Protein AF-0000000074125370 (afdb_homodimer)

Foldseek 3Di:
DKEWEWFFQFLDLPPTFTQKIKTKIDDPVQLAPPDPPDLDRPDIDMDIDGAQRVDFRDPVSCVQQVDGNVVCVVVPHHHLAQVVLVVQLVSLVVDDDDYEYEYAVCLQPVLLNVVVSNVVHDDPCSSPWYWYDHLNVLVVVVVVVVVVVVVPPPPDDADPPLLRLLCVQPVDNPFSPNHRHSSSSSVSSSCSSDVSSVVVCVVPIDTSVPSPHPPPDCSPPPDVD/DKEWEWFFQFLDLPPTFTQKIKTKIDDPVQLAPPDPPDLDRPDIDMDIDGAQRVDFRDPVSCVQQVDGNVVCVVVPHHHLAQVVLVVQLVSLVVDDDDYEYEYAVCLQPVLLNVVVSNVVHDDPCSSPWYWYDHLNVLVVVVVVVVVVVVVPDPPDDADSPLQRLLCVQPVDNDPRPRHRHVSSSSVSSSCSSDVSSVVVCVVPIDTSVPSPHPPPDCSPPPPVD

Structure (mmCIF, N/CA/C/O backbone):
data_AF-0000000074125370-model_v1
#
loop_
_entity.id
_entity.type
_entity.pdbx_description
1 polymer 'Exonuclease domain-containing protein'
#
loop_
_atom_site.group_PDB
_atom_site.id
_atom_site.type_symbol
_atom_site.label_atom_id
_atom_site.label_alt_id
_atom_site.label_comp_id
_atom_site.label_asym_id
_atom_site.label_entity_id
_atom_site.label_seq_id
_atom_site.pdbx_PDB_ins_code
_atom_site.Cartn_x
_atom_site.Cartn_y
_atom_site.Cartn_z
_atom_site.occupancy
_atom_site.B_iso_or_equiv
_atom_site.auth_seq_id
_atom_site.auth_comp_id
_atom_site.auth_asym_id
_atom_site.auth_atom_id
_atom_site.pdbx_PDB_model_num
ATOM 1 N N . GLN A 1 1 ? -14.047 14.781 2.145 1 94.62 1 GLN A N 1
ATOM 2 C CA . GLN A 1 1 ? -12.633 15.125 2.25 1 94.62 1 GLN A CA 1
ATOM 3 C C . GLN A 1 1 ? -11.781 13.891 2.537 1 94.62 1 GLN A C 1
ATOM 5 O O . GLN A 1 1 ? -12.164 13.039 3.34 1 94.62 1 GLN A O 1
ATOM 10 N N . THR A 1 2 ? -10.664 13.82 1.838 1 98.06 2 THR A N 1
ATOM 11 C CA . THR A 1 2 ? -9.727 12.727 2.055 1 98.06 2 THR A CA 1
ATOM 12 C C . THR A 1 2 ? -8.391 13.242 2.561 1 98.06 2 THR A C 1
ATOM 14 O O . THR A 1 2 ? -7.875 14.25 2.062 1 98.06 2 THR A O 1
ATOM 17 N N . TYR A 1 3 ? -7.898 12.609 3.629 1 98.44 3 TYR A N 1
ATOM 18 C CA . TYR A 1 3 ? -6.535 12.852 4.094 1 98.44 3 TYR A CA 1
ATOM 19 C C . TYR A 1 3 ? -5.578 11.789 3.561 1 98.44 3 TYR A C 1
ATOM 21 O O . TYR A 1 3 ? -5.848 10.594 3.668 1 98.44 3 TYR A O 1
ATOM 29 N N . ILE A 1 4 ? -4.527 12.227 2.947 1 98.81 4 ILE A N 1
ATOM 30 C CA . ILE A 1 4 ? -3.459 11.336 2.506 1 98.81 4 ILE A CA 1
ATOM 31 C C . ILE A 1 4 ? -2.219 11.555 3.371 1 98.81 4 ILE A C 1
ATOM 33 O O . ILE A 1 4 ? -1.573 12.602 3.295 1 98.81 4 ILE A O 1
ATOM 37 N N . PHE A 1 5 ? -1.946 10.602 4.191 1 98.69 5 PHE A N 1
ATOM 38 C CA . PHE A 1 5 ? -0.724 10.633 4.984 1 98.69 5 PHE A CA 1
ATOM 39 C C . PHE A 1 5 ? 0.486 10.266 4.129 1 98.69 5 PHE A C 1
ATOM 41 O O . PHE A 1 5 ? 0.632 9.125 3.705 1 98.69 5 PHE A O 1
ATOM 48 N N . LEU A 1 6 ? 1.288 11.258 3.893 1 98.75 6 LEU A N 1
ATOM 49 C CA . LEU A 1 6 ? 2.447 11.164 3.014 1 98.75 6 LEU A CA 1
ATOM 50 C C . LEU A 1 6 ? 3.74 11.117 3.822 1 98.75 6 LEU A C 1
ATOM 52 O O . LEU A 1 6 ? 3.93 11.914 4.742 1 98.75 6 LEU A O 1
ATOM 56 N N . ASP A 1 7 ? 4.555 10.219 3.516 1 98.19 7 ASP A N 1
ATOM 57 C CA . ASP A 1 7 ? 5.898 10.164 4.086 1 98.19 7 ASP A CA 1
ATOM 58 C C . ASP A 1 7 ? 6.922 9.742 3.037 1 98.19 7 ASP A C 1
ATOM 60 O O . ASP A 1 7 ? 6.637 8.898 2.184 1 98.19 7 ASP A O 1
ATOM 64 N N . LEU A 1 8 ? 8.078 10.367 3.096 1 98.31 8 LEU A N 1
ATOM 65 C CA . LEU A 1 8 ? 9.195 10.047 2.221 1 98.31 8 LEU A CA 1
ATOM 66 C C . LEU A 1 8 ? 10.406 9.594 3.031 1 98.31 8 LEU A C 1
ATOM 68 O O . LEU A 1 8 ? 10.688 10.148 4.098 1 98.31 8 LEU A O 1
ATOM 72 N N . GLU A 1 9 ? 11.047 8.57 2.617 1 97.88 9 GLU A N 1
ATOM 73 C CA . GLU A 1 9 ? 12.445 8.352 2.969 1 97.88 9 GLU A CA 1
ATOM 74 C C . GLU A 1 9 ? 13.383 8.852 1.869 1 97.88 9 GLU A C 1
ATOM 76 O O . GLU A 1 9 ? 13.016 8.859 0.691 1 97.88 9 GLU A O 1
ATOM 81 N N . THR A 1 10 ? 14.609 9.32 2.244 1 98.12 10 THR A N 1
ATOM 82 C CA . THR A 1 10 ? 15.5 9.969 1.292 1 98.12 10 THR A CA 1
ATOM 83 C C . THR A 1 10 ? 16.938 9.523 1.515 1 98.12 10 THR A C 1
ATOM 85 O O . THR A 1 10 ? 17.234 8.766 2.439 1 98.12 10 THR A O 1
ATOM 88 N N . THR A 1 11 ? 17.828 9.953 0.654 1 98.12 11 THR A N 1
ATOM 89 C CA . THR A 1 11 ? 19.25 9.578 0.666 1 98.12 11 THR A CA 1
ATOM 90 C C . THR A 1 11 ? 19.953 10.188 1.873 1 98.12 11 THR A C 1
ATOM 92 O O . THR A 1 11 ? 21.062 9.758 2.229 1 98.12 11 THR A O 1
ATOM 95 N N . GLY A 1 12 ? 19.406 11.102 2.475 1 94.94 12 GLY A N 1
ATOM 96 C CA . GLY A 1 12 ? 19.938 11.867 3.594 1 94.94 12 GLY A CA 1
ATOM 97 C C . GLY A 1 12 ? 19.234 13.203 3.785 1 94.94 12 GLY A C 1
ATOM 98 O O . GLY A 1 12 ? 18.125 13.406 3.299 1 94.94 12 GLY A O 1
ATOM 99 N N . LEU A 1 13 ? 19.859 14.047 4.527 1 88.12 13 LEU A N 1
ATOM 100 C CA . LEU A 1 13 ? 19.219 15.32 4.855 1 88.12 13 LEU A CA 1
ATOM 101 C C . LEU A 1 13 ? 19.734 16.438 3.943 1 88.12 13 LEU A C 1
ATOM 103 O O . LEU A 1 13 ? 19.078 17.469 3.797 1 88.12 13 LEU A O 1
ATOM 107 N N . VAL A 1 14 ? 20.906 16.203 3.279 1 86.62 14 VAL A N 1
ATOM 108 C CA . VAL A 1 14 ? 21.484 17.203 2.383 1 86.62 14 VAL A CA 1
ATOM 109 C C . VAL A 1 14 ? 21.156 16.844 0.935 1 86.62 14 VAL A C 1
ATOM 111 O O . VAL A 1 14 ? 21.609 15.82 0.424 1 86.62 14 VAL A O 1
ATOM 114 N N . ASN A 1 15 ? 20.406 17.719 0.258 1 90.69 15 ASN A N 1
ATOM 115 C CA . ASN A 1 15 ? 19.953 17.469 -1.105 1 90.69 15 ASN A CA 1
ATOM 116 C C . ASN A 1 15 ? 19.281 16.109 -1.227 1 90.69 15 ASN A C 1
ATOM 118 O O . ASN A 1 15 ? 19.703 15.266 -2.02 1 90.69 15 ASN A O 1
ATOM 122 N N . PRO A 1 16 ? 18.359 15.961 -0.484 1 96.31 16 PRO A N 1
ATOM 123 C CA . PRO A 1 16 ? 17.734 14.633 -0.375 1 96.31 16 PRO A CA 1
ATOM 124 C C . PRO A 1 16 ? 17.062 14.195 -1.67 1 96.31 16 PRO A C 1
ATOM 126 O O . PRO A 1 16 ? 16.406 15 -2.336 1 96.31 16 PRO A O 1
ATOM 129 N N . GLN A 1 17 ? 17.328 12.953 -2.053 1 97.69 17 GLN A N 1
ATOM 130 C CA . GLN A 1 17 ? 16.594 12.273 -3.113 1 97.69 17 GLN A CA 1
ATOM 131 C C . GLN A 1 17 ? 15.711 11.164 -2.549 1 97.69 17 GLN A C 1
ATOM 133 O O . GLN A 1 17 ? 16.109 10.453 -1.624 1 97.69 17 GLN A O 1
ATOM 138 N N . ILE A 1 18 ? 14.547 11.047 -3.123 1 98.5 18 ILE A N 1
ATOM 139 C CA . ILE A 1 18 ? 13.562 10.102 -2.596 1 98.5 18 ILE A CA 1
ATOM 140 C C . ILE A 1 18 ? 14.07 8.672 -2.779 1 98.5 18 ILE A C 1
ATOM 142 O O . ILE A 1 18 ? 14.523 8.305 -3.863 1 98.5 18 ILE A O 1
ATOM 146 N N . THR A 1 19 ? 13.992 7.84 -1.695 1 98.62 19 THR A N 1
ATOM 147 C CA . THR A 1 19 ? 14.305 6.418 -1.775 1 98.62 19 THR A CA 1
ATOM 148 C C . THR A 1 19 ? 13.055 5.578 -1.542 1 98.62 19 THR A C 1
ATOM 150 O O . THR A 1 19 ? 12.977 4.43 -1.987 1 98.62 19 THR A O 1
ATOM 153 N N . GLU A 1 20 ? 12.125 6.125 -0.817 1 98.62 20 GLU A N 1
ATOM 154 C CA . GLU A 1 20 ? 10.859 5.453 -0.525 1 98.62 20 GLU A CA 1
ATOM 155 C C . GLU A 1 20 ? 9.711 6.449 -0.44 1 98.62 20 GLU A C 1
ATOM 157 O O . GLU A 1 20 ? 9.883 7.562 0.061 1 98.62 20 GLU A O 1
ATOM 162 N N . PHE A 1 21 ? 8.617 6.062 -0.951 1 98.75 21 PHE A N 1
ATOM 163 C CA . PHE A 1 21 ? 7.422 6.895 -1.067 1 98.75 21 PHE A CA 1
ATOM 164 C C . PHE A 1 21 ? 6.199 6.172 -0.519 1 98.75 21 PHE A C 1
ATOM 166 O O . PHE A 1 21 ? 5.973 5 -0.829 1 98.75 21 PHE A O 1
ATOM 173 N N . CYS A 1 22 ? 5.422 6.852 0.39 1 98.75 22 CYS A N 1
ATOM 174 C CA . CYS A 1 22 ? 4.176 6.25 0.849 1 98.75 22 CYS A CA 1
ATOM 175 C C . CYS A 1 22 ? 3.051 7.277 0.868 1 98.75 22 CYS A C 1
ATOM 177 O O . CYS A 1 22 ? 3.23 8.391 1.36 1 98.75 22 CYS A O 1
ATOM 179 N N . MET A 1 23 ? 1.903 6.926 0.303 1 98.88 23 MET A N 1
ATOM 180 C CA . MET A 1 23 ? 0.623 7.609 0.473 1 98.88 23 MET A CA 1
ATOM 181 C C . MET A 1 23 ? -0.417 6.672 1.077 1 98.88 23 MET A C 1
ATOM 183 O O . MET A 1 23 ? -0.71 5.613 0.513 1 98.88 23 MET A O 1
ATOM 187 N N . LEU A 1 24 ? -0.863 6.992 2.193 1 98.56 24 LEU A N 1
ATOM 188 C CA . LEU A 1 24 ? -1.967 6.32 2.875 1 98.56 24 LEU A CA 1
ATOM 189 C C . LEU A 1 24 ? -3.209 7.207 2.896 1 98.56 24 LEU A C 1
ATOM 191 O O . LEU A 1 24 ? -3.236 8.227 3.592 1 98.56 24 LEU A O 1
ATOM 195 N N . ALA A 1 25 ? -4.238 6.852 2.146 1 98.69 25 ALA A N 1
ATOM 196 C CA . ALA A 1 25 ? -5.406 7.711 1.965 1 98.69 25 ALA A CA 1
ATOM 197 C C . ALA A 1 25 ? -6.59 7.211 2.785 1 98.69 25 ALA A C 1
ATOM 199 O O . ALA A 1 25 ? -6.984 6.047 2.674 1 98.69 25 ALA A O 1
ATOM 200 N N . VAL A 1 26 ? -7.156 8.062 3.6 1 98.12 26 VAL A N 1
ATOM 201 C CA . VAL A 1 26 ? -8.281 7.746 4.469 1 98.12 26 VAL A CA 1
ATOM 202 C C . VAL A 1 26 ? -9.289 8.898 4.457 1 98.12 26 VAL A C 1
ATOM 204 O O . VAL A 1 26 ? -8.906 10.062 4.609 1 98.12 26 VAL A O 1
ATOM 207 N N . HIS A 1 27 ? -10.5 8.547 4.246 1 97.94 27 HIS A N 1
ATOM 208 C CA . HIS A 1 27 ? -11.539 9.562 4.281 1 97.94 27 HIS A CA 1
ATOM 209 C C . HIS A 1 27 ? -11.742 10.102 5.695 1 97.94 27 HIS A C 1
ATOM 211 O O . HIS A 1 27 ? -11.602 9.359 6.668 1 97.94 27 HIS A O 1
ATOM 217 N N . ALA A 1 28 ? -12.141 11.336 5.785 1 96.88 28 ALA A N 1
ATOM 218 C CA . ALA A 1 28 ? -12.344 12.008 7.066 1 96.88 28 ALA A CA 1
ATOM 219 C C . ALA A 1 28 ? -13.336 11.234 7.938 1 96.88 28 ALA A C 1
ATOM 221 O O . ALA A 1 28 ? -13.164 11.148 9.156 1 96.88 28 ALA A O 1
ATOM 222 N N . ASN A 1 29 ? -14.352 10.641 7.336 1 95.81 29 ASN A N 1
ATOM 223 C CA . ASN A 1 29 ? -15.375 9.914 8.086 1 95.81 29 ASN A CA 1
ATOM 224 C C . ASN A 1 29 ? -14.781 8.711 8.82 1 95.81 29 ASN A C 1
ATOM 226 O O . ASN A 1 29 ? -15.203 8.391 9.93 1 95.81 29 ASN A O 1
ATOM 230 N N . SER A 1 30 ? -13.836 8.07 8.227 1 94.5 30 SER A N 1
ATOM 231 C CA . SER A 1 30 ? -13.203 6.914 8.836 1 94.5 30 SER A CA 1
ATOM 232 C C . SER A 1 30 ? -12.258 7.332 9.961 1 94.5 30 SER A C 1
ATOM 234 O O . SER A 1 30 ? -12.055 6.582 10.922 1 94.5 30 SER A O 1
ATOM 236 N N . LEU A 1 31 ? -11.703 8.453 9.82 1 94.12 31 LEU A N 1
ATOM 237 C CA . LEU A 1 31 ? -10.805 8.945 10.859 1 94.12 31 LEU A CA 1
ATOM 238 C C . LEU A 1 31 ? -11.586 9.414 12.078 1 94.12 31 LEU A C 1
ATOM 240 O O . LEU A 1 31 ? -11.156 9.195 13.219 1 94.12 31 LEU A O 1
ATOM 244 N N . LYS A 1 32 ? -12.695 10.062 11.852 1 90.69 32 LYS A N 1
ATOM 245 C CA . LYS A 1 32 ? -13.516 10.648 12.914 1 90.69 32 LYS A CA 1
ATOM 246 C C . LYS A 1 32 ? -14.273 9.562 13.68 1 90.69 32 LYS A C 1
ATOM 248 O O . LYS A 1 32 ? -14.508 9.703 14.883 1 90.69 32 LYS A O 1
ATOM 253 N N . CYS A 1 33 ? -14.688 8.469 12.984 1 80.25 33 CYS A N 1
ATOM 254 C CA . CYS A 1 33 ? -15.562 7.469 13.586 1 80.25 33 CYS A CA 1
ATOM 255 C C . CYS A 1 33 ? -14.781 6.219 13.977 1 80.25 33 CYS A C 1
ATOM 257 O O . CYS A 1 33 ? -15.375 5.18 14.273 1 80.25 33 CYS A O 1
ATOM 259 N N . ALA A 1 34 ? -13.555 6.344 14.008 1 74.06 34 ALA A N 1
ATOM 260 C CA . ALA A 1 34 ? -12.789 5.137 14.297 1 74.06 34 ALA A CA 1
ATOM 261 C C . ALA A 1 34 ? -12.93 4.738 15.766 1 74.06 34 ALA A C 1
ATOM 263 O O . ALA A 1 34 ? -12.781 5.578 16.656 1 74.06 34 ALA A O 1
ATOM 264 N N . PRO A 1 35 ? -13.359 3.449 15.852 1 69 35 PRO A N 1
ATOM 265 C CA . PRO A 1 35 ? -13.398 2.979 17.234 1 69 35 PRO A CA 1
ATOM 266 C C . PRO A 1 35 ? -12.023 3.006 17.906 1 69 35 PRO A C 1
ATOM 268 O O . PRO A 1 35 ? -11 2.898 17.234 1 69 35 PRO A O 1
ATOM 271 N N . ALA A 1 36 ? -12.039 3.199 19.234 1 64.62 36 ALA A N 1
ATOM 272 C CA . ALA A 1 36 ? -10.82 3.344 20.031 1 64.62 36 ALA A CA 1
ATOM 273 C C . ALA A 1 36 ? -9.914 2.127 19.875 1 64.62 36 ALA A C 1
ATOM 275 O O . ALA A 1 36 ? -8.695 2.238 19.969 1 64.62 36 ALA A O 1
ATOM 276 N N . ASN A 1 37 ? -10.469 1.025 19.531 1 67.94 37 ASN A N 1
ATOM 277 C CA . ASN A 1 37 ? -9.68 -0.202 19.5 1 67.94 37 ASN A CA 1
ATOM 278 C C . ASN A 1 37 ? -9.148 -0.499 18.094 1 67.94 37 ASN A C 1
ATOM 280 O O . ASN A 1 37 ? -8.422 -1.476 17.906 1 67.94 37 ASN A O 1
ATOM 284 N N . ILE A 1 38 ? -9.492 0.372 17.25 1 66.38 38 ILE A N 1
ATOM 285 C CA . ILE A 1 38 ? -9.078 0.102 15.867 1 66.38 38 ILE A CA 1
ATOM 286 C C . ILE A 1 38 ? -7.793 0.868 15.562 1 66.38 38 ILE A C 1
ATOM 288 O O . ILE A 1 38 ? -7.703 2.07 15.82 1 66.38 38 ILE A O 1
ATOM 292 N N . LYS A 1 39 ? -6.918 0.131 15.039 1 75.69 39 LYS A N 1
ATOM 293 C CA . LYS A 1 39 ? -5.617 0.731 14.75 1 75.69 39 LYS A CA 1
ATOM 294 C C . LYS A 1 39 ? -5.586 1.313 13.336 1 75.69 39 LYS A C 1
ATOM 296 O O . LYS A 1 39 ? -4.895 2.299 13.078 1 75.69 39 LYS A O 1
ATOM 301 N N . THR A 1 40 ? -6.312 0.747 12.484 1 86.25 40 THR A N 1
ATOM 302 C CA . THR A 1 40 ? -6.363 1.212 11.102 1 86.25 40 THR A CA 1
ATOM 303 C C . THR A 1 40 ? -7.785 1.129 10.555 1 86.25 40 THR A C 1
ATOM 305 O O . THR A 1 40 ? -8.438 0.087 10.656 1 86.25 40 THR A O 1
ATOM 308 N N . PRO A 1 41 ? -8.25 2.242 10.102 1 93.31 41 PRO A N 1
ATOM 309 C CA . PRO A 1 41 ? -9.562 2.164 9.445 1 93.31 41 PRO A CA 1
ATOM 310 C C . PRO A 1 41 ? -9.617 1.093 8.359 1 93.31 41 PRO A C 1
ATOM 312 O O . PRO A 1 41 ? -8.641 0.911 7.621 1 93.31 41 PRO A O 1
ATOM 315 N N . ARG A 1 42 ? -10.688 0.397 8.289 1 92.88 42 ARG A N 1
ATOM 316 C CA . ARG A 1 42 ? -10.836 -0.713 7.355 1 92.88 42 ARG A CA 1
ATOM 317 C C . ARG A 1 42 ? -10.758 -0.228 5.91 1 92.88 42 ARG A C 1
ATOM 319 O O . ARG A 1 42 ? -10.234 -0.929 5.043 1 92.88 42 ARG A O 1
ATOM 326 N N . VAL A 1 43 ? -11.352 0.995 5.668 1 96.19 43 VAL A N 1
ATOM 327 C CA . VAL A 1 43 ? -11.328 1.565 4.324 1 96.19 43 VAL A CA 1
ATOM 328 C C . VAL A 1 43 ? -10.125 2.488 4.172 1 96.19 43 VAL A C 1
ATOM 330 O O . VAL A 1 43 ? -10.18 3.662 4.543 1 96.19 43 VAL A O 1
ATOM 333 N N . THR A 1 44 ? -9.062 1.917 3.639 1 97 44 THR A N 1
ATOM 334 C CA . THR A 1 44 ? -7.797 2.615 3.473 1 97 44 THR A CA 1
ATOM 335 C C . THR A 1 44 ? -7.148 2.254 2.141 1 97 44 THR A C 1
ATOM 337 O O . THR A 1 44 ? -7.102 1.079 1.766 1 97 44 THR A O 1
ATOM 340 N N . ASP A 1 45 ? -6.777 3.244 1.349 1 98.56 45 ASP A N 1
ATOM 341 C CA . ASP A 1 45 ? -6 3.035 0.131 1 98.56 45 ASP A CA 1
ATOM 342 C C . ASP A 1 45 ? -4.516 3.311 0.37 1 98.56 45 ASP A C 1
ATOM 344 O O . ASP A 1 45 ? -4.164 4.145 1.205 1 98.56 45 ASP A O 1
ATOM 348 N N . LYS A 1 46 ? -3.662 2.598 -0.355 1 98.56 46 LYS A N 1
ATOM 349 C CA . LYS A 1 46 ? -2.223 2.777 -0.179 1 98.56 46 LYS A CA 1
ATOM 350 C C . LYS A 1 46 ? -1.498 2.756 -1.522 1 98.56 46 LYS A C 1
ATOM 352 O O . LYS A 1 46 ? -1.86 1.99 -2.418 1 98.56 46 LYS A O 1
ATOM 357 N N . LEU A 1 47 ? -0.559 3.584 -1.672 1 98.88 47 LEU A N 1
ATOM 358 C CA . LEU A 1 47 ? 0.461 3.543 -2.715 1 98.88 47 LEU A CA 1
ATOM 359 C C . LEU A 1 47 ? 1.858 3.656 -2.113 1 98.88 47 LEU A C 1
ATOM 361 O O . LEU A 1 47 ? 2.199 4.68 -1.516 1 98.88 47 LEU A O 1
ATOM 365 N N . VAL A 1 48 ? 2.646 2.588 -2.158 1 98.62 48 VAL A N 1
ATOM 366 C CA . VAL A 1 48 ? 3.992 2.518 -1.597 1 98.62 48 VAL A CA 1
ATOM 367 C C . VAL A 1 48 ? 4.98 2.098 -2.68 1 98.62 48 VAL A C 1
ATOM 369 O O . VAL A 1 48 ? 4.695 1.199 -3.477 1 98.62 48 VAL A O 1
ATOM 372 N N . ALA A 1 49 ? 6.102 2.777 -2.746 1 98.56 49 ALA A N 1
ATOM 373 C CA . ALA A 1 49 ? 7.105 2.404 -3.74 1 98.56 49 ALA A CA 1
ATOM 374 C C . ALA A 1 49 ? 8.508 2.748 -3.258 1 98.56 49 ALA A C 1
ATOM 376 O O . ALA A 1 49 ? 8.727 3.799 -2.65 1 98.56 49 ALA A O 1
ATOM 377 N N . VAL A 1 50 ? 9.414 1.865 -3.52 1 98.44 50 VAL A N 1
ATOM 378 C CA . VAL A 1 50 ? 10.836 2.166 -3.414 1 98.44 50 VAL A CA 1
ATOM 379 C C . VAL A 1 50 ? 11.359 2.662 -4.762 1 98.44 50 VAL A C 1
ATOM 381 O O . VAL A 1 50 ? 11.031 2.098 -5.809 1 98.44 50 VAL A O 1
ATOM 384 N N . VAL A 1 51 ? 12.086 3.744 -4.742 1 98.25 51 VAL A N 1
ATOM 385 C CA . VAL A 1 51 ? 12.555 4.332 -5.992 1 98.25 51 VAL A CA 1
ATOM 386 C C . VAL A 1 51 ? 14.078 4.488 -5.945 1 98.25 51 VAL A C 1
ATOM 388 O O . VAL A 1 51 ? 14.656 4.668 -4.871 1 98.25 51 VAL A O 1
ATOM 391 N N . ASP A 1 52 ? 14.719 4.395 -7.102 1 98.69 52 ASP A N 1
ATOM 392 C CA . ASP A 1 52 ? 16.156 4.617 -7.234 1 98.69 52 ASP A CA 1
ATOM 393 C C . ASP A 1 52 ? 16.484 6.109 -7.184 1 98.69 52 ASP A C 1
ATOM 395 O O . ASP A 1 52 ? 16.078 6.871 -8.062 1 98.69 52 ASP A O 1
ATOM 399 N N . PRO A 1 53 ? 17.25 6.535 -6.195 1 98.31 53 PRO A N 1
ATOM 400 C CA . PRO A 1 53 ? 17.562 7.961 -6.074 1 98.31 53 PRO A CA 1
ATOM 401 C C . PRO A 1 53 ? 18.625 8.414 -7.066 1 98.31 53 PRO A C 1
ATOM 403 O O . PRO A 1 53 ? 18.859 9.617 -7.223 1 98.31 53 PRO A O 1
ATOM 406 N N . LEU A 1 54 ? 19.281 7.523 -7.758 1 97.5 54 LEU A N 1
ATOM 407 C CA . LEU A 1 54 ? 20.312 7.781 -8.75 1 97.5 54 LEU A CA 1
ATOM 408 C C . LEU A 1 54 ? 21.5 8.516 -8.125 1 97.5 54 LEU A C 1
ATOM 410 O O . LEU A 1 54 ? 22.25 9.211 -8.82 1 97.5 54 LEU A O 1
ATOM 414 N N . THR A 1 55 ? 21.656 8.57 -6.809 1 97.75 55 THR A N 1
ATOM 415 C CA . THR A 1 55 ? 22.766 9.109 -6.031 1 97.75 55 THR A CA 1
ATOM 416 C C . THR A 1 55 ? 23.062 8.227 -4.828 1 97.75 55 THR A C 1
ATOM 418 O O . THR A 1 55 ? 22.281 7.32 -4.504 1 97.75 55 THR A O 1
ATOM 421 N N . GLN A 1 56 ? 24.172 8.453 -4.242 1 97.88 56 GLN A N 1
ATOM 422 C CA . GLN A 1 56 ? 24.578 7.656 -3.09 1 97.88 56 GLN A CA 1
ATOM 423 C C . GLN A 1 56 ? 23.688 7.945 -1.884 1 97.88 56 GLN A C 1
ATOM 425 O O . GLN A 1 56 ? 23.391 9.102 -1.583 1 97.88 56 GLN A O 1
ATOM 430 N N . ILE A 1 57 ? 23.266 6.879 -1.244 1 98.31 57 ILE A N 1
ATOM 431 C CA . ILE A 1 57 ? 22.547 6.996 0.023 1 98.31 57 ILE A CA 1
ATOM 432 C C . ILE A 1 57 ? 23.547 7.109 1.17 1 98.31 57 ILE A C 1
ATOM 434 O O . ILE A 1 57 ? 24.453 6.281 1.29 1 98.31 57 ILE A O 1
ATOM 438 N N . GLN A 1 58 ? 23.328 8.141 1.988 1 98 58 GLN A N 1
ATOM 439 C CA . GLN A 1 58 ? 24.219 8.312 3.133 1 98 58 GLN A CA 1
ATOM 440 C C . GLN A 1 58 ? 24.141 7.125 4.086 1 98 58 GLN A C 1
ATOM 442 O O . GLN A 1 58 ? 23.062 6.551 4.27 1 98 58 GLN A O 1
ATOM 447 N N . GLN A 1 59 ? 25.234 6.84 4.711 1 97.12 59 GLN A N 1
ATOM 448 C CA . GLN A 1 59 ? 25.328 5.684 5.594 1 97.12 59 GLN A CA 1
ATOM 449 C C . GLN A 1 59 ? 24.281 5.742 6.695 1 97.12 59 GLN A C 1
ATOM 451 O O . GLN A 1 59 ? 23.609 4.746 6.988 1 97.12 59 GLN A O 1
ATOM 456 N N . ARG A 1 60 ? 24.172 6.855 7.285 1 95.81 60 ARG A N 1
ATOM 457 C CA . ARG A 1 60 ? 23.203 7.012 8.375 1 95.81 60 ARG A CA 1
ATOM 458 C C . ARG A 1 60 ? 21.781 6.727 7.906 1 95.81 60 ARG A C 1
ATOM 460 O O . ARG A 1 60 ? 21.016 6.059 8.602 1 95.81 60 ARG A O 1
ATOM 467 N N . ALA A 1 61 ? 21.391 7.215 6.773 1 96.31 61 ALA A N 1
ATOM 468 C CA . ALA A 1 61 ? 20.062 6.965 6.203 1 96.31 61 ALA A CA 1
ATOM 469 C C . ALA A 1 61 ? 19.859 5.473 5.949 1 96.31 61 ALA A C 1
ATOM 471 O O . ALA A 1 61 ? 18.781 4.934 6.246 1 96.31 61 ALA A O 1
ATOM 472 N N . SER A 1 62 ? 20.906 4.812 5.414 1 96.81 62 SER A N 1
ATOM 473 C CA . SER A 1 62 ? 20.828 3.381 5.148 1 96.81 62 SER A CA 1
ATOM 474 C C . SER A 1 62 ? 20.625 2.59 6.438 1 96.81 62 SER A C 1
ATOM 476 O O . SER A 1 62 ? 19.844 1.637 6.469 1 96.81 62 SER A O 1
ATOM 478 N N . GLU A 1 63 ? 21.297 3.006 7.484 1 95 63 GLU A N 1
ATOM 479 C CA . GLU A 1 63 ? 21.219 2.324 8.773 1 95 63 GLU A CA 1
ATOM 480 C C . GLU A 1 63 ? 19.812 2.451 9.375 1 95 63 GLU A C 1
ATOM 482 O O . GLU A 1 63 ? 19.297 1.495 9.953 1 95 63 GLU A O 1
ATOM 487 N N . ILE A 1 64 ? 19.188 3.533 9.18 1 93.25 64 ILE A N 1
ATOM 488 C CA . ILE A 1 64 ? 17.891 3.83 9.789 1 93.25 64 ILE A CA 1
ATOM 489 C C . ILE A 1 64 ? 16.766 3.195 8.969 1 93.25 64 ILE A C 1
ATOM 491 O O . ILE A 1 64 ? 15.852 2.586 9.523 1 93.25 64 ILE A O 1
ATOM 495 N N . THR A 1 65 ? 16.859 3.23 7.652 1 94.56 65 THR A N 1
ATOM 496 C CA . THR A 1 65 ? 15.742 2.861 6.797 1 94.56 65 THR A CA 1
ATOM 497 C C . THR A 1 65 ? 15.883 1.42 6.312 1 94.56 65 THR A C 1
ATOM 499 O O . THR A 1 65 ? 14.914 0.825 5.832 1 94.56 65 THR A O 1
ATOM 502 N N . GLY A 1 66 ? 17.125 0.879 6.332 1 93.75 66 GLY A N 1
ATOM 503 C CA . GLY A 1 66 ? 17.391 -0.451 5.805 1 93.75 66 GLY A CA 1
ATOM 504 C C . GLY A 1 66 ? 17.5 -0.479 4.289 1 93.75 66 GLY A C 1
ATOM 505 O O . GLY A 1 66 ? 17.594 -1.551 3.689 1 93.75 66 GLY A O 1
ATOM 506 N N . LEU A 1 67 ? 17.469 0.678 3.65 1 96.69 67 LEU A N 1
ATOM 507 C CA . LEU A 1 67 ? 17.625 0.768 2.203 1 96.69 67 LEU A CA 1
ATOM 508 C C . LEU A 1 67 ? 19.062 1.143 1.837 1 96.69 67 LEU A C 1
ATOM 510 O O . LEU A 1 67 ? 19.641 2.033 2.451 1 96.69 67 LEU A O 1
ATOM 514 N N . THR A 1 68 ? 19.641 0.439 0.936 1 97.5 68 THR A N 1
ATOM 515 C CA . THR A 1 68 ? 20.969 0.708 0.401 1 97.5 68 THR A CA 1
ATOM 516 C C . THR A 1 68 ? 20.938 0.823 -1.12 1 97.5 68 THR A C 1
ATOM 518 O O . THR A 1 68 ? 20.016 0.312 -1.762 1 97.5 68 THR A O 1
ATOM 521 N N . ASN A 1 69 ? 22 1.536 -1.659 1 98.38 69 ASN A N 1
ATOM 522 C CA . ASN A 1 69 ? 22.078 1.562 -3.115 1 98.38 69 ASN A CA 1
ATOM 523 C C . ASN A 1 69 ? 22.125 0.152 -3.699 1 98.38 69 ASN A C 1
ATOM 525 O O . ASN A 1 69 ? 21.5 -0.12 -4.719 1 98.38 69 ASN A O 1
ATOM 529 N N . ARG A 1 70 ? 22.797 -0.709 -3.035 1 97.31 70 ARG A N 1
ATOM 530 C CA . ARG A 1 70 ? 22.938 -2.084 -3.504 1 97.31 70 ARG A CA 1
ATOM 531 C C . ARG A 1 70 ? 21.578 -2.791 -3.553 1 97.31 70 ARG A C 1
ATOM 533 O O . ARG A 1 70 ? 21.25 -3.432 -4.551 1 97.31 70 ARG A O 1
ATOM 540 N N . SER A 1 71 ? 20.797 -2.73 -2.471 1 95.75 71 SER A N 1
ATOM 541 C CA . SER A 1 71 ? 19.5 -3.4 -2.436 1 95.75 71 SER A CA 1
ATOM 542 C C . SER A 1 71 ? 18.562 -2.834 -3.49 1 95.75 71 SER A C 1
ATOM 544 O O . SER A 1 71 ? 17.797 -3.576 -4.113 1 95.75 71 SER A O 1
ATOM 546 N N . ILE A 1 72 ? 18.562 -1.558 -3.693 1 98.19 72 ILE A N 1
ATOM 547 C CA . ILE A 1 72 ? 17.719 -0.898 -4.676 1 98.19 72 ILE A CA 1
ATOM 548 C C . ILE A 1 72 ? 18.125 -1.329 -6.082 1 98.19 72 ILE A C 1
ATOM 550 O O . ILE A 1 72 ? 17.266 -1.671 -6.906 1 98.19 72 ILE A O 1
ATOM 554 N N . GLU A 1 73 ? 19.422 -1.386 -6.332 1 97.75 73 GLU A N 1
ATOM 555 C CA . GLU A 1 73 ? 19.953 -1.828 -7.617 1 97.75 73 GLU A CA 1
ATOM 556 C C . GLU A 1 73 ? 19.641 -3.303 -7.863 1 97.75 73 GLU A C 1
ATOM 558 O O . GLU A 1 73 ? 19.219 -3.682 -8.961 1 97.75 73 GLU A O 1
ATOM 563 N N . ASN A 1 74 ? 19.828 -4.109 -6.84 1 96.94 74 ASN A N 1
ATOM 564 C CA . ASN A 1 74 ? 19.609 -5.547 -6.945 1 96.94 74 ASN A CA 1
ATOM 565 C C . ASN A 1 74 ? 18.141 -5.855 -7.262 1 96.94 74 ASN A C 1
ATOM 567 O O . ASN A 1 74 ? 17.844 -6.902 -7.84 1 96.94 74 ASN A O 1
ATOM 571 N N . ASN A 1 75 ? 17.297 -4.961 -6.902 1 97.62 75 ASN A N 1
ATOM 572 C CA . ASN A 1 75 ? 15.883 -5.156 -7.16 1 97.62 75 ASN A CA 1
ATOM 573 C C . ASN A 1 75 ? 15.43 -4.402 -8.406 1 97.62 75 ASN A C 1
ATOM 575 O O . ASN A 1 75 ? 14.234 -4.332 -8.695 1 97.62 75 ASN A O 1
ATOM 579 N N . HIS A 1 76 ? 16.312 -3.76 -9.094 1 98.12 76 HIS A N 1
ATOM 580 C CA . HIS A 1 76 ? 16.094 -3.074 -10.367 1 98.12 76 HIS A CA 1
ATOM 581 C C . HIS A 1 76 ? 15 -2.018 -10.234 1 98.12 76 HIS A C 1
ATOM 583 O O . HIS A 1 76 ? 14.109 -1.928 -11.086 1 98.12 76 HIS A O 1
ATOM 589 N N . LYS A 1 77 ? 15.055 -1.32 -9.156 1 98.56 77 LYS A N 1
ATOM 590 C CA . LYS A 1 77 ? 14.078 -0.248 -8.953 1 98.56 77 LYS A CA 1
ATOM 591 C C . LYS A 1 77 ? 14.336 0.908 -9.922 1 98.56 77 LYS A C 1
ATOM 593 O O . LYS A 1 77 ? 15.484 1.256 -10.188 1 98.56 77 LYS A O 1
ATOM 598 N N . LEU A 1 78 ? 13.312 1.515 -10.43 1 98.25 78 LEU A N 1
ATOM 599 C CA . LEU A 1 78 ? 13.391 2.668 -11.32 1 98.25 78 LEU A CA 1
ATOM 600 C C . LEU A 1 78 ? 13.414 3.969 -10.523 1 98.25 78 LEU A C 1
ATOM 602 O O . LEU A 1 78 ? 12.969 4.008 -9.375 1 98.25 78 LEU A O 1
ATOM 606 N N . PRO A 1 79 ? 14 5.016 -11.102 1 98.25 79 PRO A N 1
ATOM 607 C CA . PRO A 1 79 ? 13.953 6.316 -10.43 1 98.25 79 PRO A CA 1
ATOM 608 C C . PRO A 1 79 ? 12.547 6.914 -10.391 1 98.25 79 PRO A C 1
ATOM 610 O O . PRO A 1 79 ? 11.609 6.316 -10.93 1 98.25 79 PRO A O 1
ATOM 613 N N . PHE A 1 80 ? 12.367 7.953 -9.578 1 97.75 80 PHE A N 1
ATOM 614 C CA . PHE A 1 80 ? 11.141 8.742 -9.656 1 97.75 80 PHE A CA 1
ATOM 615 C C . PHE A 1 80 ? 10.938 9.281 -11.062 1 97.75 80 PHE A C 1
ATOM 617 O O . PHE A 1 80 ? 11.562 10.273 -11.453 1 97.75 80 PHE A O 1
ATOM 624 N N . ASP A 1 81 ? 10.109 8.586 -11.836 1 96.5 81 ASP A N 1
ATOM 625 C CA . ASP A 1 81 ? 9.953 8.906 -13.25 1 96.5 81 ASP A CA 1
ATOM 626 C C . ASP A 1 81 ? 8.5 9.258 -13.57 1 96.5 81 ASP A C 1
ATOM 628 O O . ASP A 1 81 ? 7.684 9.43 -12.664 1 96.5 81 ASP A O 1
ATOM 632 N N . SER A 1 82 ? 8.188 9.391 -14.836 1 94.06 82 SER A N 1
ATOM 633 C CA . SER A 1 82 ? 6.859 9.812 -15.273 1 94.06 82 SER A CA 1
ATOM 634 C C . SER A 1 82 ? 5.812 8.758 -14.961 1 94.06 82 SER A C 1
ATOM 636 O O . SER A 1 82 ? 4.68 9.078 -14.594 1 94.06 82 SER A O 1
ATOM 638 N N . GLU A 1 83 ? 6.148 7.461 -15.102 1 93.56 83 GLU A N 1
ATOM 639 C CA . GLU A 1 83 ? 5.211 6.387 -14.781 1 93.56 83 GLU A CA 1
ATOM 640 C C . GLU A 1 83 ? 4.758 6.473 -13.32 1 93.56 83 GLU A C 1
ATOM 642 O O . GLU A 1 83 ? 3.572 6.32 -13.031 1 93.56 83 GLU A O 1
ATOM 647 N N . PHE A 1 84 ? 5.758 6.707 -12.508 1 96.75 84 PHE A N 1
ATOM 648 C CA . PHE A 1 84 ? 5.414 6.812 -11.102 1 96.75 84 PHE A CA 1
ATOM 649 C C . PHE A 1 84 ? 4.559 8.047 -10.836 1 96.75 84 PHE A C 1
ATOM 651 O O . PHE A 1 84 ? 3.584 7.988 -10.086 1 96.75 84 PHE A O 1
ATOM 658 N N . CYS A 1 85 ? 4.895 9.148 -11.453 1 95.81 85 CYS A N 1
ATOM 659 C CA . CYS A 1 85 ? 4.113 10.375 -11.32 1 95.81 85 CYS A CA 1
ATOM 660 C C . CYS A 1 85 ? 2.66 10.141 -11.719 1 95.81 85 CYS A C 1
ATOM 662 O O . CYS A 1 85 ? 1.743 10.609 -11.039 1 95.81 85 CYS A O 1
ATOM 664 N N . PHE A 1 86 ? 2.502 9.453 -12.75 1 95.5 86 PHE A N 1
ATOM 665 C CA . PHE A 1 86 ? 1.146 9.195 -13.219 1 95.5 86 PHE A CA 1
ATOM 666 C C . PHE A 1 86 ? 0.413 8.25 -12.273 1 95.5 86 PHE A C 1
ATOM 668 O O . PHE A 1 86 ? -0.79 8.398 -12.047 1 95.5 86 PHE A O 1
ATOM 675 N N . ALA A 1 87 ? 1.108 7.238 -11.773 1 97.12 87 ALA A N 1
ATOM 676 C CA . ALA A 1 87 ? 0.495 6.383 -10.758 1 97.12 87 ALA A CA 1
ATOM 677 C C . ALA A 1 87 ? 0.01 7.203 -9.57 1 97.12 87 ALA A C 1
ATOM 679 O O . ALA A 1 87 ? -1.108 7.008 -9.086 1 97.12 87 ALA A O 1
ATOM 680 N N . ILE A 1 88 ? 0.873 8.156 -9.117 1 97.69 88 ILE A N 1
ATOM 681 C CA . ILE A 1 88 ? 0.545 9.039 -7.996 1 97.69 88 ILE A CA 1
ATOM 682 C C . ILE A 1 88 ? -0.669 9.891 -8.352 1 97.69 88 ILE A C 1
ATOM 684 O O . ILE A 1 88 ? -1.605 10.008 -7.555 1 97.69 88 ILE A O 1
ATOM 688 N N . LYS A 1 89 ? -0.655 10.453 -9.531 1 96.5 89 LYS A N 1
ATOM 689 C CA . LYS A 1 89 ? -1.742 11.312 -9.992 1 96.5 89 LYS A CA 1
ATOM 690 C C . LYS A 1 89 ? -3.078 10.578 -9.961 1 96.5 89 LYS A C 1
ATOM 692 O O . LYS A 1 89 ? -4.055 11.078 -9.398 1 96.5 89 LYS A O 1
ATOM 697 N N . HIS A 1 90 ? -3.121 9.461 -10.539 1 97.06 90 HIS A N 1
ATOM 698 C CA . HIS A 1 90 ? -4.371 8.711 -10.633 1 97.06 90 HIS A CA 1
ATOM 699 C C . HIS A 1 90 ? -4.82 8.219 -9.258 1 97.06 90 HIS A C 1
ATOM 701 O O . HIS A 1 90 ? -6.02 8.141 -8.984 1 97.06 90 HIS A O 1
ATOM 707 N N . PHE A 1 91 ? -3.873 7.863 -8.375 1 97.88 91 PHE A N 1
ATOM 708 C CA . PHE A 1 91 ? -4.18 7.5 -6.996 1 97.88 91 PHE A CA 1
ATOM 709 C C . PHE A 1 91 ? -4.871 8.648 -6.273 1 97.88 91 PHE A C 1
ATOM 711 O O . PHE A 1 91 ? -5.895 8.453 -5.613 1 97.88 91 PHE A O 1
ATOM 718 N N . ILE A 1 92 ? -4.312 9.852 -6.457 1 97.25 92 ILE A N 1
ATOM 719 C CA . ILE A 1 92 ? -4.852 11.031 -5.797 1 97.25 92 ILE A CA 1
ATOM 720 C C . ILE A 1 92 ? -6.211 11.383 -6.398 1 97.25 92 ILE A C 1
ATOM 722 O O . ILE A 1 92 ? -7.168 11.656 -5.668 1 97.25 92 ILE A O 1
ATOM 726 N N . CYS A 1 93 ? -6.359 11.328 -7.715 1 95 93 CYS A N 1
ATOM 727 C CA . CYS A 1 93 ? -7.547 11.789 -8.422 1 95 93 CYS A CA 1
ATOM 728 C C . CYS A 1 93 ? -8.75 10.914 -8.094 1 95 93 CYS A C 1
ATOM 730 O O . CYS A 1 93 ? -9.898 11.352 -8.227 1 95 93 CYS A O 1
ATOM 732 N N . ARG A 1 94 ? -8.539 9.773 -7.617 1 95.75 94 ARG A N 1
ATOM 733 C CA . ARG A 1 94 ? -9.664 8.898 -7.336 1 95.75 94 ARG A CA 1
ATOM 734 C C . ARG A 1 94 ? -10.188 9.109 -5.914 1 95.75 94 ARG A C 1
ATOM 736 O O . ARG A 1 94 ? -11.211 8.547 -5.531 1 95.75 94 ARG A O 1
ATOM 743 N N . GLN A 1 95 ? -9.422 9.852 -5.133 1 97.06 95 GLN A N 1
ATOM 744 C CA . GLN A 1 95 ? -9.883 10.117 -3.777 1 97.06 95 GLN A CA 1
ATOM 745 C C . GLN A 1 95 ? -10.992 11.164 -3.773 1 97.06 95 GLN A C 1
ATOM 747 O O . GLN A 1 95 ? -10.984 12.094 -4.586 1 97.06 95 GLN A O 1
ATOM 752 N N . SER A 1 96 ? -11.93 10.984 -2.832 1 96.31 96 SER A N 1
ATOM 753 C CA . SER A 1 96 ? -12.961 12 -2.666 1 96.31 96 SER A CA 1
ATOM 754 C C . SER A 1 96 ? -12.367 13.305 -2.148 1 96.31 96 SER A C 1
ATOM 756 O O . SER A 1 96 ? -11.695 13.32 -1.115 1 96.31 96 SER A O 1
ATOM 758 N N . GLY A 1 97 ? -12.578 14.398 -2.822 1 94.62 97 GLY A N 1
ATOM 759 C CA . GLY A 1 97 ? -12.016 15.695 -2.48 1 94.62 97 GLY A CA 1
ATOM 760 C C . GLY A 1 97 ? -12.805 16.422 -1.408 1 94.62 97 GLY A C 1
ATOM 761 O O . GLY A 1 97 ? -13.922 16.031 -1.075 1 94.62 97 GLY A O 1
ATOM 762 N N . PRO A 1 98 ? -12.234 17.562 -0.985 1 96.12 98 PRO A N 1
ATOM 763 C CA . PRO A 1 98 ? -10.852 18.016 -1.163 1 96.12 98 PRO A CA 1
ATOM 764 C C . PRO A 1 98 ? -9.828 17.047 -0.552 1 96.12 98 PRO A C 1
ATOM 766 O O . PRO A 1 98 ? -10.133 16.375 0.429 1 96.12 98 PRO A O 1
ATOM 769 N N . VAL A 1 99 ? -8.695 16.969 -1.211 1 97.5 99 VAL A N 1
ATOM 770 C CA . VAL A 1 99 ? -7.613 16.094 -0.751 1 97.5 99 VAL A CA 1
ATOM 771 C C . VAL A 1 99 ? -6.582 16.922 0.011 1 97.5 99 VAL A C 1
ATOM 773 O O . VAL A 1 99 ? -6.191 18.016 -0.436 1 97.5 99 VAL A O 1
ATOM 776 N N . CYS A 1 100 ? -6.16 16.422 1.195 1 98.19 100 CYS A N 1
ATOM 777 C CA . CYS A 1 100 ? -5.148 17.094 2.008 1 98.19 100 CYS A CA 1
ATOM 778 C C . CYS A 1 100 ? -3.982 16.156 2.299 1 98.19 100 CYS A C 1
ATOM 780 O O . CYS A 1 100 ? -4.156 15.133 2.969 1 98.19 100 CYS A O 1
ATOM 782 N N . LEU A 1 101 ? -2.812 16.5 1.756 1 98.31 101 LEU A N 1
ATOM 783 C CA . LEU A 1 101 ? -1.593 15.789 2.137 1 98.31 101 LEU A CA 1
ATOM 784 C C . LEU A 1 101 ? -1.189 16.141 3.566 1 98.31 101 LEU A C 1
ATOM 786 O O . LEU A 1 101 ? -1.141 17.312 3.938 1 98.31 101 LEU A O 1
ATOM 790 N N . VAL A 1 102 ? -0.954 15.133 4.375 1 98.75 102 VAL A N 1
ATOM 791 C CA . VAL A 1 102 ? -0.58 15.312 5.773 1 98.75 102 VAL A CA 1
ATOM 792 C C . VAL A 1 102 ? 0.774 14.656 6.035 1 98.75 102 VAL A C 1
ATOM 794 O O . VAL A 1 102 ? 0.96 13.469 5.754 1 98.75 102 VAL A O 1
ATOM 797 N N . SER A 1 103 ? 1.71 15.375 6.465 1 98.69 103 SER A N 1
ATOM 798 C CA . SER A 1 103 ? 3.039 14.883 6.809 1 98.69 103 SER A CA 1
ATOM 799 C C . SER A 1 103 ? 3.531 15.492 8.117 1 98.69 103 SER A C 1
ATOM 801 O O . SER A 1 103 ? 3.045 16.531 8.547 1 98.69 103 SER A O 1
ATOM 803 N N . HIS A 1 104 ? 4.398 14.781 8.812 1 98.25 104 HIS A N 1
ATOM 804 C CA . HIS A 1 104 ? 5.051 15.305 10.008 1 98.25 104 HIS A CA 1
ATOM 805 C C . HIS A 1 104 ? 6.355 16.016 9.664 1 98.25 104 HIS A C 1
ATOM 807 O O . HIS A 1 104 ? 7.309 15.383 9.203 1 98.25 104 HIS A O 1
ATOM 813 N N . ASN A 1 105 ? 6.406 17.328 9.82 1 97.12 105 ASN A N 1
ATOM 814 C CA . ASN A 1 105 ? 7.473 18.203 9.336 1 97.12 105 ASN A CA 1
ATOM 815 C C . ASN A 1 105 ? 7.461 18.312 7.812 1 97.12 105 ASN A C 1
ATOM 817 O O . ASN A 1 105 ? 8.516 18.391 7.184 1 97.12 105 ASN A O 1
ATOM 821 N N . GLY A 1 106 ? 6.277 18.203 7.281 1 97.5 106 GLY A N 1
ATOM 822 C CA . GLY A 1 106 ? 6.098 18.172 5.84 1 97.5 106 GLY A CA 1
ATOM 823 C C . GLY A 1 106 ? 6.484 19.484 5.168 1 97.5 106 GLY A C 1
ATOM 824 O O . GLY A 1 106 ? 6.957 19.484 4.027 1 97.5 106 GLY A O 1
ATOM 825 N N . ASP A 1 107 ? 6.285 20.578 5.836 1 96.31 107 ASP A N 1
ATOM 826 C CA . ASP A 1 107 ? 6.543 21.891 5.262 1 96.31 107 ASP A CA 1
ATOM 827 C C . ASP A 1 107 ? 8.008 22.047 4.875 1 96.31 107 ASP A C 1
ATOM 829 O O . ASP A 1 107 ? 8.328 22.672 3.859 1 96.31 107 ASP A O 1
ATOM 833 N N . LYS A 1 108 ? 8.875 21.422 5.645 1 94.75 108 LYS A N 1
ATOM 83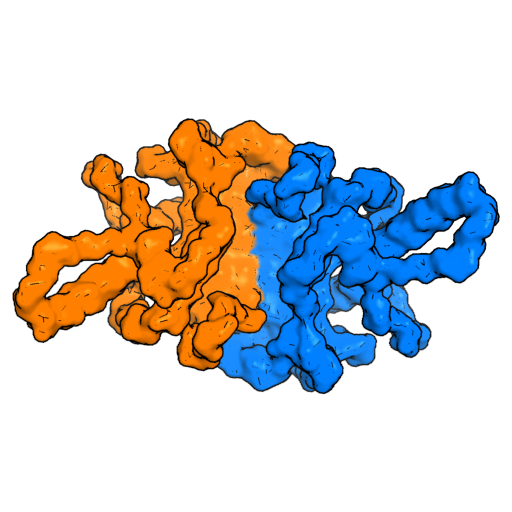4 C CA . LYS A 1 108 ? 10.305 21.625 5.434 1 94.75 108 LYS A CA 1
ATOM 835 C C . LYS A 1 108 ? 10.93 20.422 4.727 1 94.75 108 LYS A C 1
ATOM 837 O O . LYS A 1 108 ? 12.055 20.5 4.234 1 94.75 108 LYS A O 1
ATOM 842 N N . PHE A 1 109 ? 10.172 19.359 4.676 1 96.31 109 PHE A N 1
ATOM 843 C CA . PHE A 1 109 ? 10.828 18.156 4.207 1 96.31 109 PHE A CA 1
ATOM 844 C C . PHE A 1 109 ? 10.023 17.484 3.096 1 96.31 109 PHE A C 1
ATOM 846 O O . PHE A 1 109 ? 10.227 17.781 1.916 1 96.31 109 PHE A O 1
ATOM 853 N N . ASP A 1 110 ? 8.93 16.812 3.393 1 97.38 110 ASP A N 1
ATOM 854 C CA . ASP A 1 110 ? 8.211 15.961 2.447 1 97.38 110 ASP A CA 1
ATOM 855 C C . ASP A 1 110 ? 7.625 16.781 1.307 1 97.38 110 ASP A C 1
ATOM 857 O O . ASP A 1 110 ? 7.75 16.422 0.137 1 97.38 110 ASP A O 1
ATOM 861 N N . PHE A 1 111 ? 6.98 17.875 1.647 1 96.56 111 PHE A N 1
ATOM 862 C CA . PHE A 1 111 ? 6.199 18.609 0.665 1 96.56 111 PHE A CA 1
ATOM 863 C C . PHE A 1 111 ? 7.102 19.234 -0.388 1 96.56 111 PHE A C 1
ATOM 865 O O . PHE A 1 111 ? 6.887 19.062 -1.589 1 96.56 111 PHE A O 1
ATOM 872 N N . PRO A 1 112 ? 8.133 19.953 -0.005 1 94.88 112 PRO A N 1
ATOM 873 C CA . PRO A 1 112 ? 8.992 20.516 -1.052 1 94.88 112 PRO A CA 1
ATOM 874 C C . PRO A 1 112 ? 9.703 19.453 -1.877 1 94.88 112 PRO A C 1
ATOM 876 O O . PRO A 1 112 ? 9.883 19.609 -3.086 1 94.88 112 PRO A O 1
ATOM 879 N N . ILE A 1 113 ? 10.188 18.359 -1.24 1 96.38 113 ILE A N 1
ATOM 880 C CA . ILE A 1 113 ? 10.875 17.281 -1.958 1 96.38 113 ILE A CA 1
ATOM 881 C C . ILE A 1 113 ? 9.922 16.656 -2.973 1 96.38 113 ILE A C 1
ATOM 883 O O . ILE A 1 113 ? 10.289 16.453 -4.133 1 96.38 113 ILE A O 1
ATOM 887 N N . PHE A 1 114 ? 8.711 16.391 -2.541 1 96.31 114 PHE A N 1
ATOM 888 C CA . PHE A 1 114 ? 7.695 15.797 -3.41 1 96.31 114 PHE A CA 1
ATOM 889 C C . PHE A 1 114 ? 7.336 16.75 -4.547 1 96.31 114 PHE A C 1
ATOM 891 O O . PHE A 1 114 ? 7.309 16.344 -5.711 1 96.31 114 PHE A O 1
ATOM 898 N N . ARG A 1 115 ? 7.113 17.969 -4.234 1 93.62 115 ARG A N 1
ATOM 899 C CA . ARG A 1 115 ? 6.766 18.969 -5.234 1 93.62 115 ARG A CA 1
ATOM 900 C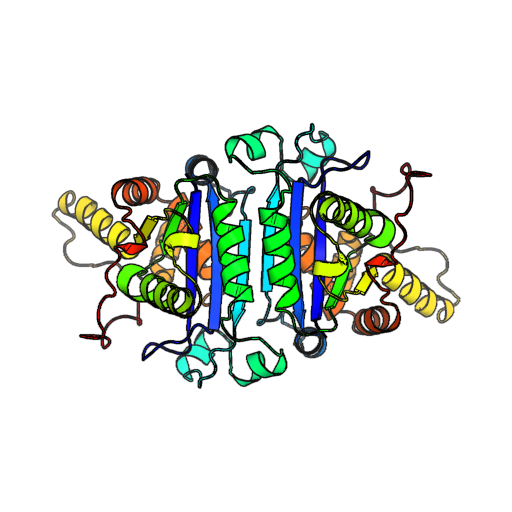 C . ARG A 1 115 ? 7.855 19.078 -6.297 1 93.62 115 ARG A C 1
ATOM 902 O O . ARG A 1 115 ? 7.566 19.078 -7.492 1 93.62 115 ARG A O 1
ATOM 909 N N . ASN A 1 116 ? 9.086 19.172 -5.867 1 92.94 116 ASN A N 1
ATOM 910 C CA . ASN A 1 116 ? 10.211 19.281 -6.789 1 92.94 116 ASN A CA 1
ATOM 911 C C . ASN A 1 116 ? 10.305 18.078 -7.715 1 92.94 116 ASN A C 1
ATOM 913 O O . ASN A 1 116 ? 10.578 18.219 -8.906 1 92.94 116 ASN A O 1
ATOM 917 N N . SER A 1 117 ? 10.031 16.906 -7.184 1 94.38 117 SER A N 1
ATOM 918 C CA . SER A 1 117 ? 10.109 15.68 -7.965 1 94.38 117 SER A CA 1
ATOM 919 C C . SER A 1 117 ? 9.023 15.633 -9.039 1 94.38 117 SER A C 1
ATOM 921 O O . SER A 1 117 ? 9.281 15.211 -10.164 1 94.38 117 SER A O 1
ATOM 923 N N . ILE A 1 118 ? 7.871 16.078 -8.672 1 93.5 118 ILE A N 1
ATOM 924 C CA . ILE A 1 118 ? 6.742 16.031 -9.594 1 93.5 118 ILE A CA 1
ATOM 925 C C . ILE A 1 118 ? 6.902 17.125 -10.664 1 93.5 118 ILE A C 1
ATOM 927 O O . ILE A 1 118 ? 6.668 16.875 -11.844 1 93.5 118 ILE A O 1
ATOM 931 N N . GLU A 1 119 ? 7.316 18.312 -10.289 1 91.75 119 GLU A N 1
ATOM 932 C CA . GLU A 1 119 ? 7.379 19.469 -11.172 1 91.75 119 GLU A CA 1
ATOM 933 C C . GLU A 1 119 ? 8.391 19.266 -12.297 1 91.75 119 GLU A C 1
ATOM 935 O O . GLU A 1 119 ? 8.25 19.828 -13.383 1 91.75 119 GLU A O 1
ATOM 940 N N . LYS A 1 120 ? 9.344 18.438 -12.078 1 92.06 120 LYS A N 1
ATOM 941 C CA . LYS A 1 120 ? 10.352 18.125 -13.086 1 92.06 120 LYS A CA 1
ATOM 942 C C . LYS A 1 120 ? 9.758 17.266 -14.211 1 92.06 120 LYS A C 1
ATOM 944 O O . LYS A 1 120 ? 10.336 17.172 -15.289 1 92.06 120 LYS A O 1
ATOM 949 N N . LEU A 1 121 ? 8.633 16.688 -13.914 1 93.5 121 LEU A N 1
ATOM 950 C CA . LEU A 1 121 ? 8.164 15.641 -14.828 1 93.5 121 LEU A CA 1
ATOM 951 C C . LEU A 1 121 ? 6.789 16 -15.398 1 93.5 121 LEU A C 1
ATOM 953 O O . LEU A 1 121 ? 6.5 15.703 -16.562 1 93.5 121 LEU A O 1
ATOM 957 N N . ILE A 1 122 ? 5.938 16.531 -14.531 1 88 122 ILE A N 1
ATOM 958 C CA . ILE A 1 122 ? 4.594 16.875 -14.992 1 88 122 ILE A CA 1
ATOM 959 C C . ILE A 1 122 ? 4.18 18.234 -14.43 1 88 122 ILE A C 1
ATOM 961 O O . ILE A 1 122 ? 4.812 18.75 -13.508 1 88 122 ILE A O 1
ATOM 965 N N . ASP A 1 123 ? 3.084 18.766 -15.062 1 85.5 123 ASP A N 1
ATOM 966 C CA . ASP A 1 123 ? 2.447 19.953 -14.5 1 85.5 123 ASP A CA 1
ATOM 967 C C . ASP A 1 123 ? 1.695 19.609 -13.211 1 85.5 123 ASP A C 1
ATOM 969 O O . ASP A 1 123 ? 0.772 18.781 -13.227 1 85.5 123 ASP A O 1
ATOM 973 N N . PRO A 1 124 ? 2.145 20.203 -12.109 1 80.44 124 PRO A N 1
ATOM 974 C CA . PRO A 1 124 ? 1.504 19.875 -10.836 1 80.44 124 PRO A CA 1
ATOM 975 C C . PRO A 1 124 ? -0.004 20.125 -10.852 1 80.44 124 PRO A C 1
ATOM 977 O O . PRO A 1 124 ? -0.735 19.547 -10.039 1 80.44 124 PRO A O 1
ATOM 980 N N . SER A 1 125 ? -0.483 20.984 -11.688 1 80.75 125 SER A N 1
ATOM 981 C CA . SER A 1 125 ? -1.917 21.234 -11.805 1 80.75 125 SER A CA 1
ATOM 982 C C . SER A 1 125 ? -2.666 19.953 -12.203 1 80.75 125 SER A C 1
ATOM 984 O O . SER A 1 125 ? -3.875 19.859 -11.984 1 80.75 125 SER A O 1
ATOM 986 N N . HIS A 1 126 ? -1.92 19 -12.672 1 83.69 126 HIS A N 1
ATOM 987 C CA . HIS A 1 126 ? -2.51 17.734 -13.062 1 83.69 126 HIS A CA 1
ATOM 988 C C . HIS A 1 126 ? -2.936 16.922 -11.844 1 83.69 126 HIS A C 1
ATOM 990 O O . HIS A 1 126 ? -3.729 15.984 -11.961 1 83.69 126 HIS A O 1
ATOM 996 N N . LEU A 1 127 ? -2.412 17.203 -10.68 1 86.06 127 LEU A N 1
ATOM 997 C CA . LEU A 1 127 ? -2.801 16.5 -9.469 1 86.06 127 LEU A CA 1
ATOM 998 C C . LEU A 1 127 ? -4.133 17.016 -8.938 1 86.06 127 LEU A C 1
ATOM 1000 O O . LEU A 1 127 ? -4.719 16.422 -8.031 1 86.06 127 LEU A O 1
ATOM 1004 N N . GLY A 1 128 ? -4.711 18.062 -9.562 1 83.25 128 GLY A N 1
ATOM 1005 C CA . GLY A 1 128 ? -5.906 18.703 -9.047 1 83.25 128 GLY A CA 1
ATOM 1006 C C . GLY A 1 128 ? -5.625 19.656 -7.895 1 83.25 128 GLY A C 1
ATOM 1007 O O . GLY A 1 128 ? -4.469 19.984 -7.629 1 83.25 128 GLY A O 1
ATOM 1008 N N . GLN A 1 129 ? -6.684 20.203 -7.379 1 86.94 129 GLN A N 1
ATOM 1009 C CA . GLN A 1 129 ? -6.527 21.062 -6.219 1 86.94 129 GLN A CA 1
ATOM 1010 C C . GLN A 1 129 ? -6.312 20.25 -4.945 1 86.94 129 GLN A C 1
ATOM 1012 O O . GLN A 1 129 ? -7.246 19.641 -4.434 1 86.94 129 GLN A O 1
ATOM 1017 N N . ILE A 1 130 ? -5.078 20.203 -4.566 1 94.06 130 ILE A N 1
ATOM 1018 C CA . ILE A 1 130 ? -4.762 19.453 -3.355 1 94.06 130 ILE A CA 1
ATOM 1019 C C . ILE A 1 130 ? -4.215 20.406 -2.293 1 94.06 130 ILE A C 1
ATOM 1021 O O . ILE A 1 130 ? -3.635 21.438 -2.621 1 94.06 130 ILE A O 1
ATOM 1025 N N . PHE A 1 131 ? -4.465 20.109 -1.086 1 96.81 131 PHE A N 1
ATOM 1026 C CA . PHE A 1 131 ? -4.004 20.859 0.072 1 96.81 131 PHE A CA 1
ATOM 1027 C C . PHE A 1 131 ? -2.932 20.094 0.831 1 96.81 131 PHE A C 1
ATOM 1029 O O . PHE A 1 131 ? -2.688 18.922 0.546 1 96.81 131 PHE A O 1
ATOM 1036 N N . CYS A 1 132 ? -2.209 20.75 1.683 1 97.62 132 CYS A N 1
ATOM 1037 C CA . CYS A 1 132 ? -1.268 20.078 2.574 1 97.62 132 CYS A CA 1
ATOM 1038 C C . CYS A 1 132 ? -1.281 20.719 3.959 1 97.62 132 CYS A C 1
ATOM 1040 O O . CYS A 1 132 ? -1.66 21.875 4.109 1 97.62 132 CYS A O 1
ATOM 1042 N N . ALA A 1 133 ? -0.958 19.969 4.973 1 98.06 133 ALA A N 1
ATOM 1043 C CA . ALA A 1 133 ? -0.882 20.406 6.363 1 98.06 133 ALA A CA 1
ATOM 1044 C C . ALA A 1 133 ? 0.19 19.625 7.125 1 98.06 133 ALA A C 1
ATOM 1046 O O . ALA A 1 133 ? 0.344 18.422 6.934 1 98.06 133 ALA A O 1
ATOM 1047 N N . ASP A 1 134 ? 0.882 20.281 7.949 1 98.19 134 ASP A N 1
ATOM 1048 C CA . ASP A 1 134 ? 2.016 19.734 8.688 1 98.19 134 ASP A CA 1
ATOM 1049 C C . ASP A 1 134 ? 1.629 19.422 10.133 1 98.19 134 ASP A C 1
ATOM 1051 O O . ASP A 1 134 ? 1.382 20.344 10.922 1 98.19 134 ASP A O 1
ATOM 1055 N N . THR A 1 135 ? 1.702 18.203 10.523 1 98.31 135 THR A N 1
ATOM 1056 C CA . THR A 1 135 ? 1.247 17.812 11.852 1 98.31 135 THR A CA 1
ATOM 1057 C C . THR A 1 135 ? 2.189 18.344 12.93 1 98.31 135 THR A C 1
ATOM 1059 O O . THR A 1 135 ? 1.779 18.562 14.07 1 98.31 135 THR A O 1
ATOM 1062 N N . LEU A 1 136 ? 3.506 18.469 12.57 1 98 136 LEU A N 1
ATOM 1063 C CA . LEU A 1 136 ? 4.438 19.031 13.547 1 98 136 LEU A CA 1
ATOM 1064 C C . LEU A 1 136 ? 3.996 20.422 13.992 1 98 136 LEU A C 1
ATOM 1066 O O . LEU A 1 136 ? 3.965 20.703 15.188 1 98 136 LEU A O 1
ATOM 1070 N N . VAL A 1 137 ? 3.629 21.234 13.047 1 97.19 137 VAL A N 1
ATOM 1071 C CA . VAL A 1 137 ? 3.148 22.578 13.344 1 97.19 137 VAL A CA 1
ATOM 1072 C C . VAL A 1 137 ? 1.865 22.5 14.172 1 97.19 137 VAL A C 1
ATOM 1074 O O . VAL A 1 137 ? 1.728 23.188 15.188 1 97.19 137 VAL A O 1
ATOM 1077 N N . GLY A 1 138 ? 0.971 21.656 13.734 1 97.5 138 GLY A N 1
ATOM 1078 C CA . GLY A 1 138 ? -0.292 21.5 14.445 1 97.5 138 GLY A CA 1
ATOM 1079 C C . GLY A 1 138 ? -0.123 21.047 15.875 1 97.5 138 GLY A C 1
ATOM 1080 O O . GLY A 1 138 ? -0.737 21.609 16.797 1 97.5 138 GLY A O 1
ATOM 1081 N N . LEU A 1 139 ? 0.686 20.047 16.078 1 96.56 139 LEU A N 1
ATOM 1082 C CA . LEU A 1 139 ? 0.901 19.484 17.406 1 96.56 139 LEU A CA 1
ATOM 1083 C C . LEU A 1 139 ? 1.548 20.516 18.328 1 96.56 139 LEU A C 1
ATOM 1085 O O . LEU A 1 139 ? 1.185 20.625 19.5 1 96.56 139 LEU A O 1
ATOM 1089 N N . LYS A 1 140 ? 2.521 21.234 17.828 1 95.75 140 LYS A N 1
ATOM 1090 C CA . LYS A 1 140 ? 3.178 22.281 18.625 1 95.75 140 LYS A CA 1
ATOM 1091 C C . LYS A 1 140 ? 2.189 23.359 19.016 1 95.75 140 LYS A C 1
ATOM 1093 O O . LYS A 1 140 ? 2.172 23.797 20.172 1 95.75 140 LYS A O 1
ATOM 1098 N N . GLN A 1 141 ? 1.377 23.781 18.141 1 95.5 141 GLN A N 1
ATOM 1099 C CA . GLN A 1 141 ? 0.401 24.828 18.422 1 95.5 141 GLN A CA 1
ATOM 1100 C C . GLN A 1 141 ? -0.643 24.344 19.422 1 95.5 141 GLN A C 1
ATOM 1102 O O . GLN A 1 141 ? -1.032 25.078 20.328 1 95.5 141 GLN A O 1
ATOM 1107 N N . LEU A 1 142 ? -1.052 23.172 19.281 1 94.25 142 LEU A N 1
ATOM 1108 C CA . LEU A 1 142 ? -2.033 22.609 20.203 1 94.25 142 LEU A CA 1
ATOM 1109 C C . LEU A 1 142 ? -1.444 22.469 21.609 1 94.25 142 LEU A C 1
ATOM 1111 O O . LEU A 1 142 ? -2.141 22.672 22.594 1 94.25 142 LEU A O 1
ATOM 1115 N N . ASN A 1 143 ? -0.18 22 21.672 1 91.62 143 ASN A N 1
ATOM 1116 C CA . ASN A 1 143 ? 0.502 21.875 22.953 1 91.62 143 ASN A CA 1
ATOM 1117 C C . ASN A 1 143 ? 0.623 23.234 23.641 1 91.62 143 ASN A C 1
ATOM 1119 O O . ASN A 1 143 ? 0.474 23.328 24.859 1 91.62 143 ASN A O 1
ATOM 1123 N N . GLN A 1 144 ? 0.928 24.266 22.953 1 90.19 144 GLN A N 1
ATOM 1124 C CA . GLN A 1 144 ? 1.048 25.625 23.484 1 90.19 144 GLN A CA 1
ATOM 1125 C C . GLN A 1 144 ? -0.283 26.109 24.047 1 90.19 144 GLN A C 1
ATOM 1127 O O . GLN A 1 144 ? -0.321 26.734 25.109 1 90.19 144 GLN A O 1
ATOM 1132 N N . LYS A 1 145 ? -1.309 25.797 23.422 1 85.81 145 LYS A N 1
ATOM 1133 C CA . LYS A 1 145 ? -2.639 26.203 23.891 1 85.81 145 LYS A CA 1
ATOM 1134 C C . LYS A 1 145 ? -3 25.5 25.188 1 85.81 145 LYS A C 1
ATOM 1136 O O . LYS A 1 145 ? -3.643 26.094 26.062 1 85.81 145 LYS A O 1
ATOM 1141 N N . GLU A 1 146 ? -2.619 24.281 25.25 1 81 146 GLU A N 1
ATOM 1142 C CA . GLU A 1 146 ? -2.902 23.516 26.453 1 81 146 GLU A CA 1
ATOM 1143 C C . GLU A 1 146 ? -2.102 24.047 27.641 1 81 146 GLU A C 1
ATOM 1145 O O . GLU A 1 146 ? -2.596 24.062 28.781 1 81 146 GLU A O 1
ATOM 1150 N N . LYS A 1 147 ? -0.795 24.422 27.5 1 73.06 147 LYS A N 1
ATOM 1151 C CA . LYS A 1 147 ? 0.068 24.938 28.562 1 73.06 147 LYS A CA 1
ATOM 1152 C C . LYS A 1 147 ? -0.387 26.328 29.016 1 73.06 147 LYS A C 1
ATOM 1154 O O . LYS A 1 147 ? -0.239 26.688 30.188 1 73.06 147 LYS A O 1
ATOM 1159 N N . GLY A 1 148 ? -0.56 27.172 28.016 1 63.59 148 GLY A N 1
ATOM 1160 C CA . GLY A 1 148 ? -1.053 28.484 28.422 1 63.59 148 GLY A CA 1
ATOM 1161 C C . GLY A 1 148 ? -2.217 28.406 29.406 1 63.59 148 GLY A C 1
ATOM 1162 O O . GLY A 1 148 ? -2.355 29.25 30.281 1 63.59 148 GLY A O 1
ATOM 1163 N N . SER A 1 149 ? -2.916 27.375 29.188 1 56.69 149 SER A N 1
ATOM 1164 C CA . SER A 1 149 ? -4.023 27.219 30.125 1 56.69 149 SER A CA 1
ATOM 1165 C C . SER A 1 149 ? -3.537 26.703 31.469 1 56.69 149 SER A C 1
ATOM 1167 O O . SER A 1 149 ? -4.219 26.859 32.5 1 56.69 149 SER A O 1
ATOM 1169 N N . ASN A 1 150 ? -2.402 25.922 31.312 1 56 150 ASN A N 1
ATOM 1170 C CA . ASN A 1 150 ? -1.86 25.438 32.594 1 56 150 ASN A CA 1
ATOM 1171 C C . ASN A 1 150 ? -0.539 26.125 32.938 1 56 150 ASN A C 1
ATOM 1173 O O . ASN A 1 150 ? 0.459 25.938 32.219 1 56 150 ASN A O 1
ATOM 1177 N N . PHE A 1 151 ? -0.521 27.344 33.5 1 49.94 151 PHE A N 1
ATOM 1178 C CA . PHE A 1 151 ? 0.512 28.312 33.875 1 49.94 151 PHE A CA 1
ATOM 1179 C C . PHE A 1 151 ? 1.737 27.594 34.438 1 49.94 151 PHE A C 1
ATOM 1181 O O . PHE A 1 151 ? 2.85 28.125 34.375 1 49.94 151 PHE A O 1
ATOM 1188 N N . ASN A 1 152 ? 1.592 26.609 35.312 1 48.09 152 ASN A N 1
ATOM 1189 C CA . ASN A 1 152 ? 2.629 26.234 36.25 1 48.09 152 ASN A CA 1
ATOM 1190 C C . ASN A 1 152 ? 3.744 25.438 35.594 1 48.09 152 ASN A C 1
ATOM 1192 O O . ASN A 1 152 ? 4.793 25.203 36.188 1 48.09 152 ASN A O 1
ATOM 1196 N N . ASN A 1 153 ? 3.631 24.516 34.656 1 48.94 153 ASN A N 1
ATOM 1197 C CA . ASN A 1 153 ? 4.664 23.516 34.406 1 48.94 153 ASN A CA 1
ATOM 1198 C C . ASN A 1 153 ? 5.527 23.906 33.219 1 48.94 153 ASN A C 1
ATOM 1200 O O . ASN A 1 153 ? 5.312 23.406 32.094 1 48.94 153 ASN A O 1
ATOM 1204 N N . GLN A 1 154 ? 6.086 25.047 33.125 1 49.56 154 GLN A N 1
ATOM 1205 C CA . GLN A 1 154 ? 6.973 25.688 32.188 1 49.56 154 GLN A CA 1
ATOM 1206 C C . GLN A 1 154 ? 8.094 24.75 31.734 1 49.56 154 GLN A C 1
ATOM 1208 O O . GLN A 1 154 ? 8.773 25.016 30.734 1 49.56 154 GLN A O 1
ATOM 1213 N N . ARG A 1 155 ? 8.664 23.875 32.531 1 54.25 155 ARG A N 1
ATOM 1214 C CA . ARG A 1 155 ? 10.047 23.406 32.438 1 54.25 155 ARG A CA 1
ATOM 1215 C C . ARG A 1 155 ? 10.18 22.312 31.375 1 54.25 155 ARG A C 1
ATOM 1217 O O . ARG A 1 155 ? 11.242 22.141 30.781 1 54.25 155 ARG A O 1
ATOM 1224 N N . PHE A 1 156 ? 9.172 21.391 31.094 1 62.44 156 PHE A N 1
ATOM 1225 C CA . PHE A 1 156 ? 9.586 20.25 30.266 1 62.44 156 PHE A CA 1
ATOM 1226 C C . PHE A 1 156 ? 8.922 20.312 28.906 1 62.44 156 PHE A C 1
ATOM 1228 O O . PHE A 1 156 ? 7.695 20.312 28.797 1 62.44 156 PHE A O 1
ATOM 1235 N N . LYS A 1 157 ? 9.648 20.812 27.891 1 78.81 157 LYS A N 1
ATOM 1236 C CA . LYS A 1 157 ? 9.195 20.766 26.5 1 78.81 157 LYS A CA 1
ATOM 1237 C C . LYS A 1 157 ? 9.18 19.344 25.969 1 78.81 157 LYS A C 1
ATOM 1239 O O . LYS A 1 157 ? 10.211 18.672 25.922 1 78.81 157 LYS A O 1
ATOM 1244 N N . PRO A 1 158 ? 7.98 18.891 25.672 1 88.38 158 PRO A N 1
ATOM 1245 C CA . PRO A 1 158 ? 7.934 17.516 25.172 1 88.38 158 PRO A CA 1
ATOM 1246 C C . PRO A 1 158 ? 8.539 17.359 23.781 1 88.38 158 PRO A C 1
ATOM 1248 O O . PRO A 1 158 ? 8.562 18.328 23.016 1 88.38 158 PRO A O 1
ATOM 1251 N N . SER A 1 159 ? 9.047 16.219 23.516 1 93.31 159 SER A N 1
ATOM 1252 C CA . SER A 1 159 ? 9.555 15.891 22.188 1 93.31 159 SER A CA 1
ATOM 1253 C C . SER A 1 159 ? 8.414 15.758 21.188 1 93.31 159 SER A C 1
ATOM 1255 O O . SER A 1 159 ? 7.363 15.195 21.5 1 93.31 159 SER A O 1
ATOM 1257 N N . PHE A 1 160 ? 8.656 16.328 19.953 1 95.25 160 PHE A N 1
ATOM 1258 C CA . PHE A 1 160 ? 7.637 16.234 18.922 1 95.25 160 PHE A CA 1
ATOM 1259 C C . PHE A 1 160 ? 8.094 15.344 17.781 1 95.25 160 PHE A C 1
ATOM 1261 O O . PHE A 1 160 ? 7.52 15.367 16.688 1 95.25 160 PHE A O 1
ATOM 1268 N N . LYS A 1 161 ? 9.164 14.578 18.094 1 93.81 161 LYS A N 1
ATOM 1269 C CA . LYS A 1 161 ? 9.523 13.539 17.141 1 93.81 161 LYS A CA 1
ATOM 1270 C C . LYS A 1 161 ? 8.375 12.555 16.953 1 93.81 161 LYS A C 1
ATOM 1272 O O . LYS A 1 161 ? 7.672 12.219 17.906 1 93.81 161 LYS A O 1
ATOM 1277 N N . LEU A 1 162 ? 8.242 12.148 15.75 1 93.69 162 LEU A N 1
ATOM 1278 C CA . LEU A 1 162 ? 7.098 11.32 15.406 1 93.69 162 LEU A CA 1
ATOM 1279 C C . LEU A 1 162 ? 6.969 10.148 16.375 1 93.69 162 LEU A C 1
ATOM 1281 O O . LEU A 1 162 ? 5.887 9.898 16.906 1 93.69 162 LEU A O 1
ATOM 1285 N N . LEU A 1 163 ? 8.07 9.445 16.562 1 89.62 163 LEU A N 1
ATOM 1286 C CA . LEU A 1 163 ? 8.055 8.273 17.438 1 89.62 163 LEU A CA 1
ATOM 1287 C C . LEU A 1 163 ? 7.648 8.664 18.844 1 89.62 163 LEU A C 1
ATOM 1289 O O . LEU A 1 163 ? 6.891 7.938 19.5 1 89.62 163 LEU A O 1
ATOM 1293 N N . ASP A 1 164 ? 8.141 9.734 19.359 1 91.44 164 ASP A N 1
ATOM 1294 C CA . ASP A 1 164 ? 7.84 10.195 20.703 1 91.44 164 ASP A CA 1
ATOM 1295 C C . ASP A 1 164 ? 6.363 10.562 20.844 1 91.44 164 ASP A C 1
ATOM 1297 O O . ASP A 1 164 ? 5.719 10.203 21.828 1 91.44 164 ASP A O 1
ATOM 1301 N N . VAL A 1 165 ? 5.926 11.281 19.891 1 92.75 165 VAL A N 1
ATOM 1302 C CA . VAL A 1 165 ? 4.52 11.664 19.891 1 92.75 165 VAL A CA 1
ATOM 1303 C C . VAL A 1 165 ? 3.641 10.414 19.844 1 92.75 165 VAL A C 1
ATOM 1305 O O . VAL A 1 165 ? 2.652 10.32 20.562 1 92.75 165 VAL A O 1
ATOM 1308 N N . TYR A 1 166 ? 4.004 9.508 18.938 1 91.75 166 TYR A N 1
ATOM 1309 C CA . TYR A 1 166 ? 3.246 8.273 18.797 1 91.75 166 TYR A CA 1
ATOM 1310 C C . TYR A 1 166 ? 3.174 7.523 20.125 1 91.75 166 TYR A C 1
ATOM 1312 O O . TYR A 1 166 ? 2.1 7.082 20.531 1 91.75 166 TYR A O 1
ATOM 1320 N N . THR A 1 167 ? 4.281 7.359 20.734 1 89.12 167 THR A N 1
ATOM 1321 C CA . THR A 1 167 ? 4.355 6.633 22 1 89.12 167 THR A CA 1
ATOM 1322 C C . THR A 1 167 ? 3.473 7.293 23.047 1 89.12 167 THR A C 1
ATOM 1324 O O . THR A 1 167 ? 2.777 6.609 23.797 1 89.12 167 THR A O 1
ATOM 1327 N N . ARG A 1 168 ? 3.482 8.547 23.109 1 88.81 168 ARG A N 1
ATOM 1328 C CA . ARG A 1 168 ? 2.693 9.289 24.078 1 88.81 168 ARG A CA 1
ATOM 1329 C C . ARG A 1 168 ? 1.2 9.148 23.797 1 88.81 168 ARG A C 1
ATOM 1331 O O . ARG A 1 168 ? 0.398 9.016 24.734 1 88.81 168 ARG A O 1
ATOM 1338 N N . CYS A 1 169 ? 0.851 9.148 22.562 1 85.56 169 CYS A N 1
ATOM 1339 C CA . CYS A 1 169 ? -0.554 9.203 22.172 1 85.56 169 CYS A CA 1
ATOM 1340 C C . CYS A 1 169 ? -1.154 7.805 22.094 1 85.56 169 CYS A C 1
ATOM 1342 O O . CYS A 1 169 ? -2.324 7.609 22.422 1 85.56 169 CYS A O 1
ATOM 1344 N N . CYS A 1 170 ? -0.38 6.855 21.578 1 82.81 170 CYS A N 1
ATOM 1345 C CA . CYS A 1 170 ? -0.951 5.562 21.203 1 82.81 170 CYS A CA 1
ATOM 1346 C C . CYS A 1 170 ? -0.424 4.457 22.109 1 82.81 170 CYS A C 1
ATOM 1348 O O . CYS A 1 170 ? -1.022 3.383 22.203 1 82.81 170 CYS A O 1
ATOM 1350 N N . GLY A 1 171 ? 0.552 4.586 22.891 1 74.88 171 GLY A N 1
ATOM 1351 C CA . GLY A 1 171 ? 1.061 3.66 23.891 1 74.88 171 GLY A CA 1
ATOM 1352 C C . GLY A 1 171 ? 1.841 2.506 23.297 1 74.88 171 GLY A C 1
ATOM 1353 O O . GLY A 1 171 ? 2.662 1.886 23.969 1 74.88 171 GLY A O 1
ATOM 1354 N N . ASP A 1 172 ? 1.526 1.935 22.125 1 64.81 172 ASP A N 1
ATOM 1355 C CA . ASP A 1 172 ? 2.09 0.683 21.625 1 64.81 172 ASP A CA 1
ATOM 1356 C C . ASP A 1 172 ? 3.404 0.928 20.891 1 64.81 172 ASP A C 1
ATOM 1358 O O . ASP A 1 172 ? 3.516 1.873 20.109 1 64.81 172 ASP A O 1
ATOM 1362 N N . LEU A 1 173 ? 4.586 0.385 21.344 1 57.84 173 LEU A N 1
ATOM 1363 C CA . LEU A 1 173 ? 5.906 0.473 20.719 1 57.84 173 LEU A CA 1
ATOM 1364 C C . LEU A 1 173 ? 5.988 -0.42 19.484 1 57.84 173 LEU A C 1
ATOM 1366 O O . LEU A 1 173 ? 7.039 -0.506 18.844 1 57.84 173 LEU A O 1
ATOM 1370 N N . MET A 1 174 ? 5.078 -1.124 18.953 1 52.78 174 MET A N 1
ATOM 1371 C CA . MET A 1 174 ? 5.355 -2.303 18.141 1 52.78 174 MET A CA 1
ATOM 1372 C C . MET A 1 174 ? 5.762 -1.903 16.719 1 52.78 174 MET A C 1
ATOM 1374 O O . MET A 1 174 ? 6.016 -2.764 15.875 1 52.78 174 MET A O 1
ATOM 1378 N N . PHE A 1 175 ? 6.086 -0.677 16.5 1 57.62 175 PHE A N 1
ATOM 1379 C CA . PHE A 1 175 ? 6.137 -0.418 15.062 1 57.62 175 PHE A CA 1
ATOM 1380 C C . PHE A 1 175 ? 7.578 -0.39 14.57 1 57.62 175 PHE A C 1
ATOM 1382 O O . PHE A 1 175 ? 8.484 0.009 15.305 1 57.62 175 PHE A O 1
ATOM 1389 N N . ASN A 1 176 ? 7.973 -1.459 13.672 1 58.81 176 ASN A N 1
ATOM 1390 C CA . ASN A 1 176 ? 9.195 -1.231 12.906 1 58.81 176 ASN A CA 1
ATOM 1391 C C . ASN A 1 176 ? 9.219 0.167 12.297 1 58.81 176 ASN A C 1
ATOM 1393 O O . ASN A 1 176 ? 8.664 0.389 11.219 1 58.81 176 ASN A O 1
ATOM 1397 N N . TRP A 1 177 ? 10.023 0.951 12.93 1 67.38 177 TRP A N 1
ATOM 1398 C CA . TRP A 1 177 ? 10.18 2.361 12.586 1 67.38 177 TRP A CA 1
ATOM 1399 C C . TRP A 1 177 ? 11.148 2.537 11.422 1 67.38 177 TRP A C 1
ATOM 1401 O O . TRP A 1 177 ? 11.898 1.62 11.086 1 67.38 177 TRP A O 1
ATOM 1411 N N . HIS A 1 178 ? 10.836 3.477 10.5 1 77.81 178 HIS A N 1
ATOM 1412 C CA . HIS A 1 178 ? 11.734 4.043 9.5 1 77.81 178 HIS A CA 1
ATOM 1413 C C . HIS A 1 178 ? 11.477 3.441 8.125 1 77.81 178 HIS A C 1
ATOM 1415 O O . HIS A 1 178 ? 12.383 3.398 7.281 1 77.81 178 HIS A O 1
ATOM 1421 N N . SER A 1 179 ? 10.281 2.922 8 1 92.12 179 SER A N 1
ATOM 1422 C CA . SER A 1 179 ? 9.727 2.846 6.656 1 92.12 179 SER A CA 1
ATOM 1423 C C . SER A 1 179 ? 8.68 3.932 6.426 1 92.12 179 SER A C 1
ATOM 1425 O O . SER A 1 179 ? 7.992 4.348 7.363 1 92.12 179 SER A O 1
ATOM 1427 N N . ALA A 1 180 ? 8.633 4.371 5.219 1 96.69 180 ALA A N 1
ATOM 1428 C CA . ALA A 1 180 ? 7.668 5.414 4.898 1 96.69 180 ALA A CA 1
ATOM 1429 C C . ALA A 1 180 ? 6.246 4.969 5.234 1 96.69 180 ALA A C 1
ATOM 1431 O O . ALA A 1 180 ? 5.441 5.762 5.73 1 96.69 180 ALA A O 1
ATOM 1432 N N . GLU A 1 181 ? 5.977 3.721 4.973 1 95.75 181 GLU A N 1
ATOM 1433 C CA . GLU A 1 181 ? 4.637 3.201 5.246 1 95.75 181 GLU A CA 1
ATOM 1434 C C . GLU A 1 181 ? 4.34 3.201 6.742 1 95.75 181 GLU A C 1
ATOM 1436 O O . GLU A 1 181 ? 3.273 3.652 7.168 1 95.75 181 GLU A O 1
ATOM 1441 N N . ASN A 1 182 ? 5.246 2.674 7.555 1 93.12 182 ASN A N 1
ATOM 1442 C CA . ASN A 1 182 ? 5.031 2.611 8.992 1 93.12 182 ASN A CA 1
ATOM 1443 C C . ASN A 1 182 ? 4.914 4.008 9.602 1 93.12 182 ASN A C 1
ATOM 1445 O O . ASN A 1 182 ? 4.105 4.227 10.508 1 93.12 182 ASN A O 1
ATOM 1449 N N . ASP A 1 183 ? 5.746 4.914 9.141 1 95.12 183 ASP A N 1
ATOM 1450 C CA . ASP A 1 183 ? 5.676 6.281 9.648 1 95.12 183 ASP A CA 1
ATOM 1451 C C . ASP A 1 183 ? 4.352 6.938 9.266 1 95.12 183 ASP A C 1
ATOM 1453 O O . ASP A 1 183 ? 3.781 7.699 10.047 1 95.12 183 ASP A O 1
ATOM 1457 N N . SER A 1 184 ? 3.861 6.699 8.039 1 96.44 184 SER A N 1
ATOM 1458 C CA . SER A 1 184 ? 2.553 7.199 7.625 1 96.44 184 SER A CA 1
ATOM 1459 C C . SER A 1 184 ? 1.441 6.621 8.5 1 96.44 184 SER A C 1
ATOM 1461 O O . SER A 1 184 ? 0.519 7.34 8.891 1 96.44 184 SER A O 1
ATOM 1463 N N . PHE A 1 185 ? 1.548 5.332 8.789 1 94.25 185 PHE A N 1
ATOM 1464 C CA . PHE A 1 185 ? 0.572 4.676 9.648 1 94.25 185 PHE A CA 1
ATOM 1465 C C . PHE A 1 185 ? 0.581 5.293 11.047 1 94.25 185 PHE A C 1
ATOM 1467 O O . PHE A 1 185 ? -0.477 5.527 11.633 1 94.25 185 PHE A O 1
ATOM 1474 N N . ALA A 1 186 ? 1.759 5.461 11.562 1 93.31 186 ALA A N 1
ATOM 1475 C CA . ALA A 1 186 ? 1.879 6.078 12.883 1 93.31 186 ALA A CA 1
ATOM 1476 C C . ALA A 1 186 ? 1.209 7.449 12.906 1 93.31 186 ALA A C 1
ATOM 1478 O O . ALA A 1 186 ? 0.485 7.773 13.852 1 93.31 186 ALA A O 1
ATOM 1479 N N . LEU A 1 187 ? 1.483 8.203 11.906 1 95.44 187 LEU A N 1
ATOM 1480 C CA . LEU A 1 187 ? 0.908 9.539 11.82 1 95.44 187 LEU A CA 1
ATOM 1481 C C . LEU A 1 187 ? -0.614 9.477 11.758 1 95.44 187 LEU A C 1
ATOM 1483 O O . LEU A 1 187 ? -1.301 10.266 12.414 1 95.44 187 LEU A O 1
ATOM 1487 N N . MET A 1 188 ? -1.128 8.586 10.961 1 95.5 188 MET A N 1
ATOM 1488 C CA . MET A 1 188 ? -2.572 8.383 10.875 1 95.5 188 MET A CA 1
ATOM 1489 C C . MET A 1 188 ? -3.156 8.039 12.242 1 95.5 188 MET A C 1
ATOM 1491 O O . MET A 1 188 ? -4.168 8.609 12.648 1 95.5 188 MET A O 1
ATOM 1495 N N . GLN A 1 189 ? -2.5 7.18 12.945 1 92.88 189 GLN A N 1
ATOM 1496 C CA . GLN A 1 189 ? -2.98 6.762 14.258 1 92.88 189 GLN A CA 1
ATOM 1497 C C . GLN A 1 189 ? -2.969 7.926 15.242 1 92.88 189 GLN A C 1
ATOM 1499 O O . GLN A 1 189 ? -3.889 8.078 16.047 1 92.88 189 GLN A O 1
ATOM 1504 N N . ILE A 1 190 ? -1.908 8.695 15.188 1 92.81 190 ILE A N 1
ATOM 1505 C CA . ILE A 1 190 ? -1.842 9.883 16.031 1 92.81 190 ILE A CA 1
ATOM 1506 C C . ILE A 1 190 ? -3.053 10.773 15.766 1 92.81 190 ILE A C 1
ATOM 1508 O O . ILE A 1 190 ? -3.693 11.258 16.703 1 92.81 190 ILE A O 1
ATOM 1512 N N . THR A 1 191 ? -3.371 10.953 14.492 1 94.31 191 THR A N 1
ATOM 1513 C CA . THR A 1 191 ? -4.492 11.805 14.102 1 94.31 191 THR A CA 1
ATOM 1514 C C . THR A 1 191 ? -5.812 11.219 14.602 1 94.31 191 THR A C 1
ATOM 1516 O O . THR A 1 191 ? -6.723 11.969 14.961 1 94.31 191 THR A O 1
ATOM 1519 N N . MET A 1 192 ? -5.887 9.922 14.617 1 92.88 192 MET A N 1
ATOM 1520 C CA . MET A 1 192 ? -7.082 9.25 15.125 1 92.88 192 MET A CA 1
ATOM 1521 C C . MET A 1 192 ? -7.203 9.43 16.641 1 92.88 192 MET A C 1
ATOM 1523 O O . MET A 1 192 ? -8.305 9.578 17.156 1 92.88 192 MET A O 1
ATOM 1527 N N . CYS A 1 193 ? -6.156 9.453 17.312 1 89.38 193 CYS A N 1
ATOM 1528 C CA . CYS A 1 193 ? -6.125 9.523 18.766 1 89.38 193 CYS A CA 1
ATOM 1529 C C . CYS A 1 193 ? -6.305 10.961 19.234 1 89.38 193 CYS A C 1
ATOM 1531 O O . CYS A 1 193 ? -6.637 11.195 20.406 1 89.38 193 CYS A O 1
ATOM 1533 N N . LYS A 1 194 ? -6.07 11.938 18.375 1 91 194 LYS A N 1
ATOM 1534 C CA . LYS A 1 194 ? -6.16 13.352 18.734 1 91 194 LYS A CA 1
ATOM 1535 C C . LYS A 1 194 ? -7.137 14.086 17.828 1 91 194 LYS A C 1
ATOM 1537 O O . LYS A 1 194 ? -6.723 14.789 16.891 1 91 194 LYS A O 1
ATOM 1542 N N . PRO A 1 195 ? -8.352 14.031 18.172 1 90.81 195 PRO A N 1
ATOM 1543 C CA . PRO A 1 195 ? -9.359 14.68 17.328 1 90.81 195 PRO A CA 1
ATOM 1544 C C . PRO A 1 195 ? -9.086 16.156 17.109 1 90.81 195 PRO A C 1
ATOM 1546 O O . PRO A 1 195 ? -9.422 16.703 16.062 1 90.81 195 PRO A O 1
ATOM 1549 N N . GLU A 1 196 ? -8.477 16.828 18.109 1 95.25 196 GLU A N 1
ATOM 1550 C CA . GLU A 1 196 ? -8.156 18.234 17.969 1 95.25 196 GLU A CA 1
ATOM 1551 C C . GLU A 1 196 ? -7.16 18.469 16.828 1 95.25 196 GLU A C 1
ATOM 1553 O O . GLU A 1 196 ? -7.191 19.516 16.172 1 95.25 196 GLU A O 1
ATOM 1558 N N . LEU A 1 197 ? -6.32 17.5 16.625 1 96.5 197 LEU A N 1
ATOM 1559 C CA . LEU A 1 197 ? -5.363 17.609 15.539 1 96.5 197 LEU A CA 1
ATOM 1560 C C . LEU A 1 197 ? -6.07 17.547 14.188 1 96.5 197 LEU A C 1
ATOM 1562 O O . LEU A 1 197 ? -5.73 18.312 13.266 1 96.5 197 LEU A O 1
ATOM 1566 N N . LEU A 1 198 ? -7.012 16.703 14.031 1 95.69 198 LEU A N 1
ATOM 1567 C CA . LEU A 1 198 ? -7.766 16.594 12.789 1 95.69 198 LEU A CA 1
ATOM 1568 C C . LEU A 1 198 ? -8.5 17.891 12.477 1 95.69 198 LEU A C 1
ATOM 1570 O O . LEU A 1 198 ? -8.516 18.344 11.328 1 95.69 198 LEU A O 1
ATOM 1574 N N . ILE A 1 199 ? -9.086 18.453 13.516 1 96.5 199 ILE A N 1
ATOM 1575 C CA . ILE A 1 199 ? -9.75 19.75 13.359 1 96.5 199 ILE A CA 1
ATOM 1576 C C . ILE A 1 199 ? -8.742 20.797 12.914 1 96.5 199 ILE A C 1
ATOM 1578 O O . ILE A 1 199 ? -9.016 21.578 11.992 1 96.5 199 ILE A O 1
ATOM 1582 N N . TRP A 1 200 ? -7.613 20.812 13.586 1 97.69 200 TRP A N 1
ATOM 1583 C CA . TRP A 1 200 ? -6.566 21.766 13.242 1 97.69 200 TRP A CA 1
ATOM 1584 C C . TRP A 1 200 ? -6.145 21.609 11.789 1 97.69 200 TRP A C 1
ATOM 1586 O O . TRP A 1 200 ? -5.996 22.594 11.062 1 97.69 200 TRP A O 1
ATOM 1596 N N . LEU A 1 201 ? -5.93 20.375 11.328 1 97.94 201 LEU A N 1
ATOM 1597 C CA . LEU A 1 201 ? -5.52 20.094 9.961 1 97.94 201 LEU A CA 1
ATOM 1598 C C . LEU A 1 201 ? -6.527 20.656 8.961 1 97.94 201 LEU A C 1
ATOM 1600 O O . LEU A 1 201 ? -6.145 21.234 7.945 1 97.94 201 LEU A O 1
ATOM 1604 N N . ASP A 1 202 ? -7.762 20.469 9.266 1 96.62 202 ASP A N 1
ATOM 1605 C CA . ASP A 1 202 ? -8.828 20.938 8.383 1 96.62 202 ASP A CA 1
ATOM 1606 C C . ASP A 1 202 ? -8.844 22.469 8.305 1 96.62 202 ASP A C 1
ATOM 1608 O O . ASP A 1 202 ? -9.031 23.031 7.227 1 96.62 202 ASP A O 1
ATOM 1612 N N . GLN A 1 203 ? -8.578 23.078 9.391 1 97.31 203 GLN A N 1
ATOM 1613 C CA . GLN A 1 203 ? -8.703 24.531 9.477 1 97.31 203 GLN A CA 1
ATOM 1614 C C . GLN A 1 203 ? -7.453 25.234 8.961 1 97.31 203 GLN A C 1
ATOM 1616 O O . GLN A 1 203 ? -7.496 26.406 8.578 1 97.31 203 GLN A O 1
ATOM 1621 N N . ASN A 1 204 ? -6.324 24.5 8.922 1 97.25 204 ASN A N 1
ATOM 1622 C CA . ASN A 1 204 ? -5.066 25.172 8.656 1 97.25 204 ASN A CA 1
ATOM 1623 C C . ASN A 1 204 ? -4.406 24.656 7.383 1 97.25 204 ASN A C 1
ATOM 1625 O O . ASN A 1 204 ? -3.277 25.031 7.062 1 97.25 204 ASN A O 1
ATOM 1629 N N . LYS A 1 205 ? -5.07 23.766 6.707 1 97.12 205 LYS A N 1
ATOM 1630 C CA . LYS A 1 205 ? -4.508 23.281 5.449 1 97.12 205 LYS A CA 1
ATOM 1631 C C . LYS A 1 205 ? -4.344 24.406 4.441 1 97.12 205 LYS A C 1
ATOM 1633 O O . LYS A 1 205 ? -5.137 25.359 4.426 1 97.12 205 LYS A O 1
ATOM 1638 N N . VAL A 1 206 ? -3.293 24.359 3.662 1 95.69 206 VAL A N 1
ATOM 1639 C CA . VAL A 1 206 ? -3.006 25.344 2.631 1 95.69 206 VAL A CA 1
ATOM 1640 C C . VAL A 1 206 ? -2.883 24.656 1.272 1 95.69 206 VAL A C 1
ATOM 1642 O O . VAL A 1 206 ? -2.705 23.453 1.199 1 95.69 206 VAL A O 1
ATOM 1645 N N . LEU A 1 207 ? -3.039 25.406 0.207 1 93.94 207 LEU A N 1
ATOM 1646 C CA . LEU A 1 207 ? -2.859 24.844 -1.13 1 93.94 207 LEU A CA 1
ATOM 1647 C C . LEU A 1 207 ? -1.448 24.297 -1.304 1 93.94 207 LEU A C 1
ATOM 1649 O O . LEU A 1 207 ? -0.469 24.953 -0.942 1 93.94 207 LEU A O 1
ATOM 1653 N N . PHE A 1 208 ? -1.354 23.094 -1.761 1 92.81 208 PHE A N 1
ATOM 1654 C CA . PHE A 1 208 ? -0.081 22.406 -1.939 1 92.81 208 PHE A CA 1
ATOM 1655 C C . PHE A 1 208 ? 0.831 23.203 -2.877 1 92.81 208 PHE A C 1
ATOM 1657 O O . PHE A 1 208 ? 2.051 23.203 -2.703 1 92.81 208 PHE A O 1
ATOM 1664 N N . THR A 1 209 ? 0.269 23.906 -3.891 1 82.44 209 THR A N 1
ATOM 1665 C CA . THR A 1 209 ? 1.042 24.688 -4.852 1 82.44 209 THR A CA 1
ATOM 1666 C C . THR A 1 209 ? 1.64 25.922 -4.188 1 82.44 209 THR A C 1
ATOM 1668 O O . THR A 1 209 ? 2.564 26.531 -4.723 1 82.44 209 THR A O 1
ATOM 1671 N N . HIS A 1 210 ? 1.013 26.453 -3.088 1 71.62 210 HIS A N 1
ATOM 1672 C CA . HIS A 1 210 ? 1.457 27.656 -2.41 1 71.62 210 HIS A CA 1
ATOM 1673 C C . HIS A 1 210 ? 2.482 27.344 -1.327 1 71.62 210 HIS A C 1
ATOM 1675 O O . HIS A 1 210 ? 3.027 28.25 -0.696 1 71.62 210 HIS A O 1
ATOM 1681 N N . ASN A 1 211 ? 2.551 26.078 -1.105 1 64.56 211 ASN A N 1
ATOM 1682 C CA . ASN A 1 211 ? 3.553 25.75 -0.097 1 64.56 211 ASN A CA 1
ATOM 1683 C C . ASN A 1 211 ? 4.953 26.156 -0.541 1 64.56 211 ASN A C 1
ATOM 1685 O O . ASN A 1 211 ? 5.434 25.719 -1.584 1 64.56 211 ASN A O 1
ATOM 1689 N N . GLN A 1 212 ? 5.254 27.438 -0.532 1 55.22 212 GLN A N 1
ATOM 1690 C CA . GLN A 1 212 ? 6.535 28.016 -0.942 1 55.22 212 GLN A CA 1
ATOM 1691 C C . GLN A 1 212 ? 7.695 27.156 -0.437 1 55.22 212 GLN A C 1
ATOM 1693 O O . GLN A 1 212 ? 7.684 26.703 0.707 1 55.22 212 GLN A O 1
ATOM 1698 N N . PRO A 1 213 ? 8.438 26.609 -1.366 1 46.75 213 PRO A N 1
ATOM 1699 C CA . PRO A 1 213 ? 9.648 25.859 -1.037 1 46.75 213 PRO A CA 1
ATOM 1700 C C . PRO A 1 213 ? 10.469 26.531 0.065 1 46.75 213 PRO A C 1
ATOM 1702 O O . PRO A 1 213 ? 10.539 27.75 0.133 1 46.75 213 PRO A O 1
ATOM 1705 N N . MET A 1 214 ? 10.477 26.125 1.295 1 37.97 214 MET A N 1
ATOM 1706 C CA . MET A 1 214 ? 11.539 26.672 2.129 1 37.97 214 MET A CA 1
ATOM 1707 C C . MET A 1 214 ? 12.859 26.703 1.373 1 37.97 214 MET A C 1
ATOM 1709 O O . MET A 1 214 ? 13.406 25.656 1.017 1 37.97 214 MET A O 1
ATOM 1713 N N . TYR A 1 215 ?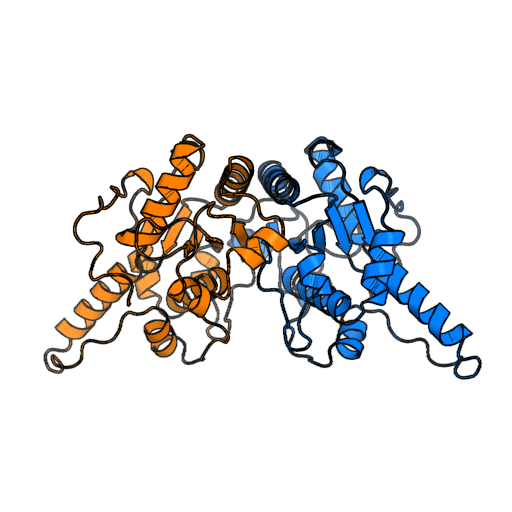 13.305 27.469 0.587 1 35.28 215 TYR A N 1
ATOM 1714 C CA . TYR A 1 215 ? 14.719 27.656 0.254 1 35.28 215 TYR A CA 1
ATOM 1715 C C . TYR A 1 215 ? 15.609 27.203 1.402 1 35.28 215 TYR A C 1
ATOM 1717 O O . TYR A 1 215 ? 15.188 27.172 2.559 1 35.28 215 TYR A O 1
ATOM 1725 N N . LEU A 1 216 ? 16.875 26.422 1.043 1 35.97 216 LEU A N 1
ATOM 1726 C CA . LEU A 1 216 ? 18.094 25.859 1.607 1 35.97 216 LEU A CA 1
ATOM 1727 C C . LEU A 1 216 ? 18.641 26.75 2.721 1 35.97 216 LEU A C 1
ATOM 1729 O O . LEU A 1 216 ? 19.844 26.75 2.979 1 35.97 216 LEU A O 1
ATOM 1733 N N . LYS A 1 217 ? 18.031 27.734 3.172 1 33.66 217 LYS A N 1
ATOM 1734 C CA . LYS A 1 217 ? 18.922 28.438 4.102 1 33.66 217 LYS A CA 1
ATOM 1735 C C . LYS A 1 217 ? 19.469 27.484 5.156 1 33.66 217 LYS A C 1
ATOM 1737 O O . LYS A 1 217 ? 20.688 27.438 5.383 1 33.66 217 LYS A O 1
ATOM 1742 N N . HIS A 1 218 ? 18.828 27.281 6.488 1 33.59 218 HIS A N 1
ATOM 1743 C CA . HIS A 1 218 ? 19.406 26.703 7.695 1 33.59 218 HIS A CA 1
ATOM 1744 C C . HIS A 1 218 ? 19.172 25.203 7.758 1 33.59 218 HIS A C 1
ATOM 1746 O O . HIS A 1 218 ? 18.172 24.75 8.32 1 33.59 218 HIS A O 1
ATOM 1752 N N . VAL A 1 219 ? 19.484 24.312 6.816 1 34.84 219 VAL A N 1
ATOM 1753 C CA . VAL A 1 219 ? 19.453 22.859 6.773 1 34.84 219 VAL A CA 1
ATOM 1754 C C . VAL A 1 219 ? 20.078 22.297 8.047 1 34.84 219 VAL A C 1
ATOM 1756 O O . VAL A 1 219 ? 20.188 21.078 8.211 1 34.84 219 VAL A O 1
ATOM 1759 N N . ASP A 1 220 ? 20.844 22.922 8.828 1 32.22 220 ASP A N 1
ATOM 1760 C CA . ASP A 1 220 ? 21.672 22.359 9.875 1 32.22 220 ASP A CA 1
ATOM 1761 C C . ASP A 1 220 ? 20.828 21.594 10.898 1 32.22 220 ASP A C 1
ATOM 1763 O O . ASP A 1 220 ? 21.266 20.578 11.438 1 32.22 220 ASP A O 1
ATOM 1767 N N . GLU A 1 221 ? 19.703 22.172 11.555 1 31.41 221 GLU A N 1
ATOM 1768 C CA . GLU A 1 221 ? 19.172 21.688 12.828 1 31.41 221 GLU A CA 1
ATOM 1769 C C . GLU A 1 221 ? 18.078 20.641 12.609 1 31.41 221 GLU A C 1
ATOM 1771 O O . GLU A 1 221 ? 17.484 20.156 13.57 1 31.41 221 GLU A O 1
ATOM 1776 N N . ILE A 1 222 ? 17.547 20.328 11.477 1 35.28 222 ILE A N 1
ATOM 1777 C CA . ILE A 1 222 ? 16.156 19.922 11.336 1 35.28 222 ILE A CA 1
ATOM 1778 C C . ILE A 1 222 ? 16 18.438 11.648 1 35.28 222 ILE A C 1
ATOM 1780 O O . ILE A 1 222 ? 15.055 18.047 12.336 1 35.28 222 ILE A O 1
ATOM 1784 N N . ARG A 1 223 ? 16.531 17.547 10.875 1 36.56 223 ARG A N 1
ATOM 1785 C CA . ARG A 1 223 ? 15.961 16.203 10.727 1 36.56 223 ARG A CA 1
ATOM 1786 C C . ARG A 1 223 ? 16.203 15.367 11.977 1 36.56 223 ARG A C 1
ATOM 1788 O O . ARG A 1 223 ? 15.961 14.156 11.969 1 36.56 223 ARG A O 1
ATOM 1795 N N . GLU A 1 224 ? 16.984 15.867 12.984 1 32.88 224 GLU A N 1
ATOM 1796 C CA . GLU A 1 224 ? 17.141 14.852 14.016 1 32.88 224 GLU A CA 1
ATOM 1797 C C . GLU A 1 224 ? 15.805 14.586 14.719 1 32.88 224 GLU A C 1
ATOM 1799 O O . GLU A 1 224 ? 15.773 13.93 15.766 1 32.88 224 GLU A O 1
ATOM 1804 N N . VAL A 1 225 ? 14.742 15.258 14.25 1 31.06 225 VAL A N 1
ATOM 1805 C CA . VAL A 1 225 ? 13.562 15.148 15.109 1 31.06 225 VAL A CA 1
ATOM 1806 C C . VAL A 1 225 ? 12.75 13.922 14.711 1 31.06 225 VAL A C 1
ATOM 1808 O O . VAL A 1 225 ? 12.578 13.633 13.523 1 31.06 225 VAL A O 1
ATOM 1811 N N . GLN B 1 1 ? 13.008 -10.086 -13.039 1 94.5 1 GLN B N 1
ATOM 1812 C CA . GLN B 1 1 ? 11.617 -10.516 -12.961 1 94.5 1 GLN B CA 1
ATOM 1813 C C . GLN B 1 1 ? 10.961 -10.023 -11.672 1 94.5 1 GLN B C 1
ATOM 1815 O O . GLN B 1 1 ? 11.586 -10.062 -10.602 1 94.5 1 GLN B O 1
ATOM 1820 N N . THR B 1 2 ? 9.742 -9.547 -11.82 1 98.06 2 THR B N 1
ATOM 1821 C CA . THR B 1 2 ? 8.984 -9.102 -10.656 1 98.06 2 THR B CA 1
ATOM 1822 C C . THR B 1 2 ? 7.734 -9.945 -10.461 1 98.06 2 THR B C 1
ATOM 1824 O O . THR B 1 2 ? 7.039 -10.266 -11.422 1 98.06 2 THR B O 1
ATOM 1827 N N . TYR B 1 3 ? 7.535 -10.406 -9.227 1 98.44 3 TYR B N 1
ATOM 1828 C CA . TYR B 1 3 ? 6.281 -11.047 -8.836 1 98.44 3 TYR B CA 1
ATOM 1829 C C . TYR B 1 3 ? 5.344 -10.055 -8.164 1 98.44 3 TYR B C 1
ATOM 1831 O O . TYR B 1 3 ? 5.746 -9.352 -7.234 1 98.44 3 TYR B O 1
ATOM 1839 N N . ILE B 1 4 ? 4.156 -9.977 -8.656 1 98.81 4 ILE B N 1
ATOM 1840 C CA . ILE B 1 4 ? 3.113 -9.172 -8.023 1 98.81 4 ILE B CA 1
ATOM 1841 C C . ILE B 1 4 ? 2.064 -10.086 -7.398 1 98.81 4 ILE B C 1
ATOM 1843 O O . ILE B 1 4 ? 1.317 -10.766 -8.109 1 98.81 4 ILE B O 1
ATOM 1847 N N . PHE B 1 5 ? 2.064 -10.125 -6.113 1 98.62 5 PHE B N 1
ATOM 1848 C CA . PHE B 1 5 ? 1.038 -10.867 -5.391 1 98.62 5 PHE B CA 1
ATOM 1849 C C . PHE B 1 5 ? -0.282 -10.109 -5.387 1 98.62 5 PHE B C 1
ATOM 1851 O O . PHE B 1 5 ? -0.403 -9.07 -4.738 1 98.62 5 PHE B O 1
ATOM 1858 N N . LEU B 1 6 ? -1.211 -10.641 -6.125 1 98.75 6 LEU B N 1
ATOM 1859 C CA . LEU B 1 6 ? -2.514 -10.023 -6.352 1 98.75 6 LEU B CA 1
ATOM 1860 C C . LEU B 1 6 ? -3.598 -10.742 -5.551 1 98.75 6 LEU B C 1
ATOM 1862 O O . LEU B 1 6 ? -3.668 -11.969 -5.559 1 98.75 6 LEU B O 1
ATOM 1866 N N . ASP B 1 7 ? -4.367 -10 -4.883 1 98.06 7 ASP B N 1
ATOM 1867 C CA . ASP B 1 7 ? -5.551 -10.539 -4.211 1 98.06 7 ASP B CA 1
ATOM 1868 C C . ASP B 1 7 ? -6.727 -9.57 -4.316 1 98.06 7 ASP B C 1
ATOM 1870 O O . ASP B 1 7 ? -6.543 -8.352 -4.258 1 98.06 7 ASP B O 1
ATOM 1874 N N . LEU B 1 8 ? -7.898 -10.133 -4.516 1 98.31 8 LEU B N 1
ATOM 1875 C CA . LEU B 1 8 ? -9.141 -9.367 -4.574 1 98.31 8 LEU B CA 1
ATOM 1876 C C . LEU B 1 8 ? -10.109 -9.82 -3.484 1 98.31 8 LEU B C 1
ATOM 1878 O O . LEU B 1 8 ? -10.211 -11.008 -3.199 1 98.31 8 LEU B O 1
ATOM 1882 N N . GLU B 1 9 ? -10.711 -8.898 -2.812 1 97.88 9 GLU B N 1
ATOM 1883 C CA . GLU B 1 9 ? -11.984 -9.164 -2.139 1 97.88 9 GLU B CA 1
ATOM 1884 C C . GLU B 1 9 ? -13.164 -8.742 -3.004 1 97.88 9 GLU B C 1
ATOM 1886 O O . GLU B 1 9 ? -13.055 -7.805 -3.799 1 97.88 9 GLU B O 1
ATOM 1891 N N . THR B 1 10 ? -14.32 -9.453 -2.881 1 98.12 10 THR B N 1
ATOM 1892 C CA . THR B 1 10 ? -15.453 -9.227 -3.771 1 98.12 10 THR B CA 1
ATOM 1893 C C . THR B 1 10 ? -16.766 -9.258 -2.994 1 98.12 10 THR B C 1
ATOM 1895 O O . THR B 1 10 ? -16.766 -9.5 -1.787 1 98.12 10 THR B O 1
ATOM 1898 N N . THR B 1 11 ? -17.859 -8.969 -3.668 1 98.06 11 THR B N 1
ATOM 1899 C CA . THR B 1 11 ? -19.188 -8.875 -3.08 1 98.06 11 THR B CA 1
ATOM 1900 C C . THR B 1 11 ? -19.688 -10.25 -2.652 1 98.06 11 THR B C 1
ATOM 1902 O O . THR B 1 11 ? -20.641 -10.359 -1.882 1 98.06 11 THR B O 1
ATOM 1905 N N . GLY B 1 12 ? -19.125 -11.242 -3.094 1 94.88 12 GLY B N 1
ATOM 1906 C CA . GLY B 1 12 ? -19.484 -12.633 -2.885 1 94.88 12 GLY B CA 1
ATOM 1907 C C . GLY B 1 12 ? -18.891 -13.562 -3.93 1 94.88 12 GLY B C 1
ATOM 1908 O O . GLY B 1 12 ? -17.938 -13.211 -4.617 1 94.88 12 GLY B O 1
ATOM 1909 N N . LEU B 1 13 ? -19.422 -14.734 -3.984 1 88.06 13 LEU B N 1
ATOM 1910 C CA . LEU B 1 13 ? -18.859 -15.734 -4.883 1 88.06 13 LEU B CA 1
ATOM 1911 C C . LEU B 1 13 ? -19.656 -15.805 -6.184 1 88.06 13 LEU B C 1
ATOM 1913 O O . LEU B 1 13 ? -19.156 -16.297 -7.195 1 88.06 13 LEU B O 1
ATOM 1917 N N . VAL B 1 14 ? -20.906 -15.273 -6.168 1 86.62 14 VAL B N 1
ATOM 1918 C CA . VAL B 1 14 ? -21.766 -15.281 -7.352 1 86.62 14 VAL B CA 1
ATOM 1919 C C . VAL B 1 14 ? -21.719 -13.922 -8.039 1 86.62 14 VAL B C 1
ATOM 1921 O O . VAL B 1 14 ? -22.156 -12.922 -7.48 1 86.62 14 VAL B O 1
ATOM 1924 N N . ASN B 1 15 ? -21.203 -13.898 -9.289 1 90.69 15 ASN B N 1
ATOM 1925 C CA . ASN B 1 15 ? -21.031 -12.656 -10.031 1 90.69 15 ASN B CA 1
ATOM 1926 C C . ASN B 1 15 ? -20.266 -11.617 -9.203 1 90.69 15 ASN B C 1
ATOM 1928 O O . ASN B 1 15 ? -20.766 -10.523 -8.953 1 90.69 15 ASN B O 1
ATOM 1932 N N . PRO B 1 16 ? -19.203 -12 -8.836 1 96.25 16 PRO B N 1
ATOM 1933 C CA . PRO B 1 16 ? -18.438 -11.172 -7.891 1 96.25 16 PRO B CA 1
ATOM 1934 C C . PRO B 1 16 ? -18.016 -9.836 -8.492 1 96.25 16 PRO B C 1
ATOM 1936 O O . PRO B 1 16 ? -17.594 -9.773 -9.648 1 96.25 16 PRO B O 1
ATOM 1939 N N . GLN B 1 17 ? -18.219 -8.773 -7.719 1 97.62 17 GLN B N 1
ATOM 1940 C CA . GLN B 1 17 ? -17.656 -7.457 -8 1 97.62 17 GLN B CA 1
ATOM 1941 C C . GLN B 1 17 ? -16.578 -7.086 -6.992 1 97.62 17 GLN B C 1
ATOM 1943 O O . GLN B 1 17 ? -16.703 -7.379 -5.801 1 97.62 17 GLN B O 1
ATOM 1948 N N . ILE B 1 18 ? -15.555 -6.465 -7.496 1 98.5 18 ILE B N 1
ATOM 1949 C CA . ILE B 1 18 ? -14.391 -6.168 -6.66 1 98.5 18 ILE B CA 1
ATOM 1950 C C . ILE B 1 18 ? -14.781 -5.16 -5.582 1 98.5 18 ILE B C 1
ATOM 1952 O O . ILE B 1 18 ? -15.422 -4.145 -5.871 1 98.5 18 ILE B O 1
ATOM 1956 N N . THR B 1 19 ? -14.398 -5.441 -4.293 1 98.62 19 THR B N 1
ATOM 1957 C CA . THR B 1 19 ? -14.578 -4.5 -3.195 1 98.62 19 THR B CA 1
ATOM 1958 C C . THR B 1 19 ? -13.227 -4.016 -2.672 1 98.62 19 THR B C 1
ATOM 1960 O O . THR B 1 19 ? -13.141 -2.936 -2.086 1 98.62 19 THR B O 1
ATOM 1963 N N . GLU B 1 20 ? -12.227 -4.828 -2.834 1 98.62 20 GLU B N 1
ATOM 1964 C CA . GLU B 1 20 ? -10.875 -4.492 -2.408 1 98.62 20 GLU B CA 1
ATOM 1965 C C . GLU B 1 20 ? -9.836 -5.086 -3.357 1 98.62 20 GLU B C 1
ATOM 1967 O O . GLU B 1 20 ? -10.008 -6.199 -3.855 1 98.62 20 GLU B O 1
ATOM 1972 N N . PHE B 1 21 ? -8.844 -4.344 -3.607 1 98.75 21 PHE B N 1
ATOM 1973 C CA . PHE B 1 21 ? -7.789 -4.672 -4.559 1 98.75 21 PHE B CA 1
ATOM 1974 C C . PHE B 1 21 ? -6.414 -4.504 -3.924 1 98.75 21 PHE B C 1
ATOM 1976 O O . PHE B 1 21 ? -6.145 -3.498 -3.268 1 98.75 21 PHE B O 1
ATOM 1983 N N . CYS B 1 22 ? -5.527 -5.559 -4.051 1 98.69 22 CYS B N 1
ATOM 1984 C CA . CYS B 1 22 ? -4.16 -5.398 -3.572 1 98.69 22 CYS B CA 1
ATOM 1985 C C . CYS B 1 22 ? -3.162 -5.961 -4.578 1 98.69 22 CYS B C 1
ATOM 1987 O O . CYS B 1 22 ? -3.344 -7.066 -5.086 1 98.69 22 CYS B O 1
ATOM 1989 N N . MET B 1 23 ? -2.123 -5.191 -4.891 1 98.88 23 MET B N 1
ATOM 1990 C CA . MET B 1 23 ? -0.909 -5.633 -5.574 1 98.88 23 MET B CA 1
ATOM 1991 C C . MET B 1 23 ? 0.321 -5.391 -4.703 1 98.88 23 MET B C 1
ATOM 1993 O O . MET B 1 23 ? 0.594 -4.258 -4.309 1 98.88 23 MET B O 1
ATOM 1997 N N . LEU B 1 24 ? 0.951 -6.398 -4.352 1 98.56 24 LEU B N 1
ATOM 1998 C CA . LEU B 1 24 ? 2.234 -6.379 -3.656 1 98.56 24 LEU B CA 1
ATOM 1999 C C . LEU B 1 24 ? 3.357 -6.844 -4.578 1 98.56 24 LEU B C 1
ATOM 2001 O O . LEU B 1 24 ? 3.428 -8.023 -4.934 1 98.56 24 LEU B O 1
ATOM 2005 N N . ALA B 1 25 ? 4.242 -5.945 -4.98 1 98.69 25 ALA B N 1
ATOM 2006 C CA . ALA B 1 25 ? 5.25 -6.242 -5.992 1 98.69 25 ALA B CA 1
ATOM 2007 C C . ALA B 1 25 ? 6.625 -6.43 -5.359 1 98.69 25 ALA B C 1
ATOM 2009 O O . ALA B 1 25 ? 7.098 -5.562 -4.621 1 98.69 25 ALA B O 1
ATOM 2010 N N . VAL B 1 26 ? 7.266 -7.543 -5.629 1 98.12 26 VAL B N 1
ATOM 2011 C CA . VAL B 1 26 ? 8.578 -7.887 -5.086 1 98.12 26 VAL B CA 1
ATOM 2012 C C . VAL B 1 26 ? 9.438 -8.516 -6.18 1 98.12 26 VAL B C 1
ATOM 2014 O O . VAL B 1 26 ? 8.984 -9.414 -6.898 1 98.12 26 VAL B O 1
ATOM 2017 N N . HIS B 1 27 ? 10.602 -8.008 -6.293 1 97.94 27 HIS B N 1
ATOM 2018 C CA . HIS B 1 27 ? 11.523 -8.586 -7.266 1 97.94 27 HIS B CA 1
ATOM 2019 C C . HIS B 1 27 ? 11.961 -9.984 -6.848 1 97.94 27 HIS B C 1
ATOM 2021 O O . HIS B 1 27 ? 12.102 -10.266 -5.656 1 97.94 27 HIS B O 1
ATOM 2027 N N . ALA B 1 28 ? 12.25 -10.812 -7.816 1 96.81 28 ALA B N 1
ATOM 2028 C CA . ALA B 1 28 ? 12.648 -12.195 -7.582 1 96.81 28 ALA B CA 1
ATOM 2029 C C . ALA B 1 28 ? 13.867 -12.266 -6.668 1 96.81 28 ALA B C 1
ATOM 2031 O O . ALA B 1 28 ? 13.969 -13.156 -5.82 1 96.81 28 ALA B O 1
ATOM 2032 N N . ASN B 1 29 ? 14.797 -11.336 -6.797 1 95.75 29 ASN B N 1
ATOM 2033 C CA . ASN B 1 29 ? 16.016 -11.336 -5.996 1 95.75 29 ASN B CA 1
ATOM 2034 C C . ASN B 1 29 ? 15.711 -11.18 -4.512 1 95.75 29 ASN B C 1
ATOM 2036 O O . ASN B 1 29 ? 16.391 -11.781 -3.67 1 95.75 29 ASN B O 1
ATOM 2040 N N . SER B 1 30 ? 14.734 -10.406 -4.188 1 94.44 30 SER B N 1
ATOM 2041 C CA . SER B 1 30 ? 14.359 -10.195 -2.793 1 94.44 30 SER B CA 1
ATOM 2042 C C . SER B 1 30 ? 13.633 -11.414 -2.227 1 94.44 30 SER B C 1
ATOM 2044 O O . SER B 1 30 ? 13.703 -11.68 -1.024 1 94.44 30 SER B O 1
ATOM 2046 N N . LEU B 1 31 ? 12.953 -12.078 -3.043 1 94.06 31 LEU B N 1
ATOM 2047 C CA . LEU B 1 31 ? 12.242 -13.281 -2.602 1 94.06 31 LEU B CA 1
ATOM 2048 C C . LEU B 1 31 ? 13.219 -14.43 -2.369 1 94.06 31 LEU B C 1
ATOM 2050 O O . LEU B 1 31 ? 13.055 -15.211 -1.426 1 94.06 31 LEU B O 1
ATOM 2054 N N . LYS B 1 32 ? 14.188 -14.562 -3.246 1 90.62 32 LYS B N 1
ATOM 2055 C CA . LYS B 1 32 ? 15.141 -15.664 -3.211 1 90.62 32 LYS B CA 1
ATOM 2056 C C . LYS B 1 32 ? 16.141 -15.484 -2.074 1 90.62 32 LYS B C 1
ATOM 2058 O O . LYS B 1 32 ? 16.609 -16.469 -1.491 1 90.62 32 LYS B O 1
ATOM 2063 N N . CYS B 1 33 ? 16.516 -14.203 -1.754 1 80 33 CYS B N 1
ATOM 2064 C CA . CYS B 1 33 ? 17.594 -13.938 -0.809 1 80 33 CYS B CA 1
ATOM 2065 C C . CYS B 1 33 ? 17.047 -13.508 0.545 1 80 33 CYS B C 1
ATOM 2067 O O . CYS B 1 33 ? 17.781 -13.008 1.394 1 80 33 CYS B O 1
ATOM 2069 N N . ALA B 1 34 ? 15.852 -13.734 0.72 1 73.88 34 ALA B N 1
ATOM 2070 C CA . ALA B 1 34 ? 15.281 -13.258 1.979 1 73.88 34 ALA B CA 1
ATOM 2071 C C . ALA B 1 34 ? 15.766 -14.102 3.154 1 73.88 34 ALA B C 1
ATOM 2073 O O . ALA B 1 34 ? 15.727 -15.336 3.096 1 73.88 34 ALA B O 1
ATOM 2074 N N . PRO B 1 35 ? 16.344 -13.305 4.102 1 68.69 35 PRO B N 1
ATOM 2075 C CA . PRO B 1 35 ? 16.719 -14.055 5.305 1 68.69 35 PRO B CA 1
ATOM 2076 C C . PRO B 1 35 ? 15.516 -14.711 5.98 1 68.69 35 PRO B C 1
ATOM 2078 O O . PRO B 1 35 ? 14.391 -14.227 5.855 1 68.69 35 PRO B O 1
ATOM 2081 N N . ALA B 1 36 ? 15.781 -15.852 6.645 1 64.12 36 ALA B N 1
ATOM 2082 C CA . ALA B 1 36 ? 14.742 -16.672 7.273 1 64.12 36 ALA B CA 1
ATOM 2083 C C . ALA B 1 36 ? 13.945 -15.852 8.297 1 64.12 36 ALA B C 1
ATOM 2085 O O . ALA B 1 36 ? 12.766 -16.109 8.516 1 64.12 36 ALA B O 1
ATOM 2086 N N . ASN B 1 37 ? 14.531 -14.828 8.805 1 67.31 37 ASN B N 1
ATOM 2087 C CA . ASN B 1 37 ? 13.875 -14.102 9.891 1 67.31 37 ASN B CA 1
ATOM 2088 C C . ASN B 1 37 ? 13.102 -12.898 9.367 1 67.31 37 ASN B C 1
ATOM 2090 O O . ASN B 1 37 ? 12.445 -12.195 10.141 1 67.31 37 ASN B O 1
ATOM 2094 N N . ILE B 1 38 ? 13.156 -12.781 8.102 1 65.5 38 ILE B N 1
ATOM 2095 C CA . ILE B 1 38 ? 12.5 -11.602 7.555 1 65.5 38 ILE B CA 1
ATOM 2096 C C . ILE B 1 38 ? 11.109 -11.977 7.043 1 65.5 38 ILE B C 1
ATOM 2098 O O . ILE B 1 38 ? 10.961 -12.953 6.301 1 65.5 38 ILE B O 1
ATOM 2102 N N . LYS B 1 39 ? 10.219 -11.203 7.473 1 75.06 39 LYS B N 1
ATOM 2103 C CA . LYS B 1 39 ? 8.836 -11.492 7.105 1 75.06 39 LYS B CA 1
ATOM 2104 C C . LYS B 1 39 ? 8.453 -10.789 5.805 1 75.06 39 LYS B C 1
ATOM 2106 O O . LYS B 1 39 ? 7.625 -11.289 5.039 1 75.06 39 LYS B O 1
ATOM 2111 N N . THR B 1 40 ? 9.031 -9.711 5.559 1 85.75 40 THR B N 1
ATOM 2112 C CA . THR B 1 40 ? 8.742 -8.953 4.348 1 85.75 40 THR B CA 1
ATOM 2113 C C . THR B 1 40 ? 10.023 -8.344 3.775 1 85.75 40 THR B C 1
ATOM 2115 O O . THR B 1 40 ? 10.781 -7.691 4.496 1 85.75 40 THR B O 1
ATOM 2118 N N . PRO B 1 41 ? 10.258 -8.648 2.561 1 93.19 41 PRO B N 1
ATOM 2119 C CA . PRO B 1 41 ? 11.406 -7.969 1.944 1 93.19 41 PRO B CA 1
ATOM 2120 C C . PRO B 1 41 ? 11.328 -6.449 2.082 1 93.19 41 PRO B C 1
ATOM 2122 O O . PRO B 1 41 ? 10.25 -5.867 1.974 1 93.19 41 PRO B O 1
ATOM 2125 N N . ARG B 1 42 ? 12.422 -5.848 2.346 1 92.75 42 ARG B N 1
ATOM 2126 C CA . ARG B 1 42 ? 12.484 -4.41 2.586 1 92.75 42 ARG B CA 1
ATOM 2127 C C . ARG B 1 42 ? 12.055 -3.629 1.347 1 92.75 42 ARG B C 1
ATOM 2129 O O . ARG B 1 42 ? 11.438 -2.568 1.456 1 92.75 42 ARG B O 1
ATOM 2136 N N . VAL B 1 43 ? 12.461 -4.168 0.144 1 96.19 43 VAL B N 1
ATOM 2137 C CA . VAL B 1 43 ? 12.102 -3.514 -1.11 1 96.19 43 VAL B CA 1
ATOM 2138 C C . VAL B 1 43 ? 10.812 -4.109 -1.652 1 96.19 43 VAL B C 1
ATOM 2140 O O . VAL B 1 43 ? 10.828 -5.141 -2.33 1 96.19 43 VAL B O 1
ATOM 2143 N N . THR B 1 44 ? 9.727 -3.441 -1.318 1 97 44 THR B N 1
ATOM 2144 C CA . THR B 1 44 ? 8.383 -3.893 -1.685 1 97 44 THR B CA 1
ATOM 2145 C C . THR B 1 44 ? 7.508 -2.709 -2.09 1 97 44 THR B C 1
ATOM 2147 O O . THR B 1 44 ? 7.488 -1.683 -1.406 1 97 44 THR B O 1
ATOM 2150 N N . ASP B 1 45 ? 6.891 -2.771 -3.262 1 98.56 45 ASP B N 1
ATOM 2151 C CA . ASP B 1 45 ? 5.902 -1.785 -3.686 1 98.56 45 ASP B CA 1
ATOM 2152 C C . ASP B 1 45 ? 4.484 -2.289 -3.439 1 98.56 45 ASP B C 1
ATOM 2154 O O . ASP B 1 45 ? 4.23 -3.494 -3.488 1 98.56 45 ASP B O 1
ATOM 2158 N N . LYS B 1 46 ? 3.572 -1.362 -3.16 1 98.56 46 LYS B N 1
ATOM 2159 C CA . LYS B 1 46 ? 2.193 -1.751 -2.885 1 98.56 46 LYS B CA 1
ATOM 2160 C C . LYS B 1 46 ? 1.209 -0.79 -3.545 1 98.56 46 LYS B C 1
ATOM 2162 O O . LYS B 1 46 ? 1.45 0.418 -3.592 1 98.56 46 LYS B O 1
ATOM 2167 N N . LEU B 1 47 ? 0.181 -1.293 -4.078 1 98.88 47 LEU B N 1
ATOM 2168 C CA . LEU B 1 47 ? -1.025 -0.575 -4.473 1 98.88 47 LEU B CA 1
ATOM 2169 C C . LEU B 1 47 ? -2.27 -1.245 -3.902 1 98.88 47 LEU B C 1
ATOM 2171 O O . LEU B 1 47 ? -2.578 -2.389 -4.246 1 98.88 47 LEU B O 1
ATOM 2175 N N . VAL B 1 48 ? -2.938 -0.602 -2.951 1 98.62 48 VAL B N 1
ATOM 2176 C CA . VAL B 1 48 ? -4.121 -1.118 -2.271 1 98.62 48 VAL B CA 1
ATOM 2177 C C . VAL B 1 48 ? -5.273 -0.124 -2.41 1 98.62 48 VAL B C 1
ATOM 2179 O O . VAL B 1 48 ? -5.074 1.087 -2.279 1 98.62 48 VAL B O 1
ATOM 2182 N N . ALA B 1 49 ? -6.441 -0.625 -2.723 1 98.56 49 ALA B N 1
ATOM 2183 C CA . ALA B 1 49 ? -7.59 0.273 -2.838 1 98.56 49 ALA B CA 1
ATOM 2184 C C . ALA B 1 49 ? -8.891 -0.456 -2.512 1 98.56 49 ALA B C 1
ATOM 2186 O O . ALA B 1 49 ? -9.078 -1.61 -2.902 1 98.56 49 ALA B O 1
ATOM 2187 N N . VAL B 1 50 ? -9.734 0.218 -1.807 1 98.44 50 VAL B N 1
ATOM 2188 C CA . VAL B 1 50 ? -11.125 -0.193 -1.676 1 98.44 50 VAL B CA 1
ATOM 2189 C C . VAL B 1 50 ? -11.969 0.465 -2.77 1 98.44 50 VAL B C 1
ATOM 2191 O O . VAL B 1 50 ? -11.805 1.656 -3.049 1 98.44 50 VAL B O 1
ATOM 2194 N N . VAL B 1 51 ? -12.781 -0.309 -3.439 1 98.31 51 VAL B N 1
ATOM 2195 C CA . VAL B 1 51 ? -13.562 0.222 -4.555 1 98.31 51 VAL B CA 1
ATOM 2196 C C . VAL B 1 51 ? -15.047 -0.062 -4.332 1 98.31 51 VAL B C 1
ATOM 2198 O O . VAL B 1 51 ? -15.406 -1.051 -3.688 1 98.31 51 VAL B O 1
ATOM 2201 N N . ASP B 1 52 ? -15.891 0.823 -4.84 1 98.69 52 ASP B N 1
ATOM 2202 C CA . ASP B 1 52 ? -17.344 0.638 -4.797 1 98.69 52 ASP B CA 1
ATOM 2203 C C . ASP B 1 52 ? -17.797 -0.39 -5.828 1 98.69 52 ASP B C 1
ATOM 2205 O O . ASP B 1 52 ? -17.656 -0.172 -7.035 1 98.69 52 ASP B O 1
ATOM 2209 N N . PRO B 1 53 ? -18.375 -1.492 -5.391 1 98.31 53 PRO B N 1
ATOM 2210 C CA . PRO B 1 53 ? -18.797 -2.527 -6.336 1 98.31 53 PRO B CA 1
ATOM 2211 C C . PRO B 1 53 ? -20.094 -2.17 -7.07 1 98.31 53 PRO B C 1
ATOM 2213 O O . PRO B 1 53 ? -20.469 -2.846 -8.031 1 98.31 53 PRO B O 1
ATOM 2216 N N . LEU B 1 54 ? -20.781 -1.14 -6.684 1 97.5 54 LEU B N 1
ATOM 2217 C CA . LEU B 1 54 ? -22.016 -0.654 -7.273 1 97.5 54 LEU B CA 1
ATOM 2218 C C . LEU B 1 54 ? -23.109 -1.722 -7.203 1 97.5 54 LEU B C 1
ATOM 2220 O O . LEU B 1 54 ? -24.031 -1.717 -8.008 1 97.5 54 LEU B O 1
ATOM 2224 N N . THR B 1 55 ? -22.984 -2.76 -6.402 1 97.81 55 THR B N 1
ATOM 2225 C CA . THR B 1 55 ? -23.969 -3.805 -6.105 1 97.81 55 THR B CA 1
ATOM 2226 C C . THR B 1 55 ? -23.922 -4.184 -4.629 1 97.81 55 THR B C 1
ATOM 2228 O O . THR B 1 55 ? -23.016 -3.77 -3.904 1 97.81 55 THR B O 1
ATOM 2231 N N . GLN B 1 56 ? -24.891 -4.887 -4.219 1 97.81 56 GLN B N 1
ATOM 2232 C CA . GLN B 1 56 ? -24.969 -5.293 -2.82 1 97.81 56 GLN B CA 1
ATOM 2233 C C . GLN B 1 56 ? -23.875 -6.309 -2.484 1 97.81 56 GLN B C 1
ATOM 2235 O O . GLN B 1 56 ? -23.641 -7.254 -3.242 1 97.81 56 GLN B O 1
ATOM 2240 N N . ILE B 1 57 ? -23.234 -6.078 -1.359 1 98.31 57 ILE B N 1
ATOM 2241 C CA . ILE B 1 57 ? -22.281 -7.051 -0.822 1 98.31 57 ILE B CA 1
ATOM 2242 C C . ILE B 1 57 ? -23.031 -8.094 0.006 1 98.31 57 ILE B C 1
ATOM 2244 O O . ILE B 1 57 ? -23.812 -7.75 0.897 1 98.31 57 ILE B O 1
ATOM 2248 N N . GLN B 1 58 ? -22.75 -9.352 -0.32 1 98 58 GLN B N 1
ATOM 2249 C CA . GLN B 1 58 ? -23.406 -10.43 0.431 1 98 58 GLN B CA 1
ATOM 2250 C C . GLN B 1 58 ? -23 -10.383 1.902 1 98 58 GLN B C 1
ATOM 2252 O O . GLN B 1 58 ? -21.859 -10.047 2.23 1 98 58 GLN B O 1
ATOM 2257 N N . GLN B 1 59 ? -23.906 -10.789 2.73 1 97.06 59 GLN B N 1
ATOM 2258 C CA . GLN B 1 59 ? -23.703 -10.734 4.176 1 97.06 59 GLN B CA 1
ATOM 2259 C C . GLN B 1 59 ? -22.453 -11.508 4.586 1 97.06 59 GLN B C 1
ATOM 2261 O O . GLN B 1 59 ? -21.656 -11.023 5.387 1 97.06 59 GLN B O 1
ATOM 2266 N N . ARG B 1 60 ? -22.328 -12.664 4.074 1 95.75 60 ARG B N 1
ATOM 2267 C CA . ARG B 1 60 ? -21.188 -13.5 4.426 1 95.75 60 ARG B CA 1
ATOM 2268 C C . ARG B 1 60 ? -19.875 -12.82 4.066 1 95.75 60 ARG B C 1
ATOM 2270 O O . ARG B 1 60 ? -18.906 -12.852 4.84 1 95.75 60 ARG B O 1
ATOM 2277 N N . ALA B 1 61 ? -19.766 -12.227 2.912 1 96.25 61 ALA B N 1
ATOM 2278 C CA . ALA B 1 61 ? -18.578 -11.5 2.482 1 96.25 61 ALA B CA 1
ATOM 2279 C C . ALA B 1 61 ? -18.281 -10.336 3.418 1 96.25 61 ALA B C 1
ATOM 2281 O O . ALA B 1 61 ? -17.125 -10.109 3.787 1 96.25 61 ALA B O 1
ATOM 2282 N N . SER B 1 62 ? -19.344 -9.602 3.812 1 96.81 62 SER B N 1
ATOM 2283 C CA . SER B 1 62 ? -19.188 -8.477 4.727 1 96.81 62 SER B CA 1
ATOM 2284 C C . SER B 1 62 ? -18.641 -8.93 6.074 1 96.81 62 SER B C 1
ATOM 2286 O O . SER B 1 62 ? -17.781 -8.266 6.66 1 96.81 62 SER B O 1
ATOM 2288 N N . GLU B 1 63 ? -19.109 -10.07 6.543 1 95 63 GLU B N 1
ATOM 2289 C CA . GLU B 1 63 ? -18.688 -10.609 7.832 1 95 63 GLU B CA 1
ATOM 2290 C C . GLU B 1 63 ? -17.219 -11.008 7.812 1 95 63 GLU B C 1
ATOM 2292 O O . GLU B 1 63 ? -16.484 -10.789 8.789 1 95 63 GLU B O 1
ATOM 2297 N N . ILE B 1 64 ? -16.75 -11.492 6.746 1 93.19 64 ILE B N 1
ATOM 2298 C CA . ILE B 1 64 ? -15.398 -12.023 6.625 1 93.19 64 ILE B CA 1
ATOM 2299 C C . ILE B 1 64 ? -14.422 -10.883 6.371 1 93.19 64 ILE B C 1
ATOM 2301 O O . ILE B 1 64 ? -13.352 -10.828 6.984 1 93.19 64 ILE B O 1
ATOM 2305 N N . THR B 1 65 ? -14.781 -9.898 5.551 1 94.5 65 THR B N 1
ATOM 2306 C CA . THR B 1 65 ? -13.828 -8.898 5.074 1 94.5 65 THR 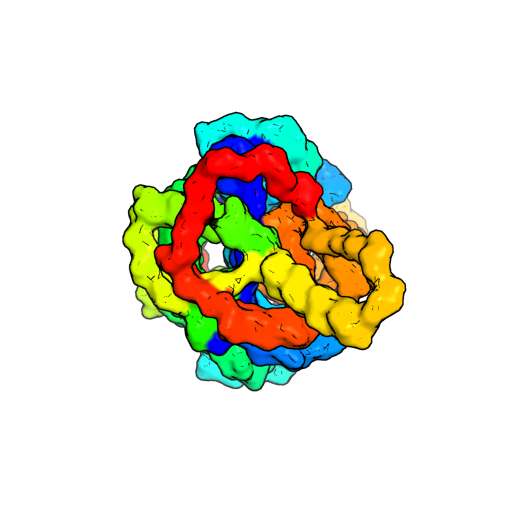B CA 1
ATOM 2307 C C . THR B 1 65 ? -13.93 -7.625 5.906 1 94.5 65 THR B C 1
ATOM 2309 O O . THR B 1 65 ? -13.023 -6.785 5.867 1 94.5 65 THR B O 1
ATOM 2312 N N . GLY B 1 66 ? -15.086 -7.414 6.582 1 93.81 66 GLY B N 1
ATOM 2313 C CA . GLY B 1 66 ? -15.32 -6.188 7.324 1 93.81 66 GLY B CA 1
ATOM 2314 C C . GLY B 1 66 ? -15.75 -5.027 6.445 1 93.81 66 GLY B C 1
ATOM 2315 O O . GLY B 1 66 ? -15.852 -3.891 6.914 1 93.81 66 GLY B O 1
ATOM 2316 N N . LEU B 1 67 ? -15.961 -5.277 5.156 1 96.69 67 LEU B N 1
ATOM 2317 C CA . LEU B 1 67 ? -16.422 -4.242 4.238 1 96.69 67 LEU B CA 1
ATOM 2318 C C . LEU B 1 67 ? -17.922 -4.344 4.023 1 96.69 67 LEU B C 1
ATOM 2320 O O . LEU B 1 67 ? -18.469 -5.441 3.854 1 96.69 67 LEU B O 1
ATOM 2324 N N . THR B 1 68 ? -18.609 -3.258 4.129 1 97.56 68 THR B N 1
ATOM 2325 C CA . THR B 1 68 ? -20.047 -3.154 3.875 1 97.56 68 THR B CA 1
ATOM 2326 C C . THR B 1 68 ? -20.328 -2.064 2.848 1 97.56 68 THR B C 1
ATOM 2328 O O . THR B 1 68 ? -19.531 -1.157 2.65 1 97.56 68 THR B O 1
ATOM 2331 N N . ASN B 1 69 ? -21.562 -2.219 2.189 1 98.38 69 ASN B N 1
ATOM 2332 C CA . ASN B 1 69 ? -21.953 -1.135 1.296 1 98.38 69 ASN B CA 1
ATOM 2333 C C . ASN B 1 69 ? -21.984 0.208 2.02 1 98.38 69 ASN B C 1
ATOM 2335 O O . ASN B 1 69 ? -21.547 1.224 1.468 1 98.38 69 ASN B O 1
ATOM 2339 N N . ARG B 1 70 ? -22.391 0.19 3.227 1 97.31 70 ARG B N 1
ATOM 2340 C CA . ARG B 1 70 ? -22.5 1.414 4.016 1 97.31 70 ARG B CA 1
ATOM 2341 C C . ARG B 1 70 ? -21.125 2.039 4.246 1 97.31 70 ARG B C 1
ATOM 2343 O O . ARG B 1 70 ? -20.953 3.242 4.051 1 97.31 70 ARG B O 1
ATOM 2350 N N . SER B 1 71 ? -20.141 1.258 4.695 1 95.75 71 SER B N 1
ATOM 2351 C CA . SER B 1 71 ? -18.812 1.79 4.957 1 95.75 71 SER B CA 1
ATOM 2352 C C . SER B 1 71 ? -18.172 2.32 3.682 1 95.75 71 SER B C 1
ATOM 2354 O O . SER B 1 71 ? -17.484 3.348 3.707 1 95.75 71 SER B O 1
ATOM 2356 N N . ILE B 1 72 ? -18.344 1.654 2.582 1 98.19 72 ILE B N 1
ATOM 2357 C CA . ILE B 1 72 ? -17.781 2.064 1.3 1 98.19 72 ILE B CA 1
ATOM 2358 C C . ILE B 1 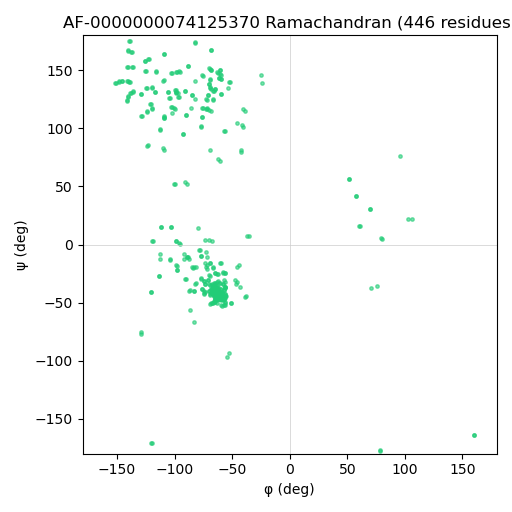72 ? -18.438 3.371 0.848 1 98.19 72 ILE B C 1
ATOM 2360 O O . ILE B 1 72 ? -17.734 4.301 0.427 1 98.19 72 ILE B O 1
ATOM 2364 N N . GLU B 1 73 ? -19.734 3.475 1.006 1 97.75 73 GLU B N 1
ATOM 2365 C CA . GLU B 1 73 ? -20.484 4.688 0.665 1 97.75 73 GLU B CA 1
ATOM 2366 C C . GLU B 1 73 ? -20.094 5.848 1.575 1 97.75 73 GLU B C 1
ATOM 2368 O O . GLU B 1 73 ? -19.875 6.965 1.105 1 97.75 73 GLU B O 1
ATOM 2373 N N . ASN B 1 74 ? -19.984 5.566 2.859 1 97 74 ASN B N 1
ATOM 2374 C CA . ASN B 1 74 ? -19.641 6.59 3.842 1 97 74 ASN B CA 1
ATOM 2375 C C . ASN B 1 74 ? -18.266 7.176 3.58 1 97 74 ASN B C 1
ATOM 2377 O O . ASN B 1 74 ? -17.984 8.32 3.951 1 97 74 ASN B O 1
ATOM 2381 N N . ASN B 1 75 ? -17.453 6.402 2.947 1 97.69 75 ASN B N 1
ATOM 2382 C CA . ASN B 1 75 ? -16.109 6.867 2.643 1 97.69 75 ASN B CA 1
ATOM 2383 C C . ASN B 1 75 ? -16 7.379 1.208 1 97.69 75 ASN B C 1
ATOM 2385 O O . ASN B 1 75 ? -14.898 7.664 0.727 1 97.69 75 ASN B O 1
ATOM 2389 N N . HIS B 1 76 ? -17.062 7.398 0.482 1 98.12 76 HIS B N 1
ATOM 2390 C CA . HIS B 1 76 ? -17.172 7.949 -0.864 1 98.12 76 HIS B CA 1
ATOM 2391 C C . HIS B 1 76 ? -16.188 7.281 -1.815 1 98.12 76 HIS B C 1
ATOM 2393 O O . HIS B 1 76 ? -15.508 7.961 -2.59 1 98.12 76 HIS B O 1
ATOM 2399 N N . LYS B 1 77 ? -16.094 6 -1.67 1 98.56 77 LYS B N 1
ATOM 2400 C CA . LYS B 1 77 ? -15.211 5.258 -2.57 1 98.56 77 LYS B CA 1
ATOM 2401 C C . LYS B 1 77 ? -15.773 5.234 -3.988 1 98.56 77 LYS B C 1
ATOM 2403 O O . LYS B 1 77 ? -16.984 5.109 -4.18 1 98.56 77 LYS B O 1
ATOM 2408 N N . LEU B 1 78 ? -14.938 5.34 -4.977 1 98.31 78 LEU B N 1
ATOM 2409 C CA . LEU B 1 78 ? -15.32 5.27 -6.383 1 98.31 78 LEU B CA 1
ATOM 2410 C C . LEU B 1 78 ? -15.297 3.83 -6.883 1 98.31 78 LEU B C 1
ATOM 2412 O O . LEU B 1 78 ? -14.625 2.975 -6.301 1 98.31 78 LEU B O 1
ATOM 2416 N N . PRO B 1 79 ? -16.094 3.531 -7.914 1 98.31 79 PRO B N 1
ATOM 2417 C CA . PRO B 1 79 ? -16.031 2.191 -8.5 1 98.31 79 PRO B CA 1
ATOM 2418 C C . PRO B 1 79 ? -14.711 1.918 -9.227 1 98.31 79 PRO B C 1
ATOM 2420 O O . PRO B 1 79 ? -13.852 2.799 -9.297 1 98.31 79 PRO B O 1
ATOM 2423 N N . PHE B 1 80 ? -14.477 0.653 -9.555 1 97.75 80 PHE B N 1
ATOM 2424 C CA . PHE B 1 80 ? -13.375 0.322 -10.453 1 97.75 80 PHE B CA 1
ATOM 2425 C C . PHE B 1 80 ? -13.523 1.061 -11.781 1 97.75 80 PHE B C 1
ATOM 2427 O O . PHE B 1 80 ? -14.305 0.654 -12.641 1 97.75 80 PHE B O 1
ATOM 2434 N N . ASP B 1 81 ? -12.82 2.184 -11.898 1 96.5 81 ASP B N 1
ATOM 2435 C CA . ASP B 1 81 ? -12.992 3.072 -13.039 1 96.5 81 ASP B CA 1
ATOM 2436 C C . ASP B 1 81 ? -11.68 3.229 -13.812 1 96.5 81 ASP B C 1
ATOM 2438 O O . ASP B 1 81 ? -10.711 2.51 -13.562 1 96.5 81 ASP B O 1
ATOM 2442 N N . SER B 1 82 ? -11.648 4.137 -14.75 1 94.06 82 SER B N 1
ATOM 2443 C CA . SER B 1 82 ? -10.492 4.328 -15.617 1 94.06 82 SER B CA 1
ATOM 2444 C C . SER B 1 82 ? -9.305 4.875 -14.844 1 94.06 82 SER B C 1
ATOM 2446 O O . SER B 1 82 ? -8.156 4.492 -15.094 1 94.06 82 SER B O 1
ATOM 2448 N N . GLU B 1 83 ? -9.531 5.777 -13.875 1 93.69 83 GLU B N 1
ATOM 2449 C CA . GLU B 1 83 ? -8.445 6.312 -13.055 1 93.69 83 GLU B CA 1
ATOM 2450 C C . GLU B 1 83 ? -7.711 5.199 -12.32 1 93.69 83 GLU B C 1
ATOM 2452 O O . GLU B 1 83 ? -6.477 5.188 -12.266 1 93.69 83 GLU B O 1
ATOM 2457 N N . PHE B 1 84 ? -8.531 4.324 -11.797 1 96.81 84 PHE B N 1
ATOM 2458 C CA . PHE B 1 84 ? -7.91 3.215 -11.078 1 96.81 84 PHE B CA 1
ATOM 2459 C C . PHE B 1 84 ? -7.145 2.311 -12.039 1 96.81 84 PHE B C 1
ATOM 2461 O O . PHE B 1 84 ? -6.031 1.872 -11.734 1 96.81 84 PHE B O 1
ATOM 2468 N N . CYS B 1 85 ? -7.711 2.039 -13.18 1 95.88 85 CYS B N 1
ATOM 2469 C CA . CYS B 1 85 ? -7.043 1.232 -14.195 1 95.88 85 CYS B CA 1
ATOM 2470 C C . CYS B 1 85 ? -5.691 1.832 -14.57 1 95.88 85 CYS B C 1
ATOM 2472 O O . CYS B 1 85 ? -4.703 1.109 -14.703 1 95.88 85 CYS B O 1
ATOM 2474 N N . PHE B 1 86 ? -5.691 3.076 -14.703 1 95.56 86 PHE B N 1
ATOM 2475 C CA . PHE B 1 86 ? -4.449 3.738 -15.078 1 95.56 86 PHE B CA 1
ATOM 2476 C C . PHE B 1 86 ? -3.443 3.695 -13.93 1 95.56 86 PHE B C 1
ATOM 2478 O O . PHE B 1 86 ? -2.242 3.547 -14.156 1 95.56 86 PHE B O 1
ATOM 2485 N N . ALA B 1 87 ? -3.914 3.883 -12.703 1 97.19 87 ALA B N 1
ATOM 2486 C CA . ALA B 1 87 ? -3.021 3.721 -11.555 1 97.19 87 ALA B CA 1
ATOM 2487 C C . ALA B 1 87 ? -2.381 2.336 -11.555 1 97.19 87 ALA B C 1
ATOM 2489 O O . ALA B 1 87 ? -1.173 2.205 -11.344 1 97.19 87 ALA B O 1
ATOM 2490 N N . ILE B 1 88 ? -3.211 1.301 -11.82 1 97.69 88 ILE B N 1
ATOM 2491 C CA . ILE B 1 88 ? -2.746 -0.081 -11.875 1 97.69 88 ILE B CA 1
ATOM 2492 C C . ILE B 1 88 ? -1.723 -0.24 -13 1 97.69 88 ILE B C 1
ATOM 2494 O O . ILE B 1 88 ? -0.656 -0.826 -12.797 1 97.69 88 ILE B O 1
ATOM 2498 N N . LYS B 1 89 ? -2.041 0.285 -14.148 1 96.5 89 LYS B N 1
ATOM 2499 C CA . LYS B 1 89 ? -1.166 0.194 -15.312 1 96.5 89 LYS B CA 1
ATOM 2500 C C . LYS B 1 89 ? 0.213 0.774 -15.008 1 96.5 89 LYS B C 1
ATOM 2502 O O . LYS B 1 89 ? 1.232 0.126 -15.258 1 96.5 89 LYS B O 1
ATOM 2507 N N . HIS B 1 90 ? 0.244 1.942 -14.523 1 97.06 90 HIS B N 1
ATOM 2508 C CA . HIS B 1 90 ? 1.516 2.611 -14.273 1 97.06 90 HIS B CA 1
ATOM 2509 C C . HIS B 1 90 ? 2.285 1.932 -13.148 1 97.06 90 HIS B C 1
ATOM 2511 O O . HIS B 1 90 ? 3.518 1.892 -13.172 1 97.06 90 HIS B O 1
ATOM 2517 N N . PHE B 1 91 ? 1.587 1.385 -12.141 1 97.88 91 PHE B N 1
ATOM 2518 C CA . PHE B 1 91 ? 2.211 0.598 -11.078 1 97.88 91 PHE B CA 1
ATOM 2519 C C . PHE B 1 91 ? 2.922 -0.62 -11.656 1 97.88 91 PHE B C 1
ATOM 2521 O O . PHE B 1 91 ? 4.074 -0.891 -11.32 1 97.88 91 PHE B O 1
ATOM 2528 N N . ILE B 1 92 ? 2.217 -1.299 -12.562 1 97.25 92 ILE B N 1
ATOM 2529 C CA . ILE B 1 92 ? 2.764 -2.506 -13.172 1 97.25 92 ILE B CA 1
ATOM 2530 C C . ILE B 1 92 ? 3.928 -2.139 -14.094 1 97.25 92 ILE B C 1
ATOM 2532 O O . ILE B 1 92 ? 4.98 -2.779 -14.055 1 97.25 92 ILE B O 1
ATOM 2536 N N . CYS B 1 93 ? 3.801 -1.092 -14.891 1 95.06 93 CYS B N 1
ATOM 2537 C CA . CYS B 1 93 ? 4.762 -0.721 -15.922 1 95.06 93 CYS B CA 1
ATOM 2538 C C . CYS B 1 93 ? 6.086 -0.293 -15.305 1 95.06 93 CYS B C 1
ATOM 2540 O O . CYS B 1 93 ? 7.129 -0.352 -15.953 1 95.06 93 CYS B O 1
ATOM 2542 N N . ARG B 1 94 ? 6.086 0.058 -14.094 1 95.75 94 ARG B N 1
ATOM 2543 C CA . ARG B 1 94 ? 7.332 0.515 -13.484 1 95.75 94 ARG B CA 1
ATOM 2544 C C . ARG B 1 94 ? 8.109 -0.653 -12.883 1 95.75 94 ARG B C 1
ATOM 2546 O O . ARG B 1 94 ? 9.25 -0.484 -12.438 1 95.75 94 ARG B O 1
ATOM 2553 N N . GLN B 1 95 ? 7.461 -1.809 -12.812 1 97.06 95 GLN B N 1
ATOM 2554 C CA . GLN B 1 95 ? 8.164 -2.973 -12.289 1 97.06 95 GLN B CA 1
ATOM 2555 C C . GLN B 1 95 ? 9.148 -3.535 -13.312 1 97.06 95 GLN B C 1
ATOM 2557 O O . GLN B 1 95 ? 8.883 -3.504 -14.516 1 97.06 95 GLN B O 1
ATOM 2562 N N . SER B 1 96 ? 10.273 -4.039 -12.781 1 96.44 96 SER B N 1
ATOM 2563 C CA . SER B 1 96 ? 11.211 -4.719 -13.672 1 96.44 96 SER B CA 1
ATOM 2564 C C . SER B 1 96 ? 10.609 -6.008 -14.227 1 96.44 96 SER B C 1
ATOM 2566 O O . SER B 1 96 ? 10.18 -6.875 -13.461 1 96.44 96 SER B O 1
ATOM 2568 N N . GLY B 1 97 ? 10.562 -6.164 -15.508 1 94.75 97 GLY B N 1
ATOM 2569 C CA . GLY B 1 97 ? 9.961 -7.309 -16.172 1 94.75 97 GLY B CA 1
ATOM 2570 C C . GLY B 1 97 ? 10.883 -8.508 -16.25 1 94.75 97 GLY B C 1
ATOM 2571 O O . GLY B 1 97 ? 12.078 -8.398 -15.977 1 94.75 97 GLY B O 1
ATOM 2572 N N . PRO B 1 98 ? 10.32 -9.625 -16.734 1 96.25 98 PRO B N 1
ATOM 2573 C CA . PRO B 1 98 ? 8.891 -9.914 -16.906 1 96.25 98 PRO B CA 1
ATOM 2574 C C . PRO B 1 98 ? 8.125 -9.867 -15.586 1 96.25 98 PRO B C 1
ATOM 2576 O O . PRO B 1 98 ? 8.695 -10.133 -14.523 1 96.25 98 PRO B O 1
ATOM 2579 N N . VAL B 1 99 ? 6.883 -9.43 -15.68 1 97.5 99 VAL B N 1
ATOM 2580 C CA . VAL B 1 99 ? 6.008 -9.328 -14.516 1 97.5 99 VAL B CA 1
ATOM 2581 C C . VAL B 1 99 ? 5.078 -10.539 -14.461 1 97.5 99 VAL B C 1
ATOM 2583 O O . VAL B 1 99 ? 4.492 -10.93 -15.477 1 97.5 99 VAL B O 1
ATOM 2586 N N . CYS B 1 100 ? 4.973 -11.156 -13.266 1 98.19 100 CYS B N 1
ATOM 2587 C CA . CYS B 1 100 ? 4.086 -12.297 -13.055 1 98.19 100 CYS B CA 1
ATOM 2588 C C . CYS B 1 100 ? 3.107 -12.031 -11.922 1 98.19 100 CYS B C 1
ATOM 2590 O O . CYS B 1 100 ? 3.514 -11.867 -10.773 1 98.19 100 CYS B O 1
ATOM 2592 N N . LEU B 1 101 ? 1.823 -11.961 -12.273 1 98.38 101 LEU B N 1
ATOM 2593 C CA . LEU B 1 101 ? 0.785 -11.914 -11.25 1 98.38 101 LEU B CA 1
ATOM 2594 C C . LEU B 1 101 ? 0.655 -13.266 -10.555 1 98.38 101 LEU B C 1
ATOM 2596 O O . LEU 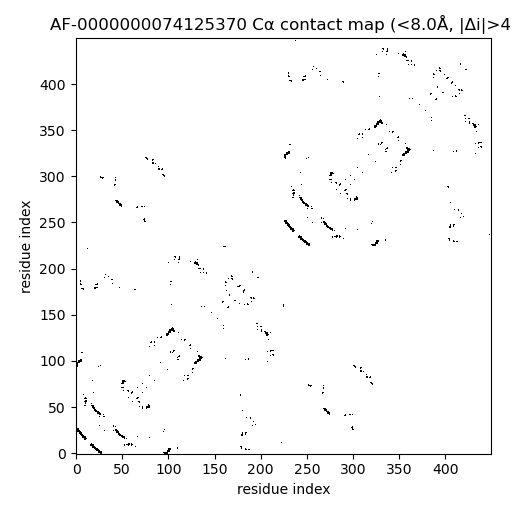B 1 101 ? 0.564 -14.305 -11.211 1 98.38 101 LEU B O 1
ATOM 2600 N N . VAL B 1 102 ? 0.694 -13.266 -9.25 1 98.75 102 VAL B N 1
ATOM 2601 C CA . VAL B 1 102 ? 0.605 -14.477 -8.445 1 98.75 102 VAL B CA 1
ATOM 2602 C C . VAL B 1 102 ? -0.595 -14.391 -7.508 1 98.75 102 VAL B C 1
ATOM 2604 O O . VAL B 1 102 ? -0.721 -13.438 -6.738 1 98.75 102 VAL B O 1
ATOM 2607 N N . SER B 1 103 ? -1.486 -15.281 -7.594 1 98.62 103 SER B N 1
ATOM 2608 C CA . SER B 1 103 ? -2.66 -15.359 -6.73 1 98.62 103 SER B CA 1
ATOM 2609 C C . SER B 1 103 ? -2.93 -16.797 -6.289 1 98.62 103 SER B C 1
ATOM 2611 O O . SER B 1 103 ? -2.477 -17.734 -6.934 1 98.62 103 SER B O 1
ATOM 2613 N N . HIS B 1 104 ? -3.553 -16.953 -5.141 1 98 104 HIS B N 1
ATOM 2614 C CA . HIS B 1 104 ? -3.986 -18.266 -4.668 1 98 104 HIS B CA 1
ATOM 2615 C C . HIS B 1 104 ? -5.395 -18.578 -5.152 1 98 104 HIS B C 1
ATOM 2617 O O . HIS B 1 104 ? -6.355 -17.906 -4.762 1 98 104 HIS B O 1
ATOM 2623 N N . ASN B 1 105 ? -5.547 -19.547 -6.047 1 97.12 105 ASN B N 1
ATOM 2624 C CA . ASN B 1 105 ? -6.77 -19.844 -6.785 1 97.12 105 ASN B CA 1
ATOM 2625 C C . ASN B 1 105 ? -7.086 -18.766 -7.805 1 97.12 105 ASN B C 1
ATOM 2627 O O . ASN B 1 105 ? -8.25 -18.438 -8.039 1 97.12 105 ASN B O 1
ATOM 2631 N N . GLY B 1 106 ? -6.035 -18.172 -8.289 1 97.44 106 GLY B N 1
ATOM 2632 C CA . GLY B 1 106 ? -6.16 -17.031 -9.195 1 97.44 106 GLY B CA 1
ATOM 2633 C C . GLY B 1 106 ? -6.809 -17.391 -10.516 1 97.44 106 GLY B C 1
ATOM 2634 O O . GLY B 1 106 ? -7.508 -16.578 -11.117 1 97.44 106 GLY B O 1
ATOM 2635 N N . ASP B 1 107 ? -6.582 -18.594 -10.984 1 96.31 107 ASP B N 1
ATOM 2636 C CA . ASP B 1 107 ? -7.082 -19.016 -12.289 1 96.31 107 ASP B CA 1
ATOM 2637 C C . ASP B 1 107 ? -8.609 -18.969 -12.328 1 96.31 107 ASP B C 1
ATOM 2639 O O . ASP B 1 107 ? -9.195 -18.625 -13.359 1 96.31 107 ASP B O 1
ATOM 2643 N N . LYS B 1 108 ? -9.227 -19.234 -11.211 1 94.75 108 LYS B N 1
ATOM 2644 C CA . LYS B 1 108 ? -10.68 -19.344 -11.188 1 94.75 108 LYS B CA 1
ATOM 2645 C C . LYS B 1 108 ? -11.312 -18.109 -10.578 1 94.75 108 LYS B C 1
ATOM 2647 O O . LYS B 1 108 ? -12.523 -17.891 -10.703 1 94.75 108 LYS B O 1
ATOM 2652 N N . PHE B 1 109 ? -10.492 -17.312 -9.953 1 96.19 109 PHE B N 1
ATOM 2653 C CA . PHE B 1 109 ? -11.109 -16.25 -9.18 1 96.19 109 PHE B CA 1
ATOM 2654 C C . PHE B 1 109 ? -10.484 -14.898 -9.531 1 96.19 109 PHE B C 1
ATOM 2656 O O . PHE B 1 109 ? -10.969 -14.195 -10.422 1 96.19 109 PHE B O 1
ATOM 2663 N N . ASP B 1 110 ? -9.297 -14.578 -9.055 1 97.31 110 ASP B N 1
ATOM 2664 C CA . ASP B 1 110 ? -8.711 -13.242 -9.141 1 97.31 110 ASP B CA 1
ATOM 2665 C C . ASP B 1 110 ? -8.461 -12.844 -10.594 1 97.31 110 ASP B C 1
ATOM 2667 O O . ASP B 1 110 ? -8.781 -11.727 -11.008 1 97.31 110 ASP B O 1
ATOM 2671 N N . PHE B 1 111 ? -7.867 -13.734 -11.344 1 96.56 111 PHE B N 1
ATOM 2672 C CA . PHE B 1 111 ? -7.383 -13.383 -12.672 1 96.56 111 PHE B CA 1
ATOM 2673 C C . PHE B 1 111 ? -8.547 -13.07 -13.609 1 96.56 111 PHE B C 1
ATOM 2675 O O . PHE B 1 111 ? -8.57 -12.016 -14.25 1 96.56 111 PHE B O 1
ATOM 2682 N N . PRO B 1 112 ? -9.539 -13.914 -13.703 1 94.81 112 PRO B N 1
ATOM 2683 C CA . PRO B 1 112 ? -10.641 -13.562 -14.602 1 94.81 112 PRO B CA 1
ATOM 2684 C C . PRO B 1 112 ? -11.406 -12.328 -14.141 1 94.81 112 PRO B C 1
ATOM 2686 O O . PRO B 1 112 ? -11.852 -11.531 -14.969 1 94.81 112 PRO B O 1
ATOM 2689 N N . ILE B 1 113 ? -11.641 -12.156 -12.82 1 96.38 113 ILE B N 1
ATOM 2690 C CA . ILE B 1 113 ? -12.352 -11 -12.305 1 96.38 113 ILE B CA 1
ATOM 2691 C C . ILE B 1 113 ? -11.578 -9.727 -12.641 1 96.38 113 ILE B C 1
ATOM 2693 O O . ILE B 1 113 ? -12.156 -8.742 -13.117 1 96.38 113 ILE B O 1
ATOM 2697 N N . PHE B 1 114 ? -10.273 -9.758 -12.422 1 96.25 114 PHE B N 1
ATOM 2698 C CA . PHE B 1 114 ? -9.414 -8.617 -12.719 1 96.25 114 PHE B CA 1
ATOM 2699 C C . PHE B 1 114 ? -9.398 -8.328 -14.211 1 96.25 114 PHE B C 1
ATOM 2701 O O . PHE B 1 114 ? -9.578 -7.18 -14.625 1 96.25 114 PHE B O 1
ATOM 2708 N N . ARG B 1 115 ? -9.242 -9.312 -14.992 1 93.62 115 ARG B N 1
ATOM 2709 C CA . ARG B 1 115 ? -9.211 -9.156 -16.438 1 93.62 115 ARG B CA 1
ATOM 2710 C C . ARG B 1 115 ? -10.5 -8.531 -16.953 1 93.62 115 ARG B C 1
ATOM 2712 O O . ARG B 1 115 ? -10.469 -7.586 -17.734 1 93.62 115 ARG B O 1
ATOM 2719 N N . ASN B 1 116 ? -11.609 -9.039 -16.5 1 92.88 116 ASN B N 1
ATOM 2720 C CA . ASN B 1 116 ? -12.914 -8.523 -16.922 1 92.88 116 ASN B CA 1
ATOM 2721 C C . ASN B 1 116 ? -13.078 -7.055 -16.547 1 92.88 116 ASN B C 1
ATOM 2723 O O . ASN B 1 116 ? -13.609 -6.266 -17.328 1 92.88 116 ASN B O 1
ATOM 2727 N N . SER B 1 117 ? -12.586 -6.684 -15.383 1 94.31 117 SER B N 1
ATOM 2728 C CA . SER B 1 117 ? -12.703 -5.309 -14.906 1 94.31 117 SER B CA 1
ATOM 2729 C C . SER B 1 117 ? -11.867 -4.355 -15.758 1 94.31 117 SER B C 1
ATOM 2731 O O . SER B 1 117 ? -12.312 -3.248 -16.078 1 94.31 117 SER B O 1
ATOM 2733 N N . ILE B 1 118 ? -10.711 -4.797 -16.125 1 93.5 118 ILE B N 1
ATOM 2734 C CA . ILE B 1 118 ? -9.805 -3.957 -16.891 1 93.5 118 ILE B CA 1
ATOM 2735 C C . ILE B 1 118 ? -10.297 -3.852 -18.344 1 93.5 118 ILE B C 1
ATOM 2737 O O . ILE B 1 118 ? -10.289 -2.768 -18.922 1 93.5 118 ILE B O 1
ATOM 2741 N N . GLU B 1 119 ? -10.734 -4.938 -18.938 1 91.69 119 GLU B N 1
ATOM 2742 C CA . GLU B 1 119 ? -11.094 -5.016 -20.359 1 91.69 119 GLU B CA 1
ATOM 2743 C C . GLU B 1 119 ? -12.289 -4.129 -20.672 1 91.69 119 GLU B C 1
ATOM 2745 O O . GLU B 1 119 ? -12.438 -3.652 -21.797 1 91.69 119 GLU B O 1
ATOM 2750 N N . LYS B 1 120 ? -13.086 -3.863 -19.703 1 92 120 LYS B N 1
ATOM 2751 C CA . LYS B 1 120 ? -14.25 -2.996 -19.891 1 92 120 LYS B CA 1
ATOM 2752 C C . LYS B 1 120 ? -13.828 -1.538 -20.031 1 92 120 LYS B C 1
ATOM 2754 O O . LYS B 1 120 ? -14.609 -0.708 -20.516 1 92 120 LYS B O 1
ATOM 2759 N N . LEU B 1 121 ? -12.617 -1.269 -19.641 1 93.31 121 LEU B N 1
ATOM 2760 C CA . LEU B 1 121 ? -12.25 0.138 -19.5 1 93.31 121 LEU B CA 1
ATOM 2761 C C . LEU B 1 121 ? -11.07 0.487 -20.406 1 93.31 121 LEU B C 1
ATOM 2763 O O . LEU B 1 121 ? -11 1.594 -20.938 1 93.31 121 LEU B O 1
ATOM 2767 N N . ILE B 1 122 ? -10.102 -0.43 -20.469 1 88.12 122 ILE B N 1
ATOM 2768 C CA . ILE B 1 122 ? -8.93 -0.155 -21.281 1 88.12 122 ILE B CA 1
ATOM 2769 C C . ILE B 1 122 ? -8.539 -1.411 -22.062 1 88.12 122 ILE B C 1
ATOM 2771 O O . ILE B 1 122 ? -9.016 -2.508 -21.766 1 88.12 122 ILE B O 1
ATOM 2775 N N . ASP B 1 123 ? -7.656 -1.158 -23.078 1 85.62 123 ASP B N 1
ATOM 2776 C CA . ASP B 1 123 ? -7.031 -2.285 -23.766 1 85.62 123 ASP B CA 1
ATOM 2777 C C . ASP B 1 123 ? -6 -2.971 -22.875 1 85.62 123 ASP B C 1
ATOM 2779 O O . ASP B 1 123 ? -5.027 -2.346 -22.453 1 85.62 123 ASP B O 1
ATOM 2783 N N . PRO B 1 124 ? -6.27 -4.246 -22.578 1 80.56 124 PRO B N 1
ATOM 2784 C CA . PRO B 1 124 ? -5.348 -4.949 -21.688 1 80.56 124 PRO B CA 1
ATOM 2785 C C . PRO B 1 124 ? -3.908 -4.945 -22.188 1 80.56 124 PRO B C 1
ATOM 2787 O O . PRO B 1 124 ? -2.973 -5.129 -21.406 1 80.56 124 PRO B O 1
ATOM 2790 N N . SER B 1 125 ? -3.695 -4.801 -23.469 1 80.94 125 SER B N 1
ATOM 2791 C CA . SER B 1 125 ? -2.346 -4.73 -24.016 1 80.94 125 SER B CA 1
ATOM 2792 C C . SER B 1 125 ? -1.576 -3.545 -23.438 1 80.94 125 SER B C 1
ATOM 2794 O O . SER B 1 125 ? -0.344 -3.52 -23.484 1 80.94 125 SER B O 1
ATOM 2796 N N . HIS B 1 126 ? -2.312 -2.652 -22.844 1 83.81 126 HIS B N 1
ATOM 2797 C CA . HIS B 1 126 ? -1.697 -1.479 -22.234 1 83.81 126 HIS B CA 1
ATOM 2798 C C . HIS B 1 126 ? -0.947 -1.849 -20.969 1 83.81 126 HIS B C 1
ATOM 2800 O O . HIS B 1 126 ? -0.107 -1.081 -20.484 1 83.81 126 HIS B O 1
ATOM 2806 N N . LEU B 1 127 ? -1.248 -2.963 -20.359 1 86.06 127 LEU B N 1
ATOM 2807 C CA . LEU B 1 127 ? -0.547 -3.4 -19.156 1 86.06 127 LEU B CA 1
ATOM 2808 C C . LEU B 1 127 ? 0.809 -4.004 -19.516 1 86.06 127 LEU B C 1
ATOM 2810 O O . LEU B 1 127 ? 1.627 -4.258 -18.625 1 86.06 127 LEU B O 1
ATOM 2814 N N . GLY B 1 128 ? 1.135 -4.141 -20.797 1 83.31 128 GLY B N 1
ATOM 2815 C CA . GLY B 1 128 ? 2.342 -4.828 -21.234 1 83.31 128 GLY B CA 1
ATOM 2816 C C . GLY B 1 128 ? 2.215 -6.34 -21.188 1 83.31 128 GLY B C 1
ATOM 2817 O O . GLY B 1 128 ? 1.113 -6.871 -21.031 1 83.31 128 GLY B O 1
ATOM 2818 N N . GLN B 1 129 ? 3.297 -6.973 -21.516 1 87.06 129 GLN B N 1
ATOM 2819 C CA . GLN B 1 129 ? 3.303 -8.43 -21.422 1 87.06 129 GLN B CA 1
ATOM 2820 C C . GLN B 1 129 ? 3.447 -8.898 -19.984 1 87.06 129 GLN B C 1
ATOM 2822 O O . GLN B 1 129 ? 4.527 -8.797 -19.391 1 87.06 129 GLN B O 1
ATOM 2827 N N . ILE B 1 130 ? 2.34 -9.289 -19.453 1 94.06 130 ILE B N 1
ATOM 2828 C CA . ILE B 1 130 ? 2.365 -9.773 -18.062 1 94.06 130 ILE B CA 1
ATOM 2829 C C . ILE B 1 130 ? 1.96 -11.242 -18.031 1 94.06 130 ILE B C 1
ATOM 2831 O O . ILE B 1 130 ? 1.228 -11.719 -18.891 1 94.06 130 ILE B O 1
ATOM 2835 N N . PHE B 1 131 ? 2.484 -11.938 -17.109 1 96.81 131 PHE B N 1
ATOM 2836 C CA . PHE B 1 131 ? 2.203 -13.352 -16.875 1 96.81 131 PHE B CA 1
ATOM 2837 C C . PHE B 1 131 ? 1.394 -13.539 -15.594 1 96.81 131 PHE B C 1
ATOM 2839 O O . PHE B 1 131 ? 1.209 -12.594 -14.828 1 96.81 131 PHE B O 1
ATOM 2846 N N . CYS B 1 132 ? 0.798 -14.688 -15.43 1 97.62 132 CYS B N 1
ATOM 2847 C CA . CYS B 1 132 ? 0.134 -15.031 -14.172 1 97.62 132 CYS B CA 1
ATOM 2848 C C . CYS B 1 132 ? 0.373 -16.484 -13.812 1 97.62 132 CYS B C 1
ATOM 2850 O O . CYS B 1 132 ? 0.667 -17.312 -14.688 1 97.62 132 CYS B O 1
ATOM 2852 N N . ALA B 1 133 ? 0.344 -16.812 -12.555 1 98.06 133 ALA B N 1
ATOM 2853 C CA . ALA B 1 133 ? 0.519 -18.156 -12.016 1 98.06 133 ALA B CA 1
ATOM 2854 C C . ALA B 1 133 ? -0.292 -18.344 -10.734 1 98.06 133 ALA B C 1
ATOM 2856 O O . ALA B 1 133 ? -0.362 -17.453 -9.898 1 98.06 133 ALA B O 1
ATOM 2857 N N . ASP B 1 134 ? -0.863 -19.469 -10.602 1 98.19 134 ASP B N 1
ATOM 2858 C CA . ASP B 1 134 ? -1.756 -19.797 -9.492 1 98.19 134 ASP B CA 1
ATOM 2859 C C . ASP B 1 134 ? -1.047 -20.656 -8.453 1 98.19 134 ASP B C 1
ATOM 2861 O O . ASP B 1 134 ? -0.727 -21.828 -8.711 1 98.19 134 ASP B O 1
ATOM 2865 N N . THR B 1 135 ? -0.91 -20.188 -7.262 1 98.25 135 THR B N 1
ATOM 2866 C CA . THR B 1 135 ? -0.15 -20.906 -6.242 1 98.25 135 THR B CA 1
ATOM 2867 C C . THR B 1 135 ? -0.894 -22.156 -5.789 1 98.25 135 THR B C 1
ATOM 2869 O O . THR B 1 135 ? -0.276 -23.125 -5.336 1 98.25 135 THR B O 1
ATOM 2872 N N . LEU B 1 136 ? -2.27 -22.094 -5.832 1 98 136 LEU B N 1
ATOM 2873 C CA . LEU B 1 136 ? -3.023 -23.281 -5.457 1 98 136 LEU B CA 1
ATOM 2874 C C . LEU B 1 136 ? -2.635 -24.469 -6.336 1 98 136 LEU B C 1
ATOM 2876 O O . LEU B 1 136 ? -2.383 -25.562 -5.828 1 98 136 LEU B O 1
ATOM 2880 N N . VAL B 1 137 ? -2.549 -24.234 -7.613 1 97.25 137 VAL B N 1
ATOM 2881 C CA . VAL B 1 137 ? -2.152 -25.281 -8.555 1 97.25 137 VAL B CA 1
ATOM 2882 C C . VAL B 1 137 ? -0.724 -25.734 -8.258 1 97.25 137 VAL B C 1
ATOM 2884 O O . VAL B 1 137 ? -0.446 -26.922 -8.188 1 97.25 137 VAL B O 1
ATOM 2887 N N . GLY B 1 138 ? 0.134 -24.766 -8.07 1 97.5 138 GLY B N 1
ATOM 2888 C CA . GLY B 1 138 ? 1.525 -25.078 -7.785 1 97.5 138 GLY B CA 1
ATOM 2889 C C . GLY B 1 138 ? 1.705 -25.906 -6.52 1 97.5 138 GLY B C 1
ATOM 2890 O O . GLY B 1 138 ? 2.439 -26.891 -6.512 1 97.5 138 GLY B O 1
ATOM 2891 N N . LEU B 1 139 ? 1.052 -25.484 -5.465 1 96.5 139 LEU B N 1
ATOM 2892 C CA . LEU B 1 139 ? 1.175 -26.172 -4.18 1 96.5 139 LEU B CA 1
ATOM 2893 C C . LEU B 1 139 ? 0.638 -27.594 -4.266 1 96.5 139 LEU B C 1
ATOM 2895 O O . LEU B 1 139 ? 1.226 -28.516 -3.701 1 96.5 139 LEU B O 1
ATOM 2899 N N . LYS B 1 140 ? -0.477 -27.781 -4.918 1 95.81 140 LYS B N 1
ATOM 2900 C CA . LYS B 1 140 ? -1.053 -29.109 -5.094 1 95.81 140 LYS B CA 1
ATOM 2901 C C . LYS B 1 140 ? -0.112 -30.016 -5.879 1 95.81 140 LYS B C 1
ATOM 2903 O O . LYS B 1 140 ? 0.103 -31.172 -5.504 1 95.81 140 LYS B O 1
ATOM 2908 N N . GLN B 1 141 ? 0.451 -29.516 -6.902 1 95.56 141 GLN B N 1
ATOM 2909 C CA . GLN B 1 141 ? 1.359 -30.312 -7.727 1 95.56 141 GLN B CA 1
ATOM 2910 C C . GLN B 1 141 ? 2.631 -30.672 -6.961 1 95.56 141 GLN B C 1
ATOM 2912 O O . GLN B 1 141 ? 3.123 -31.797 -7.055 1 95.56 141 GLN B O 1
ATOM 2917 N N . LEU B 1 142 ? 3.117 -29.766 -6.238 1 94.25 142 LEU B N 1
ATOM 2918 C CA . LEU B 1 142 ? 4.316 -30.016 -5.445 1 94.25 142 LEU B CA 1
ATOM 2919 C C . LEU B 1 142 ? 4.051 -31.047 -4.359 1 94.25 142 LEU B C 1
ATOM 2921 O O . LEU B 1 142 ? 4.914 -31.875 -4.059 1 94.25 142 LEU B O 1
ATOM 2925 N N . ASN B 1 143 ? 2.871 -30.922 -3.701 1 91.62 143 ASN B N 1
ATOM 2926 C CA . ASN B 1 143 ? 2.486 -31.891 -2.688 1 91.62 143 ASN B CA 1
ATOM 2927 C C . ASN B 1 143 ? 2.377 -33.312 -3.273 1 91.62 143 ASN B C 1
ATOM 2929 O O . ASN B 1 143 ? 2.77 -34.281 -2.633 1 91.62 143 ASN B O 1
ATOM 2933 N N . GLN B 1 144 ? 1.84 -33.469 -4.426 1 90.25 144 GLN B N 1
ATOM 2934 C CA . GLN B 1 144 ? 1.702 -34.75 -5.102 1 90.25 144 GLN B CA 1
ATOM 2935 C C . GLN B 1 144 ? 3.066 -35.344 -5.406 1 90.25 144 GLN B C 1
ATOM 2937 O O . GLN B 1 144 ? 3.26 -36.562 -5.25 1 90.25 144 GLN B O 1
ATOM 2942 N N . LYS B 1 145 ? 3.963 -34.594 -5.77 1 85.94 145 LYS B N 1
ATOM 2943 C CA . LYS B 1 145 ? 5.312 -35.062 -6.066 1 85.94 145 LYS B CA 1
ATOM 2944 C C . LYS B 1 145 ? 6.008 -35.562 -4.809 1 85.94 145 LYS B C 1
ATOM 2946 O O . LYS B 1 145 ? 6.754 -36.531 -4.859 1 85.94 145 LYS B O 1
ATOM 2951 N N . GLU B 1 146 ? 5.773 -34.875 -3.764 1 81.19 146 GLU B N 1
ATOM 2952 C CA . GLU B 1 146 ? 6.379 -35.281 -2.496 1 81.19 146 GLU B CA 1
ATOM 2953 C C . GLU B 1 146 ? 5.797 -36.594 -2.004 1 81.19 146 GLU B C 1
ATOM 2955 O O . GLU B 1 146 ? 6.516 -37.438 -1.434 1 81.19 146 GLU B O 1
ATOM 2960 N N . LYS B 1 147 ? 4.453 -36.875 -2.115 1 73.56 147 LYS B N 1
ATOM 2961 C CA . LYS B 1 147 ? 3.785 -38.094 -1.683 1 73.56 147 LYS B CA 1
ATOM 2962 C C . LYS B 1 147 ? 4.184 -39.281 -2.562 1 73.56 147 LYS B C 1
ATOM 2964 O O . LYS B 1 147 ? 4.25 -40.406 -2.088 1 73.56 147 LYS B O 1
ATOM 2969 N N . GLY B 1 148 ? 4.051 -39.031 -3.838 1 64.25 148 GLY B N 1
ATOM 2970 C CA . GLY B 1 148 ? 4.48 -40.156 -4.691 1 64.25 148 GLY B CA 1
ATOM 2971 C C . GLY B 1 148 ? 5.824 -40.719 -4.293 1 64.25 148 GLY B C 1
ATOM 2972 O O . GLY B 1 148 ? 6.062 -41.906 -4.445 1 64.25 148 GLY B O 1
ATOM 2973 N N . SER B 1 149 ? 6.566 -39.844 -3.787 1 56.88 149 SER B N 1
ATOM 2974 C CA . SER B 1 149 ? 7.855 -40.344 -3.332 1 56.88 149 SER B CA 1
ATOM 2975 C C . SER B 1 149 ? 7.719 -41.094 -2.014 1 56.88 149 SER B C 1
ATOM 2977 O O . SER B 1 149 ? 8.586 -41.906 -1.657 1 56.88 149 SER B O 1
ATOM 2979 N N . ASN B 1 150 ? 6.664 -40.594 -1.271 1 56.03 150 ASN B N 1
ATOM 2980 C CA . ASN B 1 150 ? 6.453 -41.312 -0.014 1 56.03 150 ASN B CA 1
ATOM 2981 C C . ASN B 1 150 ? 5.172 -42.125 -0.047 1 56.03 150 ASN B C 1
ATOM 2983 O O . ASN B 1 150 ? 4.07 -41.594 -0.116 1 56.03 150 ASN B O 1
ATOM 2987 N N . PHE B 1 151 ? 5.141 -43.375 -0.615 1 49.88 151 PHE B N 1
ATOM 2988 C CA . PHE B 1 151 ? 4.125 -44.375 -0.896 1 49.88 151 PHE B CA 1
ATOM 2989 C C . PHE B 1 151 ? 3.113 -44.469 0.241 1 49.88 151 PHE B C 1
ATOM 2991 O O . PHE B 1 151 ? 1.971 -44.875 0.036 1 49.88 151 PHE B O 1
ATOM 2998 N N . ASN B 1 152 ? 3.518 -44.5 1.492 1 48.22 152 ASN B N 1
ATOM 2999 C CA . ASN B 1 152 ? 2.744 -45.062 2.582 1 48.22 152 ASN B CA 1
ATOM 3000 C C . ASN B 1 152 ? 1.608 -44.156 3.02 1 48.22 152 ASN B C 1
ATOM 3002 O O . ASN B 1 152 ? 0.728 -44.562 3.779 1 48.22 152 ASN B O 1
ATOM 3006 N N . ASN B 1 153 ? 1.626 -42.844 3.111 1 49 153 ASN B N 1
ATOM 3007 C CA . ASN B 1 153 ? 0.683 -42.094 3.93 1 49 153 ASN B CA 1
ATOM 3008 C C . ASN B 1 153 ? -0.453 -41.5 3.088 1 49 153 ASN B C 1
ATOM 3010 O O . ASN B 1 153 ? -0.436 -40.344 2.742 1 49 153 ASN B O 1
ATOM 3014 N N . GLN B 1 154 ? -1.143 -42.25 2.293 1 49.69 154 GLN B N 1
ATOM 3015 C CA . GLN B 1 154 ? -2.273 -42 1.399 1 49.69 154 GLN B CA 1
ATOM 3016 C C . GLN B 1 154 ? -3.355 -41.188 2.082 1 49.69 154 GLN B C 1
ATOM 3018 O O . GLN B 1 154 ? -4.262 -40.688 1.423 1 49.69 154 GLN B O 1
ATOM 3023 N N . ARG B 1 155 ? -3.643 -41.281 3.375 1 54.22 155 ARG B N 1
ATOM 3024 C CA . ARG B 1 155 ? -4.953 -41.062 3.973 1 54.22 155 ARG B CA 1
ATOM 3025 C C . ARG B 1 155 ? -5.191 -39.562 4.18 1 54.22 155 ARG B C 1
ATOM 3027 O O . ARG B 1 155 ? -6.336 -39.094 4.184 1 54.22 155 ARG B O 1
ATOM 3034 N N . PHE B 1 156 ? -4.176 -38.625 4.5 1 62.53 156 PHE B N 1
ATOM 3035 C CA . PHE B 1 156 ? -4.621 -37.312 4.957 1 62.53 156 PHE B CA 1
ATOM 3036 C C . PHE B 1 156 ? -4.27 -36.25 3.936 1 62.53 156 PHE B C 1
ATOM 3038 O O . PHE B 1 156 ? -3.1 -36.062 3.582 1 62.53 156 PHE B O 1
ATOM 3045 N N . LYS B 1 157 ? -5.254 -35.844 3.1 1 78.88 157 LYS B N 1
ATOM 3046 C CA . LYS B 1 157 ? -5.094 -34.719 2.182 1 78.88 157 LYS B CA 1
ATOM 3047 C C . LYS B 1 157 ? -5.043 -33.406 2.938 1 78.88 157 LYS B C 1
ATOM 3049 O O . LYS B 1 157 ? -5.996 -33.031 3.627 1 78.88 157 LYS B O 1
ATOM 3054 N N . PRO B 1 158 ? -3.912 -32.781 2.838 1 88.38 158 PRO B N 1
ATOM 3055 C CA . PRO B 1 158 ? -3.83 -31.5 3.574 1 88.38 158 PRO B CA 1
ATOM 3056 C C . PRO B 1 158 ? -4.699 -30.406 2.961 1 88.38 158 PRO B C 1
ATOM 3058 O O . PRO B 1 158 ? -4.984 -30.438 1.762 1 88.38 158 PRO B O 1
ATOM 3061 N N . SER B 1 159 ? -5.125 -29.516 3.779 1 93.06 159 SER B N 1
ATOM 3062 C CA . SER B 1 159 ? -5.863 -28.344 3.316 1 93.06 159 SER B CA 1
ATOM 3063 C C . SER B 1 159 ? -4.957 -27.391 2.551 1 93.06 159 SER B C 1
ATOM 3065 O O . SER B 1 159 ? -3.814 -27.156 2.949 1 93.06 159 SER B O 1
ATOM 3067 N N . PHE B 1 160 ? -5.516 -26.859 1.419 1 95.06 160 PHE B N 1
ATOM 3068 C CA . PHE B 1 160 ? -4.727 -25.906 0.635 1 95.06 160 PHE B CA 1
ATOM 3069 C C . PHE B 1 160 ? -5.324 -24.516 0.713 1 95.06 160 PHE B C 1
ATOM 3071 O O . PHE B 1 160 ? -4.996 -23.641 -0.098 1 95.06 160 PHE B O 1
ATOM 3078 N N . LYS B 1 161 ? -6.23 -24.375 1.713 1 93.44 161 LYS B N 1
ATOM 3079 C CA . LYS B 1 161 ? -6.672 -23.016 1.989 1 93.44 161 LYS B CA 1
ATOM 3080 C C . LYS B 1 161 ? -5.5 -22.125 2.385 1 93.44 161 LYS B C 1
ATOM 3082 O O . LYS B 1 161 ? -4.582 -22.562 3.078 1 93.44 161 LYS B O 1
ATOM 3087 N N . LEU B 1 162 ? -5.582 -20.938 1.931 1 93.31 162 LEU B N 1
ATOM 3088 C CA . LEU B 1 162 ? -4.457 -20.031 2.113 1 93.31 162 LEU B CA 1
ATOM 3089 C C . LEU B 1 162 ? -4.012 -20 3.572 1 93.31 162 LEU B C 1
ATOM 3091 O O . LEU B 1 162 ? -2.82 -20.156 3.863 1 93.31 162 LEU B O 1
ATOM 3095 N N . LEU B 1 163 ? -4.977 -19.797 4.445 1 89.38 163 LEU B N 1
ATOM 3096 C CA . LEU B 1 163 ? -4.664 -19.719 5.867 1 89.38 163 LEU B CA 1
ATOM 3097 C C . LEU B 1 163 ? -4.008 -21 6.355 1 89.38 163 LEU B C 1
ATOM 3099 O O . LEU B 1 163 ? -3.062 -20.969 7.148 1 89.38 163 LEU B O 1
ATOM 3103 N N . ASP B 1 164 ? -4.488 -22.125 5.957 1 91.12 164 ASP B N 1
ATOM 3104 C CA . ASP B 1 164 ? -3.953 -23.406 6.375 1 91.12 164 ASP B CA 1
ATOM 3105 C C . ASP B 1 164 ? -2.525 -23.609 5.871 1 91.12 164 ASP B C 1
ATOM 3107 O O . ASP B 1 164 ? -1.656 -24.062 6.613 1 91.12 164 ASP B O 1
ATOM 3111 N N . VAL B 1 165 ? -2.369 -23.312 4.637 1 92.31 165 VAL B N 1
ATOM 3112 C CA . VAL B 1 165 ? -1.037 -23.422 4.055 1 92.31 165 VAL B CA 1
ATOM 3113 C C . VAL B 1 165 ? -0.07 -22.5 4.793 1 92.31 165 VAL B C 1
ATOM 3115 O O . VAL B 1 165 ? 1.055 -22.891 5.109 1 92.31 165 VAL B O 1
ATOM 3118 N N . TYR B 1 166 ? -0.521 -21.266 5.004 1 91.5 166 TYR B N 1
ATOM 3119 C CA . TYR B 1 166 ? 0.308 -20.281 5.703 1 91.5 166 TYR B CA 1
ATOM 3120 C C . TYR B 1 166 ? 0.731 -20.812 7.07 1 91.5 166 TYR B C 1
ATOM 3122 O O . TYR B 1 166 ? 1.906 -20.734 7.434 1 91.5 166 TYR B O 1
ATOM 3130 N N . THR B 1 167 ? -0.201 -21.266 7.793 1 88.75 167 THR B N 1
ATOM 3131 C CA . THR B 1 167 ? 0.065 -21.766 9.141 1 88.75 167 THR B CA 1
ATOM 3132 C C . THR B 1 167 ? 1.076 -22.922 9.102 1 88.75 167 THR B C 1
ATOM 3134 O O . THR B 1 167 ? 1.978 -22.984 9.938 1 88.75 167 THR B O 1
ATOM 3137 N N . ARG B 1 168 ? 0.96 -23.766 8.188 1 88.31 168 ARG B N 1
ATOM 3138 C CA . ARG B 1 168 ? 1.858 -24.906 8.062 1 88.31 168 ARG B CA 1
ATOM 3139 C C . ARG B 1 168 ? 3.266 -24.453 7.68 1 88.31 168 ARG B C 1
ATOM 3141 O O . ARG B 1 168 ? 4.254 -25 8.188 1 88.31 168 ARG B O 1
ATOM 3148 N N . CYS B 1 169 ? 3.357 -23.5 6.84 1 84.94 169 CYS B N 1
ATOM 3149 C CA . CYS B 1 169 ? 4.637 -23.094 6.262 1 84.94 169 CYS B CA 1
ATOM 3150 C C . CYS B 1 169 ? 5.348 -22.078 7.148 1 84.94 169 CYS B C 1
ATOM 3152 O O . CYS B 1 169 ? 6.574 -22.094 7.25 1 84.94 169 CYS B O 1
ATOM 3154 N N . CYS B 1 170 ? 4.609 -21.172 7.711 1 82.38 170 CYS B N 1
ATOM 3155 C CA . CYS B 1 170 ? 5.223 -20.016 8.352 1 82.38 170 CYS B CA 1
ATOM 3156 C C . CYS B 1 170 ? 5.016 -20.062 9.859 1 82.38 170 CYS B C 1
ATOM 3158 O O . CYS B 1 170 ? 5.723 -19.375 10.609 1 82.38 170 CYS B O 1
ATOM 3160 N N . GLY B 1 171 ? 4.281 -20.891 10.43 1 74.62 171 GLY B N 1
ATOM 3161 C CA . GLY B 1 171 ? 4.098 -21.109 11.852 1 74.62 171 GLY B CA 1
ATOM 3162 C C . GLY B 1 171 ? 3.334 -19.984 12.539 1 74.62 171 GLY B C 1
ATOM 3163 O O . GLY B 1 171 ? 2.74 -20.203 13.602 1 74.62 171 GLY B O 1
ATOM 3164 N N . ASP B 1 172 ? 3.557 -18.734 12.148 1 64.94 172 ASP B N 1
ATOM 3165 C CA . ASP B 1 172 ? 3.002 -17.594 12.883 1 64.94 172 ASP B CA 1
ATOM 3166 C C . ASP B 1 172 ? 1.559 -17.328 12.469 1 64.94 172 ASP B C 1
ATOM 3168 O O . ASP B 1 172 ? 1.205 -17.484 11.297 1 64.94 172 ASP B O 1
ATOM 3172 N N . LEU B 1 173 ? 0.677 -17.297 13.469 1 56.19 173 LEU B N 1
ATOM 3173 C CA . LEU B 1 173 ? -0.699 -16.906 13.195 1 56.19 173 LEU B CA 1
ATOM 3174 C C . LEU B 1 173 ? -0.774 -15.422 12.844 1 56.19 173 LEU B C 1
ATOM 3176 O O . LEU B 1 173 ? -0.195 -14.578 13.539 1 56.19 173 LEU B O 1
ATOM 3180 N N . MET B 1 174 ? -0.507 -14.984 11.641 1 55.25 174 MET B N 1
ATOM 3181 C CA . MET B 1 174 ? -0.705 -13.578 11.297 1 55.25 174 MET B CA 1
ATOM 3182 C C . MET B 1 174 ? -2.123 -13.125 11.641 1 55.25 174 MET B C 1
ATOM 3184 O O . MET B 1 174 ? -3.066 -13.914 11.539 1 55.25 174 MET B O 1
ATOM 3188 N N . PHE B 1 175 ? -2.277 -11.844 12.328 1 53.19 175 PHE B N 1
ATOM 3189 C CA . PHE B 1 175 ? -3.439 -11.07 12.75 1 53.19 175 PHE B CA 1
ATOM 3190 C C . PHE B 1 175 ? -4.137 -10.445 11.547 1 53.19 175 PHE B C 1
ATOM 3192 O O . PHE B 1 175 ? -3.48 -9.977 10.617 1 53.19 175 PHE B O 1
ATOM 3199 N N . ASN B 1 176 ? -5.316 -10.836 11.328 1 58.75 176 ASN B N 1
ATOM 3200 C CA . ASN B 1 176 ? -6.441 -10.211 10.641 1 58.75 176 ASN B CA 1
ATOM 3201 C C . ASN B 1 176 ? -6.535 -10.664 9.188 1 58.75 176 ASN B C 1
ATOM 3203 O O . ASN B 1 176 ? -6.312 -9.875 8.273 1 58.75 176 ASN B O 1
ATOM 3207 N N . TRP B 1 177 ? -6.977 -11.742 9.18 1 66.38 177 TRP B N 1
ATOM 3208 C CA . TRP B 1 177 ? -7.297 -12.453 7.945 1 66.38 177 TRP B CA 1
ATOM 3209 C C . TRP B 1 177 ? -8.492 -11.812 7.246 1 66.38 177 TRP B C 1
ATOM 3211 O O . TRP B 1 177 ? -9.266 -11.086 7.867 1 66.38 177 TRP B O 1
ATOM 3221 N N . HIS B 1 178 ? -8.391 -11.625 5.859 1 77.12 178 HIS B N 1
ATOM 3222 C CA . HIS B 1 178 ? -9.508 -11.328 4.965 1 77.12 178 HIS B CA 1
ATOM 3223 C C . HIS B 1 178 ? -9.484 -9.875 4.52 1 77.12 178 HIS B C 1
ATOM 3225 O O . HIS B 1 178 ? -10.531 -9.305 4.199 1 77.12 178 HIS B O 1
ATOM 3231 N N . SER B 1 179 ? -8.289 -9.328 4.629 1 91.75 179 SER B N 1
ATOM 3232 C CA . SER B 1 179 ? -8.023 -8.195 3.746 1 91.75 179 SER B CA 1
ATOM 3233 C C . SER B 1 179 ? -7.156 -8.617 2.561 1 91.75 179 SER B C 1
ATOM 3235 O O . SER B 1 179 ? -6.332 -9.523 2.678 1 91.75 179 SER B O 1
ATOM 3237 N N . ALA B 1 180 ? -7.406 -7.969 1.476 1 96.56 180 ALA B N 1
ATOM 3238 C CA . ALA B 1 180 ? -6.633 -8.297 0.281 1 96.56 180 ALA B CA 1
ATOM 3239 C C . ALA B 1 180 ? -5.137 -8.125 0.531 1 96.56 180 ALA B C 1
ATOM 3241 O O . ALA B 1 180 ? -4.328 -8.938 0.066 1 96.56 180 ALA B O 1
ATOM 3242 N N . GLU B 1 181 ? -4.793 -7.102 1.265 1 95.69 181 GLU B N 1
ATOM 3243 C CA . GLU B 1 181 ? -3.383 -6.844 1.545 1 95.69 181 GLU B CA 1
ATOM 3244 C C . GLU B 1 181 ? -2.779 -7.953 2.402 1 95.69 181 GLU B C 1
ATOM 3246 O O . GLU B 1 181 ? -1.696 -8.461 2.098 1 95.69 181 GLU B O 1
ATOM 3251 N N . ASN B 1 182 ? -3.441 -8.328 3.486 1 93 182 ASN B N 1
ATOM 3252 C CA . ASN B 1 182 ? -2.924 -9.367 4.371 1 93 182 ASN B CA 1
ATOM 3253 C C . ASN B 1 182 ? -2.824 -10.719 3.662 1 93 182 ASN B C 1
ATOM 3255 O O . ASN B 1 182 ? -1.878 -11.469 3.883 1 93 182 ASN B O 1
ATOM 3259 N N . ASP B 1 183 ? -3.826 -11.016 2.863 1 94.94 183 ASP B N 1
ATOM 3260 C CA . ASP B 1 183 ? -3.787 -12.266 2.113 1 94.94 183 ASP B CA 1
ATOM 3261 C C . ASP B 1 183 ? -2.641 -12.266 1.104 1 94.94 183 ASP B C 1
ATOM 3263 O O . ASP B 1 183 ? -1.996 -13.297 0.889 1 94.94 183 ASP B O 1
ATOM 3267 N N . SER B 1 184 ? -2.398 -11.133 0.419 1 96.31 184 SER B N 1
ATOM 3268 C CA . SER B 1 184 ? -1.26 -11.016 -0.484 1 96.31 184 SER B CA 1
ATOM 3269 C C . SER B 1 184 ? 0.059 -11.195 0.259 1 96.31 184 SER B C 1
ATOM 3271 O O . SER B 1 184 ? 0.968 -11.867 -0.238 1 96.31 184 SER B O 1
ATOM 3273 N N . PHE B 1 185 ? 0.137 -10.602 1.447 1 93.94 185 PHE B N 1
ATOM 3274 C CA . PHE B 1 185 ? 1.329 -10.742 2.275 1 93.94 185 PHE B CA 1
ATOM 3275 C C . PHE B 1 185 ? 1.553 -12.203 2.662 1 93.94 185 PHE B C 1
ATOM 3277 O O . PHE B 1 185 ? 2.682 -12.695 2.617 1 93.94 185 PHE B O 1
ATOM 3284 N N . ALA B 1 186 ? 0.502 -12.82 3.088 1 93.06 186 ALA B N 1
ATOM 3285 C CA . ALA B 1 186 ? 0.602 -14.234 3.453 1 93.06 186 ALA B CA 1
ATOM 3286 C C . ALA B 1 186 ? 1.124 -15.062 2.287 1 93.06 186 ALA B C 1
ATOM 3288 O O . ALA B 1 186 ? 1.993 -15.922 2.467 1 93.06 186 ALA B O 1
ATOM 3289 N N . LEU B 1 187 ? 0.572 -14.812 1.16 1 95.25 187 LEU B N 1
ATOM 3290 C CA . LEU B 1 187 ? 0.981 -15.547 -0.031 1 95.25 187 LEU B CA 1
ATOM 3291 C C . LEU B 1 187 ? 2.457 -15.312 -0.337 1 95.25 187 LEU B C 1
ATOM 3293 O O . LEU B 1 187 ? 3.184 -16.25 -0.68 1 95.25 187 LEU B O 1
ATOM 3297 N N . MET B 1 188 ? 2.881 -14.078 -0.248 1 95.31 188 MET B N 1
ATOM 3298 C CA . MET B 1 188 ? 4.289 -13.742 -0.449 1 95.31 188 MET B CA 1
ATOM 3299 C C . MET B 1 188 ? 5.176 -14.508 0.525 1 95.31 188 MET B C 1
ATOM 3301 O O . MET B 1 188 ? 6.191 -15.086 0.127 1 95.31 188 MET B O 1
ATOM 3305 N N . GLN B 1 189 ? 4.77 -14.547 1.743 1 92.62 189 GLN B N 1
ATOM 3306 C CA . GLN B 1 189 ? 5.555 -15.234 2.764 1 92.62 189 GLN B CA 1
ATOM 3307 C C . GLN B 1 189 ? 5.633 -16.734 2.486 1 92.62 189 GLN B C 1
ATOM 3309 O O . GLN B 1 189 ? 6.684 -17.344 2.674 1 92.62 189 GLN B O 1
ATOM 3314 N N . ILE B 1 190 ? 4.516 -17.281 2.09 1 92.5 190 ILE B N 1
ATOM 3315 C CA . ILE B 1 190 ? 4.508 -18.703 1.718 1 92.5 190 ILE B CA 1
ATOM 3316 C C . ILE B 1 190 ? 5.539 -18.953 0.621 1 92.5 190 ILE B C 1
ATOM 3318 O O . ILE B 1 190 ? 6.309 -19.906 0.69 1 92.5 190 ILE B O 1
ATOM 3322 N N . THR B 1 191 ? 5.566 -18.062 -0.357 1 93.88 191 THR B N 1
ATOM 3323 C CA . THR B 1 191 ? 6.484 -18.203 -1.48 1 93.88 191 THR B CA 1
ATOM 3324 C C . THR B 1 191 ? 7.934 -18.078 -1.012 1 93.88 191 THR B C 1
ATOM 3326 O O . THR B 1 191 ? 8.82 -18.75 -1.548 1 93.88 191 THR B O 1
ATOM 3329 N N . MET B 1 192 ? 8.148 -17.25 -0.023 1 92.5 192 MET B N 1
ATOM 3330 C CA . MET B 1 192 ? 9.484 -17.094 0.546 1 92.5 192 MET B CA 1
ATOM 3331 C C . MET B 1 192 ? 9.891 -18.344 1.315 1 92.5 192 MET B C 1
ATOM 3333 O O . MET B 1 192 ? 11.062 -18.734 1.291 1 92.5 192 MET B O 1
ATOM 3337 N N . CYS B 1 193 ? 9.016 -18.984 1.922 1 88.88 193 CYS B N 1
ATOM 3338 C CA . CYS B 1 193 ? 9.289 -20.141 2.77 1 88.88 193 CYS B CA 1
ATOM 3339 C C . CYS B 1 193 ? 9.414 -21.406 1.935 1 88.88 193 CYS B C 1
ATOM 3341 O O . CYS B 1 193 ? 9.961 -22.406 2.4 1 88.88 193 CYS B O 1
ATOM 3343 N N . LYS B 1 194 ? 8.898 -21.391 0.711 1 90.75 194 LYS B N 1
ATOM 3344 C CA . LYS B 1 194 ? 8.93 -22.562 -0.163 1 90.75 194 LYS B CA 1
ATOM 3345 C C . LYS B 1 194 ? 9.617 -22.25 -1.487 1 90.75 194 LYS B C 1
ATOM 3347 O O . LYS B 1 194 ? 8.945 -22.031 -2.504 1 90.75 194 LYS B O 1
ATOM 3352 N N . PRO B 1 195 ? 10.867 -22.359 -1.479 1 90.69 195 PRO B N 1
ATOM 3353 C CA . PRO B 1 195 ? 11.609 -22.031 -2.697 1 90.69 195 PRO B CA 1
ATOM 3354 C C . PRO B 1 195 ? 11.156 -22.844 -3.906 1 90.69 195 PRO B C 1
ATOM 3356 O O . PRO B 1 195 ? 11.211 -22.344 -5.039 1 90.69 195 PRO B O 1
ATOM 3359 N N . GLU B 1 196 ? 10.703 -24.062 -3.678 1 95.19 196 GLU B N 1
ATOM 3360 C CA . GLU B 1 196 ? 10.227 -24.906 -4.777 1 95.19 196 GLU B CA 1
ATOM 3361 C C . GLU B 1 196 ? 9 -24.281 -5.441 1 95.19 196 GLU B C 1
ATOM 3363 O O . GLU B 1 196 ? 8.797 -24.438 -6.648 1 95.19 196 GLU B O 1
ATOM 3368 N N . LEU B 1 197 ? 8.234 -23.594 -4.648 1 96.38 197 LEU B N 1
ATOM 3369 C CA . LEU B 1 197 ? 7.062 -22.922 -5.211 1 96.38 197 LEU B CA 1
ATOM 3370 C C . LEU B 1 197 ? 7.477 -21.781 -6.141 1 96.38 197 LEU B C 1
ATOM 3372 O O . LEU B 1 197 ? 6.879 -21.594 -7.203 1 96.38 197 LEU B O 1
ATOM 3376 N N . LEU B 1 198 ? 8.445 -21.031 -5.777 1 95.62 198 LEU B N 1
ATOM 3377 C CA . LEU B 1 198 ? 8.938 -19.938 -6.609 1 95.62 198 LEU B CA 1
ATOM 3378 C C . LEU B 1 198 ? 9.453 -20.469 -7.945 1 95.62 198 LEU B C 1
ATOM 3380 O O . LEU B 1 198 ? 9.18 -19.875 -8.992 1 95.62 198 LEU B O 1
ATOM 3384 N N . ILE B 1 199 ? 10.18 -21.562 -7.863 1 96.44 199 ILE B N 1
ATOM 3385 C CA . ILE B 1 199 ? 10.672 -22.203 -9.078 1 96.44 199 ILE B CA 1
ATOM 3386 C C . ILE B 1 199 ? 9.492 -22.641 -9.945 1 96.44 199 ILE B C 1
ATOM 3388 O O . ILE B 1 199 ? 9.484 -22.406 -11.156 1 96.44 199 ILE B O 1
ATOM 3392 N N . TRP B 1 200 ? 8.531 -23.266 -9.305 1 97.69 200 TRP B N 1
ATOM 3393 C CA . TRP B 1 200 ? 7.34 -23.719 -10.016 1 97.69 200 TRP B CA 1
ATOM 3394 C C . TRP B 1 200 ? 6.645 -22.547 -10.703 1 97.69 200 TRP B C 1
ATOM 3396 O O . TRP B 1 200 ? 6.254 -22.641 -11.867 1 97.69 200 TRP B O 1
ATOM 3406 N N . LEU B 1 201 ? 6.469 -21.422 -10.008 1 97.94 201 LEU B N 1
ATOM 3407 C CA . LEU B 1 201 ? 5.816 -20.25 -10.555 1 97.94 201 LEU B CA 1
ATOM 3408 C C . LEU B 1 201 ? 6.535 -19.75 -11.797 1 97.94 201 LEU B C 1
ATOM 3410 O O . LEU B 1 201 ? 5.895 -19.375 -12.789 1 97.94 201 LEU B O 1
ATOM 3414 N N . ASP B 1 202 ? 7.816 -19.734 -11.734 1 96.62 202 ASP B N 1
ATOM 3415 C CA . ASP B 1 202 ? 8.625 -19.25 -12.852 1 96.62 202 ASP B CA 1
ATOM 3416 C C . ASP B 1 202 ? 8.477 -20.172 -14.07 1 96.62 202 ASP B C 1
ATOM 3418 O O . ASP B 1 202 ? 8.383 -19.688 -15.203 1 96.62 202 ASP B O 1
ATOM 3422 N N . GLN B 1 203 ? 8.375 -21.422 -13.812 1 97.31 203 GLN B N 1
ATOM 3423 C CA . GLN B 1 203 ? 8.375 -22.406 -14.891 1 97.31 203 GLN B CA 1
ATOM 3424 C C . GLN B 1 203 ? 6.973 -22.594 -15.477 1 97.31 203 GLN B C 1
ATOM 3426 O O . GLN B 1 203 ? 6.824 -23.047 -16.609 1 97.31 203 GLN B O 1
ATOM 3431 N N . ASN B 1 204 ? 5.949 -22.188 -14.711 1 97.31 204 ASN B N 1
ATOM 3432 C CA . ASN B 1 204 ? 4.602 -22.547 -15.133 1 97.31 204 ASN B CA 1
ATOM 3433 C C . ASN B 1 204 ? 3.744 -21.312 -15.383 1 97.31 204 ASN B C 1
ATOM 3435 O O . ASN B 1 204 ? 2.543 -21.422 -15.641 1 97.31 204 ASN B O 1
ATOM 3439 N N . LYS B 1 205 ? 4.328 -20.172 -15.25 1 97.12 205 LYS B N 1
ATOM 3440 C CA . LYS B 1 205 ? 3.568 -18.953 -15.523 1 97.12 205 LYS B CA 1
ATOM 3441 C C . LYS B 1 205 ? 3.09 -18.922 -16.969 1 97.12 205 LYS B C 1
ATOM 3443 O O . LYS B 1 205 ? 3.768 -19.438 -17.859 1 97.12 205 LYS B O 1
ATOM 3448 N N . VAL B 1 206 ? 1.917 -18.406 -17.188 1 95.75 206 VAL B N 1
ATOM 3449 C CA . VAL B 1 206 ? 1.325 -18.281 -18.516 1 95.75 206 VAL B CA 1
ATOM 3450 C C . VAL B 1 206 ? 0.984 -16.812 -18.797 1 95.75 206 VAL B C 1
ATOM 3452 O O . VAL B 1 206 ? 0.916 -16 -17.875 1 95.75 206 VAL B O 1
ATOM 3455 N N . LEU B 1 207 ? 0.835 -16.453 -20.047 1 94 207 LEU B N 1
ATOM 3456 C CA . LEU B 1 207 ? 0.434 -15.102 -20.406 1 94 207 LEU B CA 1
ATOM 3457 C C . LEU B 1 207 ? -0.918 -14.758 -19.797 1 94 207 LEU B C 1
ATOM 3459 O O . LEU B 1 207 ? -1.859 -15.547 -19.859 1 94 207 LEU B O 1
ATOM 3463 N N . PHE B 1 208 ? -0.996 -13.656 -19.141 1 92.75 208 PHE B N 1
ATOM 3464 C CA . PHE B 1 208 ? -2.205 -13.203 -18.469 1 92.75 208 PHE B CA 1
ATOM 3465 C C . PHE B 1 208 ? -3.363 -13.086 -19.453 1 92.75 208 PHE B C 1
ATOM 3467 O O . PHE B 1 208 ? -4.516 -13.344 -19.094 1 92.75 208 PHE B O 1
ATOM 3474 N N . THR B 1 209 ? -3.082 -12.703 -20.719 1 82.44 209 THR B N 1
ATOM 3475 C CA . THR B 1 209 ? -4.109 -12.555 -21.75 1 82.44 209 THR B CA 1
ATOM 3476 C C . THR B 1 209 ? -4.672 -13.914 -22.156 1 82.44 209 THR B C 1
ATOM 3478 O O . THR B 1 209 ? -5.746 -13.992 -22.75 1 82.44 209 THR B O 1
ATOM 3481 N N . HIS B 1 210 ? -3.889 -15.016 -22.031 1 71.81 210 HIS B N 1
ATOM 3482 C CA . HIS B 1 210 ? -4.297 -16.359 -22.438 1 71.81 210 HIS B CA 1
ATOM 3483 C C . HIS B 1 210 ? -5.043 -17.078 -21.312 1 71.81 210 HIS B C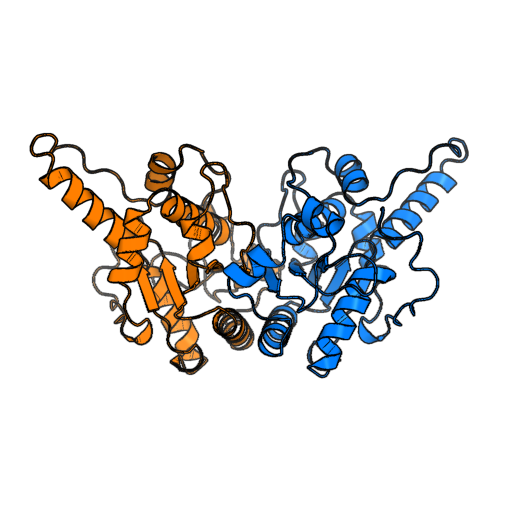 1
ATOM 3485 O O . HIS B 1 210 ? -5.547 -18.188 -21.516 1 71.81 210 HIS B O 1
ATOM 3491 N N . ASN B 1 211 ? -4.914 -16.453 -20.188 1 64.75 211 ASN B N 1
ATOM 3492 C CA . ASN B 1 211 ? -5.656 -17.094 -19.109 1 64.75 211 ASN B CA 1
ATOM 3493 C C . ASN B 1 211 ? -7.152 -17.141 -19.406 1 64.75 211 ASN B C 1
ATOM 3495 O O . ASN B 1 211 ? -7.777 -16.109 -19.609 1 64.75 211 ASN B O 1
ATOM 3499 N N . GLN B 1 212 ? -7.582 -17.984 -20.344 1 55.34 212 GLN B N 1
ATOM 3500 C CA . GLN B 1 212 ? -8.969 -18.141 -20.766 1 55.34 212 GLN B CA 1
ATOM 3501 C C . GLN B 1 212 ? -9.922 -18.062 -19.578 1 55.34 212 GLN B C 1
ATOM 3503 O O . GLN B 1 212 ? -9.648 -18.656 -18.516 1 55.34 212 GLN B O 1
ATOM 3508 N N . PRO B 1 213 ? -10.734 -17.062 -19.578 1 47.03 213 PRO B N 1
ATOM 3509 C CA . PRO B 1 213 ? -11.773 -16.906 -18.562 1 47.03 213 PRO B CA 1
ATOM 3510 C C . PRO B 1 213 ? -12.453 -18.234 -18.203 1 47.03 213 PRO B C 1
ATOM 3512 O O . PRO B 1 213 ? -12.648 -19.078 -19.078 1 47.03 213 PRO B O 1
ATOM 3515 N N . MET B 1 214 ? -12.164 -18.906 -17.141 1 38.12 214 MET B N 1
ATOM 3516 C CA . MET B 1 214 ? -13.117 -19.969 -16.828 1 38.12 214 MET B CA 1
ATOM 3517 C C . MET B 1 214 ? -14.547 -19.484 -17.031 1 38.12 214 MET B C 1
ATOM 3519 O O . MET B 1 214 ? -15.016 -18.594 -16.328 1 38.12 214 MET B O 1
ATOM 3523 N N . TYR B 1 215 ? -15.195 -19.359 -18.016 1 35.22 215 TYR B N 1
ATOM 3524 C CA . TYR B 1 215 ? -16.656 -19.297 -18.062 1 35.22 215 TYR B CA 1
ATOM 3525 C C . TYR B 1 215 ? -17.266 -20 -16.859 1 35.22 215 TYR B C 1
ATOM 3527 O O . TYR B 1 215 ? -16.625 -20.859 -16.25 1 35.22 215 TYR B O 1
ATOM 3535 N N . LEU B 1 216 ? -18.562 -19.422 -16.297 1 35.47 216 LEU B N 1
ATOM 3536 C CA . LEU B 1 216 ? -19.625 -19.641 -15.328 1 35.47 216 LEU B CA 1
ATOM 3537 C C . LEU B 1 216 ? -19.984 -21.125 -15.227 1 35.47 216 LEU B C 1
ATOM 3539 O O . LEU B 1 216 ? -21.109 -21.469 -14.852 1 35.47 216 LEU B O 1
ATOM 3543 N N . LYS B 1 217 ? -19.344 -22.016 -15.797 1 33.47 217 LYS B N 1
ATOM 3544 C CA . LYS B 1 217 ? -20.062 -23.266 -15.57 1 33.47 217 LYS B CA 1
ATOM 3545 C C . LYS B 1 217 ? -20.297 -23.516 -14.078 1 33.47 217 LYS B C 1
ATOM 3547 O O . LYS B 1 217 ? -21.422 -23.766 -13.656 1 33.47 217 LYS B O 1
ATOM 3552 N N . HIS B 1 218 ? -19.406 -24.391 -13.258 1 33.09 218 HIS B N 1
ATOM 3553 C CA . HIS B 1 218 ? -19.688 -25 -11.961 1 33.09 218 HIS B CA 1
ATOM 3554 C C . HIS B 1 218 ? -19.281 -24.078 -10.82 1 33.09 218 HIS B C 1
ATOM 3556 O O . HIS B 1 218 ? -18.141 -24.156 -10.328 1 33.09 218 HIS B O 1
ATOM 3562 N N . VAL B 1 219 ? -19.625 -22.812 -10.664 1 34.78 219 VAL B N 1
ATOM 3563 C CA . VAL B 1 219 ? -19.438 -21.859 -9.562 1 34.78 219 VAL B CA 1
ATOM 3564 C C . VAL B 1 219 ? -19.766 -22.547 -8.234 1 34.78 219 VAL B C 1
ATOM 3566 O O . VAL B 1 219 ? -19.688 -21.922 -7.172 1 34.78 219 VAL B O 1
ATOM 3569 N N . ASP B 1 220 ? -20.422 -23.609 -8.109 1 32.09 220 ASP B N 1
ATOM 3570 C CA . ASP B 1 220 ? -20.984 -24.141 -6.871 1 32.09 220 ASP B CA 1
ATOM 3571 C C . ASP B 1 220 ? -19.891 -24.406 -5.84 1 32.09 220 ASP B C 1
ATOM 3573 O O . ASP B 1 220 ? -20.109 -24.234 -4.637 1 32.09 220 ASP B O 1
ATOM 3577 N N . GLU B 1 221 ? -18.719 -25.172 -6.109 1 31.62 221 GLU B N 1
ATOM 3578 C CA . GLU B 1 221 ? -17.922 -25.844 -5.086 1 31.62 221 GLU B CA 1
ATOM 3579 C C . GLU B 1 221 ? -16.797 -24.938 -4.594 1 31.62 221 GLU B C 1
ATOM 3581 O O . GLU B 1 221 ? -16.016 -25.344 -3.723 1 31.62 221 GLU B O 1
ATOM 3586 N N . ILE B 1 222 ? -16.406 -23.828 -5.141 1 35.38 222 ILE B N 1
ATOM 3587 C CA . ILE B 1 222 ? -15.008 -23.406 -5.133 1 35.38 222 ILE B CA 1
ATOM 3588 C C . ILE B 1 222 ? -14.711 -22.641 -3.842 1 35.38 222 ILE B C 1
ATOM 3590 O O . ILE B 1 222 ? -13.594 -22.719 -3.316 1 35.38 222 ILE B O 1
ATOM 3594 N N . ARG B 1 223 ? -15.375 -21.609 -3.508 1 36.19 223 ARG B N 1
ATOM 3595 C CA . ARG B 1 223 ? -14.812 -20.531 -2.705 1 36.19 223 ARG B CA 1
ATOM 3596 C C . ARG B 1 223 ? -14.625 -20.953 -1.257 1 36.19 223 ARG B C 1
ATOM 3598 O O . ARG B 1 223 ? -14.273 -20.141 -0.398 1 36.19 223 ARG B O 1
ATOM 3605 N N . GLU B 1 224 ? -15.188 -22.141 -0.835 1 32.19 224 GLU B N 1
ATOM 3606 C CA . GLU B 1 224 ? -15 -22.297 0.604 1 32.19 224 GLU B CA 1
ATOM 3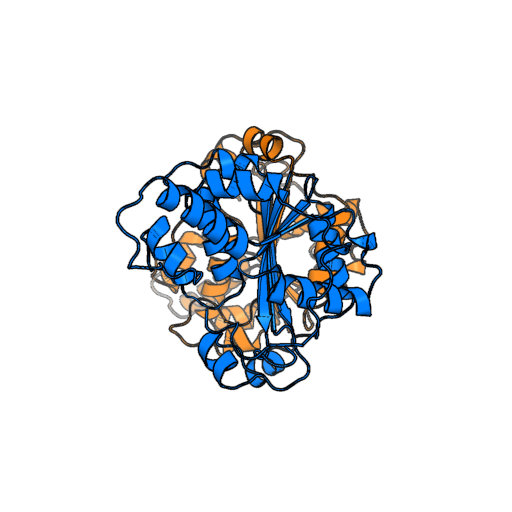607 C C . GLU B 1 224 ? -13.539 -22.562 0.948 1 32.19 224 GLU B C 1
ATOM 3609 O O . GLU B 1 224 ? -13.219 -22.906 2.086 1 32.19 224 GLU B O 1
ATOM 3614 N N . VAL B 1 225 ? -12.648 -22.531 -0.065 1 30.55 225 VAL B N 1
ATOM 3615 C CA . VAL B 1 225 ? -11.336 -23.031 0.321 1 30.55 225 VAL B CA 1
ATOM 3616 C C . VAL B 1 225 ? -10.484 -21.875 0.838 1 30.55 225 VAL B C 1
ATOM 3618 O O . VAL B 1 225 ? -10.5 -20.766 0.275 1 30.55 225 VAL B O 1
#

Organism: Ciona intestinalis (NCBI:txid7719)

pLDDT: mean 87.42, std 17.45, range [30.55, 98.88]

Nearest PDB structures (foldseek):
  9ava-assembly1_D  TM=9.271E-01  e=7.312E-20  Homo sapiens
  7tqp-assembly1_A-2  TM=9.150E-01  e=1.760E-19  Homo sapiens
  8vl7-assembly2_D  TM=9.203E-01  e=9.617E-19  Homo sapiens
  9ava-assembly6_L  TM=9.233E-01  e=1.727E-18  Homo sapiens
  9ava-assembly3_C  TM=9.160E-01  e=2.059E-18  Homo sapiens

InterPro domains:
  IPR012337 Ribonuclease H-like superfamily [SSF53098] (1-201)
  IPR013520 Ribonuclease H-like domain [SM00479] (2-200)
  IPR036397 Ribonuclease H superfamily [G3DSA:3.30.420.10] (1-211)
  IPR040393 Three-prime repair exonuclease 1/2 [PTHR13058] (1-219)

Secondary structure (DSSP, 8-state):
-EEEEEEEEES-SSS--EEEEEEEEEEHHHHHS--TT-SS-SS-EEEEEE-B-SSPPPHHHHHHH---HHHHHHTTPPBS-HHHHHHHHHHHHTSPSSEEEEETTTTTTHHHHHHHHHHTTS-GGGG-SEEEEEHHHHHHHHHHHHHHHS-S--S------HHHHHHHHH-------S-HHHHHHHHHHHHHH-HHHHHHHHHH-EEGGGS----SS--SSSTT-/-EEEEEEEEES-SSS--EEEEEEEEEEHHHHHS--TT-SS-SS-EEEEEE-B-SSPPPHHHHHHH---HHHHHHTTPPBS-HHHHHHHHHHHHTSPSSEEEEETTTTTTHHHHHHHHHHTTS-GGGG-SEEEEEHHHHHHHHHHHHHHHS-S--S------HHHHHHHHH-S--S----HHHHHHHHHHHHHH-HHHHHHHHHH-EEGGGS----SS--SSSTT-

Sequence (450 aa):
QTYIFLDLETTGLVNPQITEFCMLAVHANSLKCAPANIKTPRVTDKLVAVVDPLTQIQQRASEITGLTNRSIENNHKLPFDSEFCFAIKHFICRQSGPVCLVSHNGDKFDFPIFRNSIEKLIDPSHLGQIFCADTLVGLKQLNQKEKGSNFNNQRFKPSFKLLDVYTRCCGDLMFNWHSAENDSFALMQITMCKPELLIWLDQNKVLFTHNQPMYLKHVDEIREVQTYIFLDLETTGLVNPQITEFCMLAVHANSLKCAPANIKTPRVTDKLVAVVDPLTQIQQRASEITGLTNRSIENNHKLPFDSEFCFAIKHFICRQSGPVCLVSHNGDKFDFPIFRNSIEKLIDPSHLGQIFCADTLVGLKQLNQKEKGSNFNNQRFKPSFKLLDVYTRCCGDLMFNWHSAENDSFALMQITMCKPELLIWLDQNKVLFTHNQPMYLKHVDEIREV

Radius of gyration: 22.63 Å; Cα contacts (8 Å, |Δi|>4): 793; chains: 2; bounding box: 50×74×60 Å

Solvent-accessible surface area (backbone atoms only — not comparable to full-atom values): 24418 Å² total; per-residue (Å²): 76,22,39,26,25,40,28,61,34,44,26,41,87,76,83,55,32,57,38,27,42,18,38,40,36,33,27,50,58,47,48,74,64,52,55,91,86,54,78,62,62,87,70,48,29,35,44,33,39,54,30,32,50,88,59,80,51,35,66,70,38,25,69,58,48,71,53,42,62,63,61,40,56,66,47,49,42,43,51,90,44,63,48,53,50,48,20,51,32,26,56,53,61,57,48,42,59,61,36,32,38,34,19,77,49,14,67,80,41,46,48,42,56,50,50,55,60,43,55,75,68,43,66,64,73,71,52,50,83,38,26,29,32,35,48,44,61,48,52,53,53,52,52,50,56,55,38,68,72,46,75,80,73,79,81,75,80,77,67,74,26,64,69,53,41,33,41,73,66,67,64,67,76,82,65,71,72,51,37,27,57,48,51,22,49,46,52,50,38,43,40,50,69,30,59,69,52,47,53,46,42,70,74,61,44,39,52,47,88,67,57,65,62,66,73,81,74,84,74,82,78,61,79,87,83,74,22,39,26,27,38,28,63,35,43,27,41,88,74,84,56,32,56,36,27,42,18,38,40,37,34,27,50,57,49,49,74,66,51,54,91,85,54,77,63,62,87,69,48,29,37,43,34,37,53,30,32,51,90,60,82,52,36,66,69,39,25,70,57,48,70,54,44,64,63,60,41,56,67,46,48,42,43,51,88,43,63,47,53,49,48,20,51,32,25,56,52,63,55,48,42,58,61,36,32,40,33,20,78,50,12,67,79,42,46,48,43,56,50,48,56,60,42,56,75,67,43,66,64,74,72,53,49,83,39,25,29,32,36,48,42,61,48,52,52,53,52,51,51,57,56,39,70,72,45,77,80,75,80,80,75,78,76,67,76,25,64,68,52,40,34,40,71,67,64,66,58,84,75,88,63,76,52,36,27,57,52,50,22,50,46,52,50,39,42,42,50,69,32,60,68,49,49,53,45,43,70,74,60,45,40,52,48,88,66,56,64,61,65,72,83,74,83,77,81,78,62,81,85,88